Protein AF-A0A4S4MNL9-F1 (afdb_monomer_lite)

pLDDT: mean 71.41, std 17.85, range [25.28, 94.38]

Sequence (393 aa):
MAPSHSQLARVSRSSEDGSLRGQYTPHACIQPKIPFGGKLIFRVYRLCFPLVLLVRNDEPYSLYCYDIALGTQLRTIKLADVRELGLRSTLPFSLPVHPAMTDVNISKSHIVWCFDCVLVVIDVSELMKGNLAAAFMNEKDSPDILKQVALQIVTPDPPAHEHWKRNWRTGTHVESISMPGRVAMERLQIVPPKAEAVNAANQALVVHGVARLPSSFFVSARISSDGRHLACVSGLGLLNVYPDFGRVSRGVATADEIVQRLHFEEPILDINWGDDPRRLVLVTSFGKVFTFEFIPSYHLPHSDRVEDPDSIILKNALLHRMLHWKLEYGVHVAMTHTRLYARCNKVALRERIESGDYPKFKTRIGDEDAMRDPGSDRETALCFVDFLPSLEF

Foldseek 3Di:
DDDDPPPPDDDDDDPDDPPCVLVPQPPPPPPPPADVPHDDQWDDWGDDPQWIWTAGPVQNQWIWIDRNVVRDTPDIQGNVVEAEDADADPDHDDDDPDWAFQDWDDAPFWIWTDTLFKIWIAGVVCVNVVHRYTHMDGDQDAVLLQQQQAWEKAQDDDDDADDDDWDWDDDPPFIETEDEPVNQKGWIATGGHDPVSNVCSVPPDDPPDDDDRRRQQWNEKDAFNVRQKIWTFHQQQKIKIQLGCVCSNNNNDHSVVRIHIYGQNFGWRYKDHANDSQWIWTATPQQKIKIKGFDPLSVPDDDPDDDDSVSGHSSPIIMITGFLFGADPPWDWYDYPWKIKTKGQPVSSCCSVVVVPRVLRPADRNRRPSDDDDDDDRPIHIYMYTRPPDDDD

Structure (mmCIF, N/CA/C/O backbone):
data_AF-A0A4S4MNL9-F1
#
_entry.id   AF-A0A4S4MNL9-F1
#
loop_
_atom_site.group_PDB
_atom_site.id
_atom_site.type_symbol
_atom_site.label_atom_id
_atom_site.label_alt_id
_atom_site.label_comp_id
_atom_site.label_asym_id
_atom_site.label_entity_id
_atom_site.label_seq_id
_atom_site.pdbx_PDB_ins_code
_atom_site.Cartn_x
_atom_site.Cartn_y
_atom_site.Cartn_z
_atom_site.occupancy
_atom_site.B_iso_or_equiv
_atom_site.auth_seq_id
_atom_site.auth_comp_id
_atom_site.auth_asym_id
_atom_site.auth_atom_id
_atom_site.pdbx_PDB_model_num
ATOM 1 N N . MET A 1 1 ? -40.962 26.684 9.015 1.00 34.59 1 MET A N 1
ATOM 2 C CA . MET A 1 1 ? -41.617 25.921 7.930 1.00 34.59 1 MET A CA 1
ATOM 3 C C . MET A 1 1 ? -40.535 25.169 7.179 1.00 34.59 1 MET A C 1
ATOM 5 O O . MET A 1 1 ? -39.655 25.807 6.620 1.00 34.59 1 MET A O 1
ATOM 9 N N . ALA A 1 2 ? -40.534 23.841 7.285 1.00 25.28 2 ALA A N 1
ATOM 10 C CA . ALA A 1 2 ? -39.572 22.969 6.615 1.00 25.28 2 ALA A CA 1
ATOM 11 C C . ALA A 1 2 ? -39.913 22.836 5.116 1.00 25.28 2 ALA A C 1
ATOM 13 O O . ALA A 1 2 ? -41.103 22.794 4.791 1.00 25.28 2 ALA A O 1
ATOM 14 N N . PRO A 1 3 ? -38.929 22.740 4.203 1.00 29.12 3 PRO A N 1
ATOM 15 C CA . PRO A 1 3 ? -39.197 22.374 2.818 1.00 29.12 3 PRO A CA 1
ATOM 16 C C . PRO A 1 3 ? -39.524 20.878 2.713 1.00 29.12 3 PRO A C 1
ATOM 18 O O . PRO A 1 3 ? -38.935 20.042 3.395 1.00 29.12 3 PRO A O 1
ATOM 21 N N . SER A 1 4 ? -40.489 20.561 1.856 1.00 28.58 4 SER A N 1
ATOM 22 C CA . SER A 1 4 ? -41.086 19.242 1.649 1.00 28.58 4 SER A CA 1
ATOM 23 C C . SER A 1 4 ? -40.178 18.236 0.927 1.00 28.58 4 SER A C 1
ATOM 25 O O . SER A 1 4 ? -39.386 18.593 0.058 1.00 28.58 4 SER A O 1
ATOM 27 N N . HIS A 1 5 ? -40.409 16.954 1.222 1.00 31.31 5 HIS A N 1
ATOM 28 C CA . HIS A 1 5 ? -39.749 15.728 0.741 1.00 31.31 5 HIS A CA 1
ATOM 29 C C . HIS A 1 5 ? -39.741 15.455 -0.790 1.00 31.31 5 HIS A C 1
ATOM 31 O O . HIS A 1 5 ? -39.501 14.325 -1.206 1.00 31.31 5 HIS A O 1
ATOM 37 N N . SER A 1 6 ? -39.971 16.444 -1.659 1.00 29.48 6 SER A N 1
ATOM 38 C CA . SER A 1 6 ? -40.199 16.234 -3.102 1.00 29.48 6 SER A CA 1
ATOM 39 C C . SER A 1 6 ? -39.129 16.796 -4.054 1.00 29.48 6 SER A C 1
ATOM 41 O O . SER A 1 6 ? -39.336 16.772 -5.263 1.00 29.48 6 SER A O 1
ATOM 43 N N . GLN A 1 7 ? -37.961 17.236 -3.568 1.00 28.52 7 GLN A N 1
ATOM 44 C CA . GLN A 1 7 ? -36.858 17.704 -4.438 1.00 28.52 7 GLN A CA 1
ATOM 45 C C . GLN A 1 7 ? -35.673 16.727 -4.582 1.00 28.52 7 GLN A C 1
ATOM 47 O O . GLN A 1 7 ? -34.674 17.057 -5.212 1.00 28.52 7 GLN A O 1
ATOM 52 N N . LEU A 1 8 ? -35.791 15.492 -4.081 1.00 29.83 8 LEU A N 1
ATOM 53 C CA . LEU A 1 8 ? -34.736 14.464 -4.152 1.00 29.83 8 LEU A CA 1
ATOM 54 C C . LEU A 1 8 ? -34.734 13.606 -5.433 1.00 29.83 8 LEU A C 1
ATOM 56 O O . LEU A 1 8 ? -34.032 12.601 -5.501 1.00 29.83 8 LEU A O 1
ATOM 60 N N . ALA A 1 9 ? -35.470 13.986 -6.478 1.00 35.62 9 ALA A N 1
ATOM 61 C CA . ALA A 1 9 ? -35.528 13.208 -7.714 1.00 35.62 9 ALA A CA 1
ATOM 62 C C . ALA A 1 9 ? -35.464 14.101 -8.956 1.00 35.62 9 ALA A C 1
ATOM 64 O O . ALA A 1 9 ? -36.496 14.490 -9.494 1.00 35.62 9 ALA A O 1
ATOM 65 N N . ARG A 1 10 ? -34.241 14.406 -9.412 1.00 28.22 10 ARG A N 1
ATOM 66 C CA . ARG A 1 10 ? -33.860 14.538 -10.836 1.00 28.22 10 ARG A CA 1
ATOM 67 C C . ARG A 1 10 ? -32.405 14.986 -10.966 1.00 28.22 10 ARG A C 1
ATOM 69 O O . ARG A 1 10 ? -32.134 16.163 -11.140 1.00 28.22 10 ARG A O 1
ATOM 76 N N . VAL A 1 11 ? -31.491 14.021 -10.973 1.00 28.47 11 VAL A N 1
ATOM 77 C CA . VAL A 1 11 ? -30.373 14.011 -11.929 1.00 28.47 11 VAL A CA 1
ATOM 78 C C . VAL A 1 11 ? -30.126 12.546 -12.279 1.00 28.47 11 VAL A C 1
ATOM 80 O O . VAL A 1 11 ? -29.409 11.837 -11.582 1.00 28.47 11 VAL A O 1
ATOM 83 N N . SER A 1 12 ? -30.778 12.059 -13.333 1.00 29.61 12 SER A N 1
ATOM 84 C CA . SER A 1 12 ? -30.439 10.773 -13.940 1.00 29.61 12 SER A CA 1
ATOM 85 C C . SER A 1 12 ? -29.888 10.997 -15.343 1.00 29.61 12 SER A C 1
ATOM 87 O O . SER A 1 12 ? -30.605 11.500 -16.203 1.00 29.61 12 SER A O 1
ATOM 89 N N . ARG A 1 13 ? -28.660 10.499 -15.527 1.00 30.73 13 ARG A N 1
ATOM 90 C CA . ARG A 1 13 ? -28.044 9.978 -16.759 1.00 30.73 13 ARG A CA 1
ATOM 91 C C . ARG A 1 13 ? -27.689 10.962 -17.882 1.00 30.73 13 ARG A C 1
ATOM 93 O O . ARG A 1 13 ? -28.511 11.302 -18.719 1.00 30.73 13 ARG A O 1
ATOM 100 N N . SER A 1 14 ? -26.381 11.170 -18.012 1.00 27.00 14 SER A N 1
ATOM 101 C CA . SER A 1 14 ? -25.668 10.895 -19.264 1.00 27.00 14 SER A CA 1
ATOM 102 C C . SER A 1 14 ? -24.396 10.103 -18.938 1.00 27.00 14 SER A C 1
ATOM 104 O O . SER A 1 14 ? -23.358 10.659 -18.585 1.00 27.00 14 SER A O 1
ATOM 106 N N . SER A 1 15 ? -24.528 8.779 -18.966 1.00 45.91 15 SER A N 1
ATOM 107 C CA . SER A 1 15 ? -23.429 7.834 -19.132 1.00 45.91 15 SER A CA 1
ATOM 108 C C . SER A 1 15 ? -23.015 7.854 -20.601 1.00 45.91 15 SER A C 1
ATOM 110 O O . SER A 1 15 ? -23.861 7.527 -21.425 1.00 45.91 15 SER A O 1
ATOM 112 N N . GLU A 1 16 ? -21.779 8.261 -20.896 1.00 35.09 16 GLU A N 1
ATOM 113 C CA . GLU A 1 16 ? -20.929 7.714 -21.978 1.00 35.09 16 GLU A CA 1
ATOM 114 C C . GLU A 1 16 ? -19.574 8.431 -22.089 1.00 35.09 16 GLU A C 1
ATOM 116 O O . GLU A 1 16 ? -18.624 7.830 -22.571 1.00 35.09 16 GLU A O 1
ATOM 121 N N . ASP A 1 17 ? -19.409 9.618 -21.501 1.00 35.34 17 ASP A N 1
ATOM 122 C CA . ASP A 1 17 ? -18.082 10.198 -21.280 1.00 35.34 17 ASP A CA 1
ATOM 123 C C . ASP A 1 17 ? -17.672 10.027 -19.818 1.00 35.34 17 ASP A C 1
ATOM 125 O O . ASP A 1 17 ? -18.329 10.540 -18.908 1.00 35.34 17 ASP A O 1
ATOM 129 N N . GLY A 1 18 ? -16.589 9.274 -19.596 1.00 38.72 18 GLY A N 1
ATOM 130 C CA . GLY A 1 18 ? -15.953 9.016 -18.303 1.00 38.72 18 GLY A CA 1
ATOM 131 C C . GLY A 1 18 ? -15.516 10.303 -17.606 1.00 38.72 18 GLY A C 1
ATOM 132 O O . GLY A 1 18 ? -14.349 10.689 -17.619 1.00 38.72 18 GLY A O 1
ATOM 133 N N . SER A 1 19 ? -16.481 10.987 -17.004 1.00 35.72 19 SER A N 1
ATOM 134 C CA . SER A 1 19 ? -16.283 12.205 -16.245 1.00 35.72 19 SER A CA 1
ATOM 135 C C . SER A 1 19 ? -15.495 11.881 -14.979 1.00 35.72 19 SER A C 1
ATOM 137 O O . SER A 1 19 ? -16.031 11.364 -14.003 1.00 35.72 19 SER A O 1
ATOM 139 N N . LEU A 1 20 ? -14.213 12.249 -14.981 1.00 40.94 20 LEU A N 1
ATOM 140 C CA . LEU A 1 20 ? -13.318 12.190 -13.818 1.00 40.94 20 LEU A CA 1
ATOM 141 C C . LEU A 1 20 ? -13.770 13.114 -12.660 1.00 40.94 20 LEU A C 1
ATOM 143 O O . LEU A 1 20 ? -13.143 13.135 -11.596 1.00 40.94 20 LEU A O 1
ATOM 147 N N . ARG A 1 21 ? -14.852 13.898 -12.828 1.00 33.91 21 ARG A N 1
ATOM 148 C CA . ARG A 1 21 ? -15.443 14.720 -11.757 1.00 33.91 21 ARG A CA 1
ATOM 149 C C . ARG A 1 21 ? -16.049 13.810 -10.690 1.00 33.91 21 ARG A C 1
ATOM 151 O O . ARG A 1 21 ? -17.085 13.193 -10.902 1.00 33.91 21 ARG A O 1
ATOM 158 N N . GLY A 1 22 ? -15.403 13.776 -9.528 1.00 34.81 22 GLY A N 1
ATOM 159 C CA . GLY A 1 22 ? -15.807 12.971 -8.370 1.00 34.81 22 GLY A CA 1
ATOM 160 C C . GLY A 1 22 ? -15.047 11.649 -8.217 1.00 34.81 22 GLY A C 1
ATOM 161 O O . GLY A 1 22 ? -15.145 11.032 -7.164 1.00 34.81 22 GLY A O 1
ATOM 162 N N . GLN A 1 23 ? -14.265 11.242 -9.225 1.00 38.25 23 GLN A N 1
ATOM 163 C CA . GLN A 1 23 ? -13.283 10.147 -9.129 1.00 38.25 23 GLN A CA 1
ATOM 164 C C . GLN A 1 23 ? -11.872 10.658 -8.821 1.00 38.25 23 GLN A C 1
ATOM 166 O O . GLN A 1 23 ? -11.020 9.913 -8.346 1.00 38.25 23 GLN A O 1
ATOM 171 N N . TYR A 1 24 ? -11.637 11.961 -9.007 1.00 37.66 24 TYR A N 1
ATOM 172 C CA . TYR A 1 24 ? -10.592 12.658 -8.274 1.00 37.66 24 TYR A CA 1
ATOM 173 C C . TYR A 1 24 ? -10.939 12.584 -6.788 1.00 37.66 24 TYR A C 1
ATOM 175 O O . TYR A 1 24 ? -11.717 13.391 -6.287 1.00 37.66 24 TYR A O 1
ATOM 183 N N . THR A 1 25 ? -10.347 11.631 -6.077 1.00 39.62 25 THR A N 1
ATOM 184 C CA . THR A 1 25 ? -10.000 11.871 -4.684 1.00 39.62 25 THR A CA 1
ATOM 185 C C . THR A 1 25 ? -8.779 12.766 -4.769 1.00 39.62 25 THR A C 1
ATOM 187 O O . THR A 1 25 ? -7.708 12.277 -5.138 1.00 39.62 25 THR A O 1
ATOM 190 N N . PRO A 1 26 ? -8.871 14.086 -4.530 1.00 40.47 26 PRO A N 1
ATOM 191 C CA . PRO A 1 26 ? -7.654 14.830 -4.362 1.00 40.47 26 PRO A CA 1
ATOM 192 C C . PRO A 1 26 ? -7.010 14.194 -3.129 1.00 40.47 26 PRO A C 1
ATOM 194 O O . PRO A 1 26 ? -7.439 14.439 -2.003 1.00 40.47 26 PRO A O 1
ATOM 197 N N . HIS A 1 27 ? -5.912 13.468 -3.308 1.00 41.34 27 HIS A N 1
ATOM 198 C CA . HIS A 1 27 ? -4.824 13.560 -2.348 1.00 41.34 27 HIS A CA 1
ATOM 199 C C . HIS A 1 27 ? -4.286 15.000 -2.446 1.00 41.34 27 HIS A C 1
ATOM 201 O O . HIS A 1 27 ? -3.141 15.238 -2.812 1.00 41.34 27 HIS A O 1
ATOM 207 N N . ALA A 1 28 ? -5.156 15.999 -2.246 1.00 37.25 28 ALA A N 1
ATOM 208 C CA . ALA A 1 28 ? -4.776 17.385 -2.214 1.00 37.25 28 ALA A CA 1
ATOM 209 C C . ALA A 1 28 ? -3.924 17.482 -0.975 1.00 37.25 28 ALA A C 1
ATOM 211 O O . ALA A 1 28 ? -4.425 17.329 0.137 1.00 37.25 28 ALA A O 1
ATOM 212 N N . CYS A 1 29 ? -2.635 17.703 -1.194 1.00 39.00 29 CYS A N 1
ATOM 213 C CA . CYS A 1 29 ? -1.761 18.251 -0.193 1.00 39.00 29 CYS A CA 1
ATOM 214 C C . CYS A 1 29 ? -2.336 19.643 0.172 1.00 39.00 29 CYS A C 1
ATOM 216 O O . CYS A 1 29 ? -1.949 20.636 -0.436 1.00 39.00 29 CYS A O 1
ATOM 218 N N . ILE A 1 30 ? -3.321 19.735 1.078 1.00 44.31 30 ILE A N 1
ATOM 219 C CA . ILE A 1 30 ? -3.706 20.990 1.738 1.00 44.31 30 ILE A CA 1
ATOM 220 C C . ILE A 1 30 ? -2.535 21.398 2.629 1.00 44.31 30 ILE A C 1
ATOM 222 O O . ILE A 1 30 ? -2.571 21.215 3.840 1.00 44.31 30 ILE A O 1
ATOM 226 N N . GLN A 1 31 ? -1.462 21.906 2.025 1.00 41.97 31 GLN A N 1
ATOM 227 C CA . GLN A 1 31 ? -0.321 22.396 2.776 1.00 41.97 31 GLN A CA 1
ATOM 228 C C . GLN A 1 31 ? -0.838 23.540 3.655 1.00 41.97 31 GLN A C 1
ATOM 230 O O . GLN A 1 31 ? -1.247 24.576 3.116 1.00 41.97 31 GLN A O 1
ATOM 235 N N . PRO A 1 32 ? -0.905 23.369 4.989 1.00 47.69 32 PRO A N 1
ATOM 236 C CA . PRO A 1 32 ? -1.439 24.411 5.842 1.00 47.69 32 PRO A CA 1
ATOM 237 C C . PRO A 1 32 ? -0.517 25.612 5.668 1.00 47.69 32 PRO A C 1
ATOM 239 O O . PRO A 1 32 ? 0.696 25.486 5.857 1.00 47.69 32 PRO A O 1
ATOM 242 N N . LYS A 1 33 ? -1.057 26.765 5.257 1.00 44.50 33 LYS A N 1
ATOM 243 C CA . LYS A 1 33 ? -0.273 28.002 5.233 1.00 44.50 33 LYS A CA 1
ATOM 244 C C . LYS A 1 33 ? 0.185 28.262 6.663 1.00 44.50 33 LYS A C 1
ATOM 246 O O . LYS A 1 33 ? -0.625 28.600 7.520 1.00 44.50 33 LYS A O 1
ATOM 251 N N . ILE A 1 34 ? 1.473 28.053 6.914 1.00 51.12 34 ILE A N 1
ATOM 252 C CA . ILE A 1 34 ? 2.103 28.366 8.190 1.00 51.12 34 ILE A CA 1
ATOM 253 C C . ILE A 1 34 ? 2.023 29.893 8.337 1.00 51.12 34 ILE A C 1
ATOM 255 O O . ILE A 1 34 ? 2.544 30.595 7.465 1.00 51.12 34 ILE A O 1
ATOM 259 N N . PRO A 1 35 ? 1.367 30.445 9.373 1.00 46.06 35 PRO A N 1
ATOM 260 C CA . PRO A 1 35 ? 1.501 31.866 9.668 1.00 46.06 35 PRO A CA 1
ATOM 261 C C . PRO A 1 35 ? 2.981 32.156 9.934 1.00 46.06 35 PRO A C 1
ATOM 263 O O . PRO A 1 35 ? 3.639 31.348 10.588 1.00 46.06 35 PRO A O 1
ATOM 266 N N . PHE A 1 36 ? 3.520 33.274 9.445 1.00 36.72 36 PHE A N 1
ATOM 267 C CA . PHE A 1 36 ? 4.900 33.676 9.742 1.00 36.72 36 PHE A CA 1
ATOM 268 C C . PHE A 1 36 ? 5.168 33.572 11.261 1.00 36.72 36 PHE A C 1
ATOM 270 O O . PHE A 1 36 ? 4.536 34.271 12.047 1.00 36.72 36 PHE A O 1
ATOM 277 N N . GLY A 1 37 ? 6.061 32.655 11.666 1.00 53.19 37 GLY A N 1
ATOM 278 C CA . GLY A 1 37 ? 6.412 32.374 13.069 1.00 53.19 37 GLY A CA 1
ATOM 279 C C . GLY A 1 37 ? 5.661 31.221 13.766 1.00 53.19 37 GLY A C 1
ATOM 280 O O . GLY A 1 37 ? 5.956 30.927 14.922 1.00 53.19 37 GLY A O 1
ATOM 281 N N . GLY A 1 38 ? 4.712 30.548 13.106 1.00 53.81 38 GLY A N 1
ATOM 282 C CA . GLY A 1 38 ? 3.912 29.465 13.696 1.00 53.81 38 GLY A CA 1
ATOM 283 C C . GLY A 1 38 ? 4.499 28.057 13.512 1.00 53.81 38 GLY A C 1
ATOM 284 O O . GLY A 1 38 ? 5.119 27.754 12.496 1.00 53.81 38 GLY A O 1
ATOM 285 N N . LYS A 1 39 ? 4.256 27.155 14.474 1.00 57.47 39 LYS A N 1
ATOM 286 C CA . LYS A 1 39 ? 4.438 25.702 14.287 1.00 57.47 39 LYS A CA 1
ATOM 287 C C . LYS A 1 39 ? 3.221 25.130 13.550 1.00 57.47 39 LYS A C 1
ATOM 289 O O . LYS A 1 39 ? 2.090 25.490 13.870 1.00 57.47 39 LYS A O 1
ATOM 294 N N . LEU A 1 40 ? 3.439 24.221 12.595 1.00 58.06 40 LEU A N 1
ATOM 295 C CA . LEU A 1 40 ? 2.362 23.420 11.998 1.00 58.06 40 LEU A CA 1
ATOM 296 C C . LEU A 1 40 ? 1.604 22.690 13.114 1.00 58.06 40 LEU A C 1
ATOM 298 O O . LEU A 1 40 ? 2.207 21.942 13.881 1.00 58.06 40 LEU A O 1
ATOM 302 N N . ILE A 1 41 ? 0.294 22.911 13.211 1.00 63.12 41 ILE A N 1
ATOM 303 C CA . ILE A 1 41 ? -0.549 22.261 14.230 1.00 63.12 41 ILE A CA 1
ATOM 304 C C . ILE A 1 41 ? -0.847 20.807 13.825 1.00 63.12 41 ILE A C 1
ATOM 306 O O . ILE A 1 41 ? -0.952 19.930 14.680 1.00 63.12 41 ILE A O 1
ATOM 310 N N . PHE A 1 42 ? -0.901 20.529 12.518 1.00 63.81 42 PHE A N 1
ATOM 311 C CA . PHE A 1 42 ? -1.226 19.218 11.953 1.00 63.81 42 PHE A CA 1
ATOM 312 C C . PHE A 1 42 ? -0.038 18.607 11.206 1.00 63.81 42 PHE A C 1
ATOM 314 O O . PHE A 1 42 ? 0.707 19.320 10.531 1.00 63.81 42 PHE A O 1
ATOM 321 N N . ARG A 1 43 ? 0.120 17.284 11.328 1.00 63.50 43 ARG A N 1
ATOM 322 C CA . ARG A 1 43 ? 1.200 16.500 10.711 1.00 63.50 43 ARG A CA 1
ATOM 323 C C . ARG A 1 43 ? 0.783 15.849 9.397 1.00 63.50 43 ARG A C 1
ATOM 325 O O . ARG A 1 43 ? 1.572 15.810 8.462 1.00 63.50 43 ARG A O 1
ATOM 332 N N . VAL A 1 44 ? -0.435 15.311 9.347 1.00 64.19 44 VAL A N 1
ATOM 333 C CA . VAL A 1 44 ? -0.953 14.525 8.218 1.00 64.19 44 VAL A CA 1
ATOM 334 C C . VAL A 1 44 ? -2.429 14.836 8.028 1.00 64.19 44 VAL A C 1
ATOM 336 O O . VAL A 1 44 ? -3.174 14.955 9.004 1.00 64.19 44 VAL A O 1
ATOM 339 N N . TYR A 1 45 ? -2.846 14.931 6.767 1.00 68.06 45 TYR A N 1
ATOM 340 C CA . TYR A 1 45 ? -4.250 14.927 6.387 1.00 68.06 45 TYR A CA 1
ATOM 341 C C . TYR A 1 45 ? -4.487 14.025 5.183 1.00 68.06 45 TYR A C 1
ATOM 343 O O . TYR A 1 45 ? -3.668 13.948 4.264 1.00 68.06 45 TYR A O 1
ATOM 351 N N . ARG A 1 46 ? -5.640 13.357 5.172 1.00 74.62 46 ARG A N 1
ATOM 352 C CA . ARG A 1 46 ? -6.129 12.608 4.012 1.00 74.62 46 ARG A CA 1
ATOM 353 C C . ARG A 1 46 ? -7.585 12.930 3.768 1.00 74.62 46 ARG A C 1
ATOM 355 O O . ARG A 1 46 ? -8.377 12.961 4.704 1.00 74.62 46 ARG A O 1
ATOM 362 N N . LEU A 1 47 ? -7.915 13.140 2.503 1.00 75.12 47 LEU A N 1
ATOM 363 C CA . LEU A 1 47 ? -9.260 13.415 2.031 1.00 75.12 47 LEU A CA 1
ATOM 364 C C . LEU A 1 47 ? -9.763 12.195 1.258 1.00 75.12 47 LEU A C 1
ATOM 366 O O . LEU A 1 47 ? -9.109 11.754 0.319 1.00 75.12 47 LEU A O 1
ATOM 370 N N . CYS A 1 48 ? -10.934 11.696 1.635 1.00 78.75 48 CYS A N 1
ATOM 371 C CA . CYS A 1 48 ? -11.797 10.847 0.824 1.00 78.75 48 CYS A CA 1
ATOM 372 C C . CYS A 1 48 ? -13.188 11.466 0.898 1.00 78.75 48 CYS A C 1
ATOM 374 O O . CYS A 1 48 ? -13.935 11.197 1.836 1.00 78.75 48 CYS A O 1
ATOM 376 N N . PHE A 1 49 ? -13.492 12.362 -0.046 1.00 75.94 49 PHE A N 1
ATOM 377 C CA . PHE A 1 49 ? -14.673 13.220 0.027 1.00 75.94 49 PHE A CA 1
ATOM 378 C C . PHE A 1 49 ? -15.952 12.420 0.367 1.00 75.94 49 PHE A C 1
ATOM 380 O O . PHE A 1 49 ? -16.211 11.401 -0.278 1.00 75.94 49 PHE A O 1
ATOM 387 N N . PRO A 1 50 ? -16.754 12.877 1.350 1.00 79.00 50 PRO A N 1
ATOM 388 C CA . PRO A 1 50 ? -16.643 14.156 2.068 1.00 79.00 50 PRO A CA 1
ATOM 389 C C . PRO A 1 50 ? -15.765 14.115 3.331 1.00 79.00 50 PRO A C 1
ATOM 391 O O . PRO A 1 50 ? -15.690 15.105 4.053 1.00 79.00 50 PRO A O 1
ATOM 394 N N . LEU A 1 51 ? -15.104 12.996 3.623 1.00 82.44 51 LEU A N 1
ATOM 395 C CA . LEU A 1 51 ? -14.360 12.799 4.863 1.00 82.44 51 LEU A CA 1
ATOM 396 C C . LEU A 1 51 ? -12.924 13.314 4.760 1.00 82.44 51 LEU A C 1
ATOM 398 O O . LEU A 1 51 ? -12.190 12.971 3.832 1.00 82.44 51 LEU A O 1
ATOM 402 N N . VAL A 1 52 ? -12.500 14.086 5.757 1.00 85.44 52 VAL A N 1
ATOM 403 C CA . VAL A 1 52 ? -11.098 14.449 5.981 1.00 85.44 52 VAL A CA 1
ATOM 404 C C . VAL A 1 52 ? -10.646 13.937 7.333 1.00 85.44 52 VAL A C 1
ATOM 406 O O . VAL A 1 52 ? -11.291 14.167 8.354 1.00 85.44 52 VAL A O 1
ATOM 409 N N . LEU A 1 53 ? -9.495 13.278 7.329 1.00 86.69 53 LEU A N 1
ATOM 410 C CA . LEU A 1 53 ? -8.784 12.880 8.529 1.00 86.69 53 LEU A CA 1
ATOM 411 C C . LEU A 1 53 ? -7.638 13.841 8.804 1.00 86.69 53 LEU A C 1
ATOM 413 O O . LEU A 1 53 ? -6.910 14.198 7.879 1.00 86.69 53 LEU A O 1
ATOM 417 N N . LEU A 1 54 ? -7.465 14.217 10.067 1.00 86.75 54 LEU A N 1
ATOM 418 C CA . LEU A 1 54 ? -6.400 15.089 10.552 1.00 86.75 54 LEU A CA 1
ATOM 419 C C . LEU A 1 54 ? -5.699 14.452 11.748 1.00 86.75 54 LEU A C 1
ATOM 421 O O . LEU A 1 54 ? -6.353 13.950 12.661 1.00 86.75 54 LEU A O 1
ATOM 425 N N . VAL A 1 55 ? -4.371 14.541 11.773 1.00 83.69 55 VAL A N 1
ATOM 426 C CA . VAL A 1 55 ? -3.567 14.205 12.956 1.00 83.69 55 VAL A CA 1
ATOM 427 C C . VAL A 1 55 ? -2.773 15.423 13.385 1.00 83.69 55 VAL A C 1
ATOM 429 O O . VAL A 1 55 ? -2.109 16.068 12.566 1.00 83.69 55 VAL A O 1
ATOM 432 N N . ARG A 1 56 ? -2.851 15.748 14.674 1.00 81.62 56 ARG A N 1
ATOM 433 C CA . ARG A 1 56 ? -2.140 16.880 15.265 1.00 81.62 56 ARG A CA 1
ATOM 434 C C . ARG A 1 56 ? -0.737 16.487 15.717 1.00 81.62 56 ARG A C 1
ATOM 436 O O . ARG A 1 56 ? -0.495 15.342 16.084 1.00 81.62 56 ARG A O 1
ATOM 443 N N . ASN A 1 57 ? 0.184 17.447 15.715 1.00 76.00 57 ASN A N 1
ATOM 444 C CA . ASN A 1 57 ? 1.557 17.223 16.181 1.00 76.00 57 ASN A CA 1
ATOM 445 C C . ASN A 1 57 ? 1.649 17.020 17.703 1.00 76.00 57 ASN A C 1
ATOM 447 O O . ASN A 1 57 ? 2.536 16.308 18.162 1.00 76.00 57 ASN A O 1
ATOM 451 N N . ASP A 1 58 ? 0.758 17.641 18.476 1.00 81.50 58 ASP A N 1
ATOM 452 C CA . ASP A 1 58 ? 0.704 17.542 19.940 1.00 81.50 58 ASP A CA 1
ATOM 453 C C . ASP A 1 58 ? -0.099 16.333 20.444 1.00 81.50 58 ASP A C 1
ATOM 455 O O . ASP A 1 58 ? 0.060 15.926 21.592 1.00 81.50 58 ASP A O 1
ATOM 459 N N . GLU A 1 59 ? -0.906 15.714 19.579 1.00 84.06 59 GLU A N 1
ATOM 460 C CA . GLU A 1 59 ? -1.700 14.524 19.895 1.00 84.06 59 GLU A CA 1
ATOM 461 C C . GLU A 1 59 ? -1.563 13.447 18.801 1.00 84.06 59 GLU A C 1
ATOM 463 O O . GLU A 1 59 ? -2.508 13.190 18.050 1.00 84.06 59 GLU A O 1
ATOM 468 N N . PRO A 1 60 ? -0.401 12.777 18.695 1.00 78.69 60 PRO A N 1
ATOM 469 C CA . PRO A 1 60 ? -0.129 11.812 17.625 1.00 78.69 60 PRO A CA 1
ATOM 470 C C . PRO A 1 60 ? -0.968 10.528 17.713 1.00 78.69 60 PRO A C 1
ATOM 472 O O . PRO A 1 60 ? -1.003 9.764 16.755 1.00 78.69 60 PRO A O 1
ATOM 475 N N . TYR A 1 61 ? -1.647 10.297 18.841 1.00 87.00 61 TYR A N 1
ATOM 476 C CA . TYR A 1 61 ? -2.557 9.168 19.076 1.00 87.00 61 TYR A CA 1
ATOM 477 C C . TYR A 1 61 ? -4.033 9.548 18.942 1.00 87.00 61 TYR A C 1
ATOM 479 O O . TYR A 1 61 ? -4.906 8.753 19.300 1.00 87.00 61 TYR A O 1
ATOM 487 N N . SER A 1 62 ? -4.314 10.746 18.426 1.00 89.88 62 SER A N 1
ATOM 488 C CA . SER A 1 62 ? -5.660 11.225 18.133 1.00 89.88 62 SER A CA 1
ATOM 489 C C . SER A 1 62 ? -5.818 11.441 16.631 1.00 89.88 62 SER A C 1
ATOM 491 O O . SER A 1 62 ? -5.103 12.234 16.015 1.00 89.88 62 SER A O 1
ATOM 493 N N . LEU A 1 63 ? -6.809 10.776 16.051 1.00 90.38 63 LEU A N 1
ATOM 494 C CA . LEU A 1 63 ? -7.231 10.963 14.676 1.00 90.38 63 LEU A CA 1
ATOM 495 C C . LEU A 1 63 ? -8.569 11.703 14.659 1.00 90.38 63 LEU A C 1
ATOM 497 O O . LEU A 1 63 ? -9.570 11.242 15.207 1.00 90.38 63 LEU A O 1
ATOM 501 N N . TYR A 1 64 ? -8.586 12.868 14.031 1.00 89.94 64 TYR A N 1
ATOM 502 C CA . TYR A 1 64 ? -9.757 13.726 13.958 1.00 89.94 64 TYR A CA 1
ATOM 503 C C . TYR A 1 64 ? -10.438 13.552 12.604 1.00 89.94 64 TYR A C 1
ATOM 505 O O . TYR A 1 64 ? -9.816 13.766 11.567 1.00 89.94 64 TYR A O 1
ATOM 513 N N . CYS A 1 65 ? -11.711 13.170 12.615 1.00 89.06 65 CYS A N 1
ATOM 514 C CA . CYS A 1 65 ? -12.517 12.955 11.421 1.00 89.06 65 CYS A CA 1
ATOM 515 C C . CYS A 1 65 ? -13.515 14.104 11.241 1.00 89.06 65 CYS A C 1
ATOM 517 O O . CYS A 1 65 ? -14.309 14.393 12.141 1.00 89.06 65 CYS A O 1
ATOM 519 N N . TYR A 1 66 ? -13.477 14.743 10.075 1.00 86.44 66 TYR A N 1
ATOM 520 C CA . TYR A 1 66 ? -14.333 15.860 9.689 1.00 86.44 66 TYR A CA 1
ATOM 521 C C . TYR A 1 66 ? -15.127 15.518 8.435 1.00 86.44 66 TYR A C 1
ATOM 523 O O . TYR A 1 66 ? -14.595 14.918 7.503 1.00 86.44 66 TYR A O 1
ATOM 531 N N . ASP A 1 67 ? -16.371 15.979 8.390 1.00 84.19 67 ASP A N 1
ATOM 532 C CA . ASP A 1 67 ? -17.123 16.114 7.150 1.00 84.19 67 ASP A CA 1
ATOM 533 C C . ASP A 1 67 ? -16.882 17.524 6.610 1.00 84.19 67 ASP A C 1
ATOM 535 O O . ASP A 1 67 ? -17.320 18.516 7.202 1.00 84.19 67 ASP A O 1
ATOM 539 N N . ILE A 1 68 ? -16.157 17.625 5.497 1.00 84.19 68 ILE A N 1
ATOM 540 C CA . ILE A 1 68 ? -15.848 18.927 4.897 1.00 84.19 68 ILE A CA 1
ATOM 541 C C . ILE A 1 68 ? -16.999 19.513 4.085 1.00 84.19 68 ILE A C 1
ATOM 543 O O . ILE A 1 68 ? -16.989 20.715 3.832 1.00 84.19 68 ILE A O 1
ATOM 547 N N . ALA A 1 69 ? -17.980 18.706 3.675 1.00 81.31 69 ALA A N 1
ATOM 548 C CA . ALA A 1 69 ? -19.165 19.221 3.001 1.00 81.31 69 ALA A CA 1
ATOM 549 C C . ALA A 1 69 ? -20.073 19.958 3.995 1.00 81.31 69 ALA A C 1
ATOM 551 O O . ALA A 1 69 ? -20.661 20.981 3.651 1.00 81.31 69 ALA A O 1
ATOM 552 N N . LEU A 1 70 ? -20.145 19.462 5.233 1.00 84.44 70 LEU A N 1
ATOM 553 C CA . LEU A 1 70 ? -20.927 20.063 6.317 1.00 84.44 70 LEU A CA 1
ATOM 554 C C . LEU A 1 70 ? -20.124 21.054 7.172 1.00 84.44 70 LEU A C 1
ATOM 556 O O . LEU A 1 70 ? -20.710 21.853 7.900 1.00 84.44 70 LEU A O 1
ATOM 560 N N . GLY A 1 71 ? -18.791 21.010 7.100 1.00 80.88 71 GLY A N 1
ATOM 561 C CA . GLY A 1 71 ? -17.912 21.829 7.936 1.00 80.88 71 GLY A CA 1
ATOM 562 C C . GLY A 1 71 ? -17.925 21.408 9.409 1.00 80.88 71 GLY A C 1
ATOM 563 O O . GLY A 1 71 ? -17.650 22.227 10.285 1.00 80.88 71 GLY A O 1
ATOM 564 N N . THR A 1 72 ? -18.258 20.148 9.701 1.00 86.25 72 THR A N 1
ATOM 565 C CA . THR A 1 72 ? -18.446 19.643 11.068 1.00 86.25 72 THR A CA 1
ATOM 566 C C . THR A 1 72 ? -17.444 18.554 11.414 1.00 86.25 72 THR A C 1
ATOM 568 O O . THR A 1 72 ? -17.198 17.641 10.624 1.00 86.25 72 THR A O 1
ATOM 571 N N . GLN A 1 73 ? -16.910 18.601 12.634 1.00 88.50 73 GLN A N 1
ATOM 572 C CA . GLN A 1 73 ? -16.169 17.473 13.187 1.00 88.50 73 GLN A CA 1
ATOM 573 C C . GLN A 1 73 ? -17.142 16.337 13.492 1.00 88.50 73 GLN A C 1
ATOM 575 O O . GLN A 1 73 ? -18.065 16.511 14.285 1.00 88.50 73 GLN A O 1
ATOM 580 N N . LEU A 1 74 ? -16.926 15.180 12.874 1.00 85.75 74 LEU A N 1
ATOM 581 C CA . LEU A 1 74 ? -17.751 14.001 13.107 1.00 85.75 74 LEU A CA 1
ATOM 582 C C . LEU A 1 74 ? -17.326 13.288 14.386 1.00 85.75 74 LEU A C 1
ATOM 584 O O . LEU A 1 74 ? -18.162 12.938 15.216 1.00 85.75 74 LEU A O 1
ATOM 588 N N . ARG A 1 75 ? -16.017 13.042 14.542 1.00 87.81 75 ARG A N 1
ATOM 589 C CA . ARG A 1 75 ? -15.500 12.233 15.651 1.00 87.81 75 ARG A CA 1
ATOM 590 C C . ARG A 1 75 ? -14.011 12.459 15.895 1.00 87.81 75 ARG A C 1
ATOM 592 O O . ARG A 1 75 ? -13.256 12.720 14.963 1.00 87.81 75 ARG A O 1
ATOM 599 N N . THR A 1 76 ? -13.585 12.289 17.144 1.00 91.50 76 THR A N 1
ATOM 600 C CA . THR A 1 76 ? -12.174 12.082 17.500 1.00 91.50 76 THR A CA 1
ATOM 601 C C . THR A 1 76 ? -11.981 10.621 17.872 1.00 91.50 76 THR A C 1
ATOM 603 O O . THR A 1 76 ? -12.688 10.097 18.730 1.00 91.50 76 THR A O 1
ATOM 606 N N . ILE A 1 77 ? -11.033 9.968 17.215 1.00 90.31 77 ILE A N 1
ATOM 607 C CA . ILE A 1 77 ? -10.603 8.605 17.497 1.00 90.31 77 ILE A CA 1
ATOM 608 C C . ILE A 1 77 ? -9.311 8.703 18.294 1.00 90.31 77 ILE A C 1
ATOM 610 O O . ILE A 1 77 ? -8.290 9.126 17.757 1.00 90.31 77 ILE A O 1
ATOM 614 N N . LYS A 1 78 ? -9.344 8.320 19.567 1.00 89.62 78 LYS A N 1
ATOM 615 C CA . LYS A 1 78 ? -8.128 8.176 20.368 1.00 89.62 78 LYS A CA 1
ATOM 616 C C . LYS A 1 78 ? -7.728 6.717 20.363 1.00 89.62 78 LYS A C 1
ATOM 618 O O . LYS A 1 78 ? -8.562 5.865 20.651 1.00 89.62 78 LYS A O 1
ATOM 623 N N . LEU A 1 79 ? -6.463 6.430 20.081 1.00 85.94 79 LEU A N 1
ATOM 624 C CA . LEU A 1 79 ? -5.986 5.051 19.988 1.00 85.94 79 LEU A CA 1
ATOM 625 C C . LEU A 1 79 ? -6.176 4.269 21.303 1.00 85.94 79 LEU A C 1
ATOM 627 O O . LEU A 1 79 ? -6.430 3.073 21.265 1.00 85.94 79 LEU A O 1
ATOM 631 N N . ALA A 1 80 ? -6.134 4.955 22.451 1.00 84.81 80 ALA A N 1
ATOM 632 C CA . ALA A 1 80 ? -6.404 4.369 23.768 1.00 84.81 80 ALA A CA 1
ATOM 633 C C . ALA A 1 80 ? -7.853 3.891 23.964 1.00 84.81 80 ALA A C 1
ATOM 635 O O . ALA A 1 80 ? -8.091 3.007 24.782 1.00 84.81 80 ALA A O 1
ATOM 636 N N . ASP A 1 81 ? -8.801 4.446 23.207 1.00 84.88 81 ASP A N 1
ATOM 637 C CA . ASP A 1 81 ? -10.221 4.096 23.296 1.00 84.88 81 ASP A CA 1
ATOM 638 C C . ASP A 1 81 ? -10.597 2.986 22.293 1.00 84.88 81 ASP A C 1
ATOM 640 O O . ASP A 1 81 ? -11.739 2.521 22.270 1.00 84.88 81 ASP A O 1
ATOM 644 N N . VAL A 1 82 ? -9.661 2.576 21.426 1.00 84.56 82 VAL A N 1
ATOM 645 C CA . VAL A 1 82 ? -9.906 1.585 20.375 1.00 84.56 82 VAL A CA 1
ATOM 646 C C . VAL A 1 82 ? -9.848 0.178 20.956 1.00 84.56 82 VAL A C 1
ATOM 648 O O . VAL A 1 82 ? -8.822 -0.263 21.470 1.00 84.56 82 VAL A O 1
ATOM 651 N N . ARG A 1 83 ? -10.944 -0.569 20.807 1.00 84.69 83 ARG A N 1
ATOM 652 C CA . ARG A 1 83 ? -10.988 -1.992 21.150 1.00 84.69 83 ARG A CA 1
ATOM 653 C C . ARG A 1 83 ? -10.421 -2.841 20.011 1.00 84.69 83 ARG A C 1
ATOM 655 O O . ARG A 1 83 ? -10.828 -2.687 18.864 1.00 84.69 83 ARG A O 1
ATOM 662 N N . GLU A 1 84 ? -9.554 -3.793 20.322 1.00 83.19 84 GLU A N 1
ATOM 663 C CA . GLU A 1 84 ? -9.100 -4.794 19.348 1.00 83.19 84 GLU A CA 1
ATOM 664 C C . GLU A 1 84 ? -10.268 -5.681 18.870 1.00 83.19 84 GLU A C 1
ATOM 666 O O . GLU A 1 84 ? -11.076 -6.159 19.673 1.00 83.19 84 GLU A O 1
ATOM 671 N N . LEU A 1 85 ? -10.379 -5.851 17.550 1.00 77.62 85 LEU A N 1
ATOM 672 C CA . LEU A 1 85 ? -11.288 -6.775 16.879 1.00 77.62 85 LEU A CA 1
ATOM 673 C C . LEU A 1 85 ? -10.562 -8.056 16.487 1.00 77.62 85 LEU A C 1
ATOM 675 O O . LEU A 1 85 ? -9.409 -8.033 16.067 1.00 77.62 85 LEU A O 1
ATOM 679 N N . GLY A 1 86 ? -11.318 -9.149 16.526 1.00 68.94 86 GLY A N 1
ATOM 680 C CA . GLY A 1 86 ? -10.923 -10.433 15.978 1.00 68.94 86 GLY A CA 1
ATOM 681 C C . GLY A 1 86 ? -10.181 -11.348 16.946 1.00 68.94 86 GLY A C 1
ATOM 682 O O . GLY A 1 86 ? -10.181 -11.135 18.161 1.00 68.94 86 GLY A O 1
ATOM 683 N N . LEU A 1 87 ? -9.598 -12.416 16.396 1.00 66.62 87 LEU A N 1
ATOM 684 C CA . LEU A 1 87 ? -8.687 -13.277 17.141 1.00 66.62 87 LEU A CA 1
ATOM 685 C C . LEU A 1 87 ? -7.442 -12.457 17.464 1.00 66.62 87 LEU A C 1
ATOM 687 O O . LEU A 1 87 ? -6.797 -11.929 16.558 1.00 66.62 87 LEU A O 1
ATOM 691 N N . ARG A 1 88 ? -7.133 -12.332 18.760 1.00 62.97 88 ARG A N 1
ATOM 692 C CA . ARG A 1 88 ? -5.952 -11.593 19.214 1.00 62.97 88 ARG A CA 1
ATOM 693 C C . ARG A 1 88 ? -4.715 -12.148 18.527 1.00 62.97 88 ARG A C 1
ATOM 695 O O . ARG A 1 88 ? -4.542 -13.366 18.453 1.00 62.97 88 ARG A O 1
ATOM 702 N N . SER A 1 89 ? -3.852 -11.247 18.071 1.00 57.03 89 SER A N 1
ATOM 703 C CA . SER A 1 89 ? -2.549 -11.649 17.549 1.00 57.03 89 SER A CA 1
ATOM 704 C C . SER A 1 89 ? -1.723 -12.375 18.627 1.00 57.03 89 SER A C 1
ATOM 706 O O . SER A 1 89 ? -2.054 -12.362 19.817 1.00 57.03 89 SER A O 1
ATOM 708 N N . THR A 1 90 ? -0.603 -12.987 18.215 1.00 54.81 90 THR A N 1
ATOM 709 C CA . THR A 1 90 ? 0.410 -13.612 19.113 1.00 54.81 90 THR A CA 1
ATOM 710 C C . THR A 1 90 ? 0.685 -12.801 20.376 1.00 54.81 90 THR A C 1
ATOM 712 O O . THR A 1 90 ? 0.848 -13.313 21.483 1.00 54.81 90 THR A O 1
ATOM 715 N N . LEU A 1 91 ? 0.785 -11.494 20.156 1.00 59.00 91 LEU A N 1
ATOM 716 C CA . LEU A 1 91 ? 1.148 -10.526 21.161 1.00 59.00 91 LEU A CA 1
ATOM 717 C C . LEU A 1 91 ? -0.035 -9.594 21.414 1.00 59.00 91 LEU A C 1
ATOM 719 O O . LEU A 1 91 ? -0.542 -8.987 20.470 1.00 59.00 91 LEU A O 1
ATOM 723 N N . PRO A 1 92 ? -0.456 -9.418 22.676 1.00 60.78 92 PRO A N 1
ATOM 724 C CA . PRO A 1 92 ? -1.442 -8.401 22.991 1.00 60.78 92 PRO A CA 1
ATOM 725 C C . PRO A 1 92 ? -0.908 -7.041 22.540 1.00 60.78 92 PRO A C 1
ATOM 727 O O . PRO A 1 92 ? 0.229 -6.671 22.858 1.00 60.78 92 PRO A O 1
ATOM 730 N N . PHE A 1 93 ? -1.725 -6.302 21.790 1.00 66.62 93 PHE A N 1
ATOM 731 C CA . PHE A 1 93 ? -1.380 -4.943 21.412 1.00 66.62 93 PHE A CA 1
ATOM 732 C C . PHE A 1 93 ? -1.193 -4.110 22.683 1.00 66.62 93 PHE A C 1
ATOM 734 O O . PHE A 1 93 ? -2.082 -4.013 23.530 1.00 66.62 93 PHE A O 1
ATOM 741 N N . SER A 1 94 ? -0.019 -3.501 22.811 1.00 67.25 94 SER A N 1
ATOM 742 C CA . SER A 1 94 ? 0.214 -2.424 23.764 1.00 67.25 94 SER A CA 1
ATOM 743 C C . SER A 1 94 ? 0.519 -1.164 22.975 1.00 67.25 94 SER A C 1
ATOM 745 O O . SER A 1 94 ? 1.234 -1.207 21.973 1.00 67.25 94 SER A O 1
ATOM 747 N N . LEU A 1 95 ? -0.054 -0.045 23.423 1.00 66.50 95 LEU A N 1
ATOM 748 C CA . LEU A 1 95 ? 0.255 1.268 22.873 1.00 66.50 95 LEU A CA 1
ATOM 749 C C . LEU A 1 95 ? 1.776 1.453 22.903 1.00 66.50 95 LEU A C 1
ATOM 751 O O . LEU A 1 95 ? 2.362 1.405 23.991 1.00 66.50 95 LEU A O 1
ATOM 755 N N . PRO A 1 96 ? 2.431 1.645 21.747 1.00 66.50 96 PRO A N 1
ATOM 756 C CA . PRO A 1 96 ? 3.864 1.856 21.744 1.00 66.50 96 PRO A CA 1
ATOM 757 C C . PRO A 1 96 ? 4.172 3.137 22.524 1.00 66.50 96 PRO A C 1
ATOM 759 O O . PRO A 1 96 ? 3.397 4.091 22.501 1.00 66.50 96 PRO A O 1
ATOM 762 N N . VAL A 1 97 ? 5.301 3.167 23.233 1.00 65.56 97 VAL A N 1
ATOM 763 C CA . VAL A 1 97 ? 5.648 4.313 24.093 1.00 65.56 97 VAL A CA 1
ATOM 764 C C . VAL A 1 97 ? 5.886 5.576 23.246 1.00 65.56 97 VAL A C 1
ATOM 766 O O . VAL A 1 97 ? 5.498 6.671 23.653 1.00 65.56 97 VAL A O 1
ATOM 769 N N . HIS A 1 98 ? 6.452 5.417 22.039 1.00 67.25 98 HIS A N 1
ATOM 770 C CA . HIS A 1 98 ? 6.749 6.501 21.090 1.00 67.25 98 HIS A CA 1
ATOM 771 C C . HIS A 1 98 ? 6.709 6.041 19.609 1.00 67.25 98 HIS A C 1
ATOM 773 O O . HIS A 1 98 ? 7.734 6.140 18.933 1.00 67.25 98 HIS A O 1
ATOM 779 N N . PRO A 1 99 ? 5.593 5.519 19.066 1.00 70.75 99 PRO A N 1
ATOM 780 C CA . PRO A 1 99 ? 5.551 5.121 17.673 1.00 70.75 99 PRO A CA 1
ATOM 781 C C . PRO A 1 99 ? 5.534 6.365 16.792 1.00 70.75 99 PRO A C 1
ATOM 783 O O . PRO A 1 99 ? 4.752 7.306 16.990 1.00 70.75 99 PRO A O 1
ATOM 786 N N . ALA A 1 100 ? 6.394 6.371 15.786 1.00 78.88 100 ALA A N 1
ATOM 787 C CA . ALA A 1 100 ? 6.309 7.375 14.751 1.00 78.88 100 ALA A CA 1
ATOM 788 C C . ALA A 1 100 ? 5.116 7.028 13.857 1.00 78.88 100 ALA A C 1
ATOM 790 O O . ALA A 1 100 ? 5.159 6.066 13.097 1.00 78.88 100 ALA A O 1
ATOM 791 N N . MET A 1 101 ? 4.048 7.828 13.916 1.00 82.00 101 MET A N 1
ATOM 792 C CA . MET A 1 101 ? 3.030 7.772 12.868 1.00 82.00 101 MET A CA 1
ATOM 793 C C . MET A 1 101 ? 3.698 8.096 11.530 1.00 82.00 101 MET A C 1
ATOM 795 O O . MET A 1 101 ? 4.326 9.155 11.388 1.00 82.00 101 MET A O 1
ATOM 799 N N . THR A 1 102 ? 3.550 7.191 10.571 1.00 82.25 102 THR A N 1
ATOM 800 C CA . THR A 1 102 ? 4.150 7.302 9.242 1.00 82.25 102 THR A CA 1
ATOM 801 C C . THR A 1 102 ? 3.121 7.697 8.200 1.00 82.25 102 THR A C 1
ATOM 803 O O . THR A 1 102 ? 3.407 8.563 7.375 1.00 82.25 102 THR A O 1
ATOM 806 N N . ASP A 1 103 ? 1.900 7.164 8.291 1.00 85.69 103 ASP A N 1
ATOM 807 C CA . ASP A 1 103 ? 0.849 7.477 7.331 1.00 85.69 103 ASP A CA 1
ATOM 808 C C . ASP A 1 103 ? -0.565 7.250 7.880 1.00 85.69 103 ASP A C 1
ATOM 810 O O . ASP A 1 103 ? -0.796 6.545 8.861 1.00 85.69 103 ASP A O 1
ATOM 814 N N . VAL A 1 104 ? -1.539 7.843 7.203 1.00 87.56 104 VAL A N 1
ATOM 815 C CA . VAL A 1 104 ? -2.963 7.549 7.351 1.00 87.56 104 VAL A CA 1
ATOM 816 C C . VAL A 1 104 ? -3.526 7.359 5.949 1.00 87.56 104 VAL A C 1
ATOM 818 O O . VAL A 1 104 ? -3.102 8.021 5.004 1.00 87.56 104 VAL A O 1
ATOM 821 N N . ASN A 1 105 ? -4.506 6.481 5.805 1.00 87.56 105 ASN A N 1
ATOM 822 C CA . ASN A 1 105 ? -5.314 6.328 4.610 1.00 87.56 105 ASN A CA 1
ATOM 823 C C . ASN A 1 105 ? -6.791 6.248 4.985 1.00 87.56 105 ASN A C 1
ATOM 825 O O . ASN A 1 105 ? -7.153 5.739 6.042 1.00 87.56 105 ASN A O 1
ATOM 829 N N . ILE A 1 106 ? -7.641 6.753 4.099 1.00 84.44 106 ILE A N 1
ATOM 830 C CA . ILE A 1 106 ? -9.088 6.640 4.218 1.00 84.44 106 ILE A CA 1
ATOM 831 C C . ILE A 1 106 ? -9.659 6.201 2.881 1.00 84.44 106 ILE A C 1
ATOM 833 O O . ILE A 1 106 ? -9.305 6.733 1.829 1.00 84.44 106 ILE A O 1
ATOM 837 N N . SER A 1 107 ? -10.549 5.227 2.959 1.00 83.56 107 SER A N 1
ATOM 838 C CA . SER A 1 107 ? -11.372 4.732 1.868 1.00 83.56 107 SER A CA 1
ATOM 839 C C . SER A 1 107 ? -12.847 4.890 2.244 1.00 83.56 107 SER A C 1
ATOM 841 O O . SER A 1 107 ? -13.185 5.377 3.324 1.00 83.56 107 SER A O 1
ATOM 843 N N . LYS A 1 108 ? -13.746 4.444 1.364 1.00 81.94 108 LYS A N 1
ATOM 844 C CA . LYS A 1 108 ? -15.189 4.450 1.642 1.00 81.94 108 LYS A CA 1
ATOM 845 C C . LYS A 1 108 ? -15.580 3.519 2.795 1.00 81.94 108 LYS A C 1
ATOM 847 O O . LYS A 1 108 ? -16.581 3.778 3.453 1.00 81.94 108 LYS A O 1
ATOM 852 N N . SER A 1 109 ? -14.832 2.436 3.003 1.00 86.25 109 SER A N 1
ATOM 853 C CA . SER A 1 109 ? -15.178 1.377 3.957 1.00 86.25 109 SER A CA 1
ATOM 854 C C . SER A 1 109 ? -14.280 1.362 5.188 1.00 86.25 109 SER A C 1
ATOM 856 O O . SER A 1 109 ? -14.749 1.003 6.261 1.00 86.25 109 SER A O 1
ATOM 858 N N . HIS A 1 110 ? -13.018 1.776 5.065 1.00 90.31 110 HIS A N 1
ATOM 859 C CA . HIS A 1 110 ? -12.049 1.683 6.155 1.00 90.31 110 HIS A CA 1
ATOM 860 C C . HIS A 1 110 ? -11.127 2.895 6.250 1.00 90.31 110 HIS A C 1
ATOM 862 O O . HIS A 1 110 ? -10.799 3.548 5.255 1.00 90.31 110 HIS A O 1
ATOM 868 N N . ILE A 1 111 ? -10.648 3.122 7.467 1.00 90.94 111 ILE A N 1
ATOM 869 C CA . ILE A 1 111 ? -9.516 3.980 7.791 1.00 90.94 111 ILE A CA 1
ATOM 870 C C . ILE A 1 111 ? -8.341 3.070 8.138 1.00 90.94 111 ILE A C 1
ATOM 872 O O . ILE A 1 111 ? -8.479 2.177 8.970 1.00 90.94 111 ILE A O 1
ATOM 876 N N . VAL A 1 112 ? -7.184 3.317 7.531 1.00 91.88 112 VAL A N 1
ATOM 877 C CA . VAL A 1 112 ? -5.935 2.616 7.839 1.00 91.88 112 VAL A CA 1
ATOM 878 C C . VAL A 1 112 ? -4.970 3.614 8.454 1.00 91.88 112 VAL A C 1
ATOM 880 O O . VAL A 1 112 ? -4.591 4.597 7.823 1.00 91.88 112 VAL A O 1
ATOM 883 N N . TRP A 1 113 ? -4.569 3.371 9.691 1.00 90.81 113 TRP A N 1
ATOM 884 C CA . TRP A 1 113 ? -3.624 4.200 10.419 1.00 90.81 113 TRP A CA 1
ATOM 885 C C . TRP A 1 113 ? -2.312 3.442 10.585 1.00 90.81 113 TRP A C 1
ATOM 887 O O . TRP A 1 113 ? -2.274 2.361 11.171 1.00 90.81 113 TRP A O 1
ATOM 897 N N . CYS A 1 114 ? -1.249 3.999 10.015 1.00 89.25 114 CYS A N 1
ATOM 898 C CA . CYS A 1 114 ? 0.054 3.372 9.908 1.00 89.25 114 CYS A CA 1
ATOM 899 C C . CYS A 1 114 ? 1.051 4.043 10.858 1.00 89.25 114 CYS A C 1
ATOM 901 O O . CYS A 1 114 ? 1.308 5.251 10.788 1.00 89.25 114 CYS A O 1
ATOM 903 N N . PHE A 1 115 ? 1.629 3.230 11.731 1.00 86.81 115 PHE A N 1
ATOM 904 C CA . PHE A 1 115 ? 2.764 3.574 12.569 1.00 86.81 115 PHE A CA 1
ATOM 905 C C . PHE A 1 115 ? 3.961 2.721 12.169 1.00 86.81 115 PHE A C 1
ATOM 907 O O . PHE A 1 115 ? 3.803 1.644 11.606 1.00 86.81 115 PHE A O 1
ATOM 914 N N . ASP A 1 116 ? 5.155 3.164 12.532 1.00 83.00 116 ASP A N 1
ATOM 915 C CA . ASP A 1 116 ? 6.414 2.454 12.313 1.00 83.00 116 ASP A CA 1
ATOM 916 C C . ASP A 1 116 ? 6.456 1.000 12.824 1.00 83.00 116 ASP A C 1
ATOM 918 O O . ASP A 1 116 ? 7.287 0.235 12.346 1.00 83.00 116 ASP A O 1
ATOM 922 N N . CYS A 1 117 ? 5.589 0.589 13.753 1.00 80.25 117 CYS A N 1
ATOM 923 C CA . CYS A 1 117 ? 5.551 -0.784 14.276 1.00 80.25 117 CYS A CA 1
ATOM 924 C C . CYS A 1 117 ? 4.172 -1.465 14.252 1.00 80.25 117 CYS A C 1
ATOM 926 O O . CYS A 1 117 ? 4.076 -2.657 14.547 1.00 80.25 117 CYS A O 1
ATOM 928 N N . VAL A 1 118 ? 3.100 -0.740 13.922 1.00 85.81 118 VAL A N 1
ATOM 929 C CA . VAL A 1 118 ? 1.731 -1.269 13.975 1.00 85.81 118 VAL A CA 1
ATOM 930 C C . VAL A 1 118 ? 0.839 -0.629 12.918 1.00 85.81 118 VAL A C 1
ATOM 932 O O . VAL A 1 118 ? 0.927 0.567 12.638 1.00 85.81 118 VAL A O 1
ATOM 935 N N . LEU A 1 119 ? -0.062 -1.428 12.360 1.00 89.38 119 LEU A N 1
ATOM 936 C CA . LEU A 1 119 ? -1.168 -0.969 11.531 1.00 89.38 119 LEU A CA 1
ATOM 937 C C . LEU A 1 119 ? -2.471 -1.119 12.300 1.00 89.38 119 LEU A C 1
ATOM 939 O O . LEU A 1 119 ? -2.726 -2.158 12.909 1.00 89.38 119 LEU A O 1
ATOM 943 N N . VAL A 1 120 ? -3.309 -0.093 12.227 1.00 90.69 120 VAL A N 1
ATOM 944 C CA . VAL A 1 120 ? -4.627 -0.062 12.858 1.00 90.69 120 VAL A CA 1
ATOM 945 C C . VAL A 1 120 ? -5.658 0.167 11.766 1.00 90.69 120 VAL A C 1
ATOM 947 O O . VAL A 1 120 ? -5.618 1.186 11.078 1.00 90.69 120 VAL A O 1
ATOM 950 N N . VAL A 1 121 ? -6.576 -0.778 11.586 1.00 92.44 121 VAL A N 1
ATOM 951 C CA . VAL A 1 121 ? -7.612 -0.698 10.550 1.00 92.44 121 VAL A CA 1
ATOM 952 C C . VAL A 1 121 ? -8.978 -0.616 11.205 1.00 92.44 121 VAL A C 1
ATOM 954 O O . VAL A 1 121 ? -9.380 -1.512 11.943 1.00 92.44 121 VAL A O 1
ATOM 957 N N . ILE A 1 122 ? -9.684 0.475 10.926 1.00 90.94 122 ILE A N 1
ATOM 958 C CA . ILE A 1 122 ? -10.984 0.807 11.505 1.00 90.94 122 ILE A CA 1
ATOM 959 C C . ILE A 1 122 ? -12.029 0.750 10.397 1.00 90.94 122 ILE A C 1
ATOM 961 O O . ILE A 1 122 ? -11.876 1.409 9.369 1.00 90.94 122 ILE A O 1
ATOM 965 N N . ASP A 1 123 ? -13.108 0.009 10.625 1.00 88.62 123 ASP A N 1
ATOM 966 C CA . ASP A 1 123 ? -14.278 0.013 9.748 1.00 88.62 123 ASP A CA 1
ATOM 967 C C . ASP A 1 123 ? -15.051 1.337 9.918 1.00 88.62 123 ASP A C 1
ATOM 969 O O . ASP A 1 123 ? -15.441 1.726 11.024 1.00 88.62 123 ASP A O 1
ATOM 973 N N . VAL A 1 124 ? -15.261 2.057 8.814 1.00 86.44 124 VAL A N 1
ATOM 974 C CA . VAL A 1 124 ? -15.962 3.348 8.792 1.00 86.44 124 VAL A CA 1
ATOM 975 C C . VAL A 1 124 ? -17.429 3.178 9.180 1.00 86.44 124 VAL A C 1
ATOM 977 O O . VAL A 1 124 ? -17.973 4.027 9.878 1.00 86.44 124 VAL A O 1
ATOM 980 N N . SER A 1 125 ? -18.087 2.092 8.776 1.00 84.69 125 SER A N 1
ATOM 981 C CA . SER A 1 125 ? -19.486 1.841 9.128 1.00 84.69 125 SER A CA 1
ATOM 982 C C . SER A 1 125 ? -19.660 1.617 10.632 1.00 84.69 125 SER A C 1
ATOM 984 O O . SER A 1 125 ? -20.590 2.166 11.226 1.00 84.69 125 SER A O 1
ATOM 986 N N . GLU A 1 126 ? -18.736 0.900 11.274 1.00 84.31 126 GLU A N 1
ATOM 987 C CA . GLU A 1 126 ? -18.731 0.715 12.729 1.00 84.31 126 GLU A CA 1
ATOM 988 C C . GLU A 1 126 ? -18.393 2.017 13.460 1.00 84.31 126 GLU A C 1
ATOM 990 O O . GLU A 1 126 ? -19.075 2.386 14.424 1.00 84.31 126 GLU A O 1
ATOM 995 N N . LEU A 1 127 ? -17.431 2.784 12.936 1.00 83.62 127 LEU A N 1
ATOM 996 C CA . LEU A 1 127 ? -17.114 4.118 13.437 1.00 83.62 127 LEU A CA 1
ATOM 997 C C . LEU A 1 127 ? -18.345 5.037 13.415 1.00 83.62 127 LEU A C 1
ATOM 999 O O . LEU A 1 127 ? -18.585 5.758 14.386 1.00 83.62 127 LEU A O 1
ATOM 1003 N N . MET A 1 128 ? -19.141 5.001 12.345 1.00 81.69 128 MET A N 1
ATOM 1004 C CA . MET A 1 128 ? -20.364 5.803 12.221 1.00 81.69 128 MET A CA 1
ATOM 1005 C C . MET A 1 128 ? -21.485 5.323 13.155 1.00 81.69 128 MET A C 1
ATOM 1007 O O . MET A 1 128 ? -22.301 6.134 13.586 1.00 81.69 128 MET A O 1
ATOM 1011 N N . LYS A 1 129 ? -21.504 4.038 13.535 1.00 84.19 129 LYS A N 1
ATOM 1012 C CA . LYS A 1 129 ? -22.424 3.485 14.550 1.00 84.19 129 LYS A CA 1
ATOM 1013 C C . LYS A 1 129 ? -22.002 3.785 15.993 1.00 84.19 129 LYS A C 1
ATOM 1015 O O . LYS A 1 129 ? -22.717 3.425 16.921 1.00 84.19 129 LYS A O 1
ATOM 1020 N N . GLY A 1 130 ? -20.845 4.414 16.205 1.00 81.50 130 GLY A N 1
ATOM 1021 C CA . GLY A 1 130 ? -20.309 4.673 17.543 1.00 81.50 130 GLY A CA 1
ATOM 1022 C C . GLY A 1 130 ? -19.369 3.580 18.062 1.00 81.50 130 GLY A C 1
ATOM 1023 O O . GLY A 1 130 ? -18.660 3.811 19.043 1.00 81.50 130 GLY A O 1
ATOM 1024 N N . ASN A 1 131 ? -19.245 2.452 17.365 1.00 84.12 131 ASN A N 1
ATOM 1025 C CA . ASN A 1 131 ? -18.370 1.353 17.758 1.00 84.12 131 ASN A CA 1
ATOM 1026 C C . ASN A 1 131 ? -16.924 1.681 17.382 1.00 84.12 131 ASN A C 1
ATOM 1028 O O . ASN A 1 131 ? -16.592 1.822 16.208 1.00 84.12 131 ASN A O 1
ATOM 1032 N N . LEU A 1 132 ? -16.059 1.836 18.385 1.00 84.44 132 LEU A N 1
ATOM 1033 C CA . LEU A 1 132 ? -14.639 2.081 18.155 1.00 84.44 132 LEU A CA 1
ATOM 1034 C C . LEU A 1 132 ? -13.858 0.786 18.334 1.00 84.44 132 LEU A C 1
ATOM 1036 O O . LEU A 1 132 ? -13.372 0.472 19.420 1.00 84.44 132 LEU A O 1
ATOM 1040 N N . ALA A 1 133 ? -13.792 0.016 17.257 1.00 84.56 133 ALA A N 1
ATOM 1041 C CA . ALA A 1 133 ? -13.089 -1.247 17.248 1.00 84.56 133 ALA A CA 1
ATOM 1042 C C . ALA A 1 133 ? -12.237 -1.371 15.976 1.00 84.56 133 ALA A C 1
ATOM 1044 O O . ALA A 1 133 ? -12.633 -0.875 14.920 1.00 84.56 133 ALA A O 1
ATOM 1045 N N . ALA A 1 134 ? -11.052 -1.967 16.094 1.00 87.31 134 ALA A N 1
ATOM 1046 C CA . ALA A 1 134 ? -10.067 -2.011 15.018 1.00 87.31 134 ALA A CA 1
ATOM 1047 C C . ALA A 1 134 ? -9.328 -3.344 14.963 1.00 87.31 134 ALA A C 1
ATOM 1049 O O . ALA A 1 134 ? -9.057 -3.951 15.999 1.00 87.31 134 ALA A O 1
ATOM 1050 N N . ALA A 1 135 ? -8.945 -3.759 13.760 1.00 88.38 135 ALA A N 1
ATOM 1051 C CA . ALA A 1 135 ? -7.952 -4.809 13.582 1.00 88.38 135 ALA A CA 1
ATOM 1052 C C . ALA A 1 135 ? -6.548 -4.215 13.757 1.00 88.38 135 ALA A C 1
ATOM 1054 O O . ALA A 1 135 ? -6.240 -3.163 13.187 1.00 88.38 135 ALA A O 1
ATOM 1055 N N . PHE A 1 136 ? -5.705 -4.902 14.525 1.00 87.19 136 PHE A N 1
ATOM 1056 C CA . PHE A 1 136 ? -4.313 -4.527 14.755 1.00 87.19 136 PHE A CA 1
ATOM 1057 C C . PHE A 1 136 ? -3.394 -5.527 14.058 1.00 87.19 136 PHE A C 1
ATOM 1059 O O . PHE A 1 136 ? -3.591 -6.734 14.170 1.00 87.19 136 PHE A O 1
ATOM 1066 N N . MET A 1 137 ? -2.392 -5.026 13.338 1.00 86.69 137 MET A N 1
ATOM 1067 C CA . MET A 1 137 ? -1.355 -5.856 12.723 1.00 86.69 137 MET A CA 1
ATOM 1068 C C . MET A 1 137 ? 0.014 -5.337 13.135 1.00 86.69 137 MET A C 1
ATOM 1070 O O . MET A 1 137 ? 0.342 -4.171 12.918 1.00 86.69 137 MET A O 1
ATOM 1074 N N . ASN A 1 138 ? 0.805 -6.213 13.733 1.00 82.38 138 ASN A N 1
ATOM 1075 C CA . ASN A 1 138 ? 2.148 -5.954 14.224 1.00 82.38 138 ASN A CA 1
ATOM 1076 C C . ASN A 1 138 ? 3.077 -7.074 13.754 1.00 82.38 138 ASN A C 1
ATOM 1078 O O . ASN A 1 138 ? 2.689 -8.238 13.739 1.00 82.38 138 ASN A O 1
ATOM 1082 N N . GLU A 1 139 ? 4.312 -6.727 13.402 1.00 79.56 139 GLU A N 1
ATOM 1083 C CA . GLU A 1 139 ? 5.318 -7.740 13.080 1.00 79.56 139 GLU A CA 1
ATOM 1084 C C . GLU A 1 139 ? 5.952 -8.277 14.362 1.00 79.56 139 GLU A C 1
ATOM 1086 O O . GLU A 1 139 ? 6.284 -7.517 15.278 1.00 79.56 139 GLU A O 1
ATOM 1091 N N . LYS A 1 140 ? 6.133 -9.596 14.416 1.00 75.38 140 LYS A N 1
ATOM 1092 C CA . LYS A 1 140 ? 6.804 -10.273 15.535 1.00 75.38 140 LYS A CA 1
ATOM 1093 C C . LYS A 1 140 ? 8.284 -10.480 15.272 1.00 75.38 140 LYS A C 1
ATOM 1095 O O . LYS A 1 140 ? 9.094 -10.367 16.189 1.00 75.38 140 LYS A O 1
ATOM 1100 N N . ASP A 1 141 ? 8.607 -10.791 14.024 1.00 79.12 141 ASP A N 1
ATOM 1101 C CA . ASP A 1 141 ? 9.952 -11.143 13.608 1.00 79.12 141 ASP A CA 1
ATOM 1102 C C . ASP A 1 141 ? 10.758 -9.897 13.248 1.00 79.12 141 ASP A C 1
ATOM 1104 O O . ASP A 1 141 ? 10.220 -8.848 12.876 1.00 79.12 141 ASP A O 1
ATOM 1108 N N . SER A 1 142 ? 12.082 -10.005 13.362 1.00 79.12 142 SER A N 1
ATOM 1109 C CA . SER A 1 142 ? 12.959 -8.929 12.915 1.00 79.12 142 SER A CA 1
ATOM 1110 C C . SER A 1 142 ? 12.848 -8.751 11.396 1.00 79.12 142 SER A C 1
ATOM 1112 O O . SER A 1 142 ? 12.623 -9.724 10.669 1.00 79.12 142 SER A O 1
ATOM 1114 N N . PRO A 1 143 ? 13.065 -7.533 10.873 1.00 82.25 143 PRO A N 1
ATOM 1115 C CA . PRO A 1 143 ? 13.027 -7.309 9.434 1.00 82.25 143 PRO A CA 1
ATOM 1116 C C . PRO A 1 143 ? 13.980 -8.210 8.642 1.00 82.25 143 PRO A C 1
ATOM 1118 O O . PRO A 1 143 ? 13.658 -8.590 7.522 1.00 82.25 143 PRO A O 1
ATOM 1121 N N . ASP A 1 144 ? 15.127 -8.582 9.214 1.00 83.44 144 ASP A N 1
ATOM 1122 C CA . ASP A 1 144 ? 16.094 -9.467 8.559 1.00 83.44 144 ASP A CA 1
ATOM 1123 C C . ASP A 1 144 ? 15.547 -10.888 8.388 1.00 83.44 144 ASP A C 1
ATOM 1125 O O . ASP A 1 144 ? 15.690 -11.472 7.314 1.00 83.44 144 ASP A O 1
ATOM 1129 N N . ILE A 1 145 ? 14.858 -11.414 9.407 1.00 85.69 145 ILE A N 1
ATOM 1130 C CA . ILE A 1 145 ? 14.158 -12.702 9.324 1.00 85.69 145 ILE A CA 1
ATOM 1131 C C . ILE A 1 145 ? 13.064 -12.613 8.259 1.00 85.69 145 ILE A C 1
ATOM 1133 O O . ILE A 1 145 ? 13.007 -13.448 7.357 1.00 85.69 145 ILE A O 1
ATOM 1137 N N . LEU A 1 146 ? 12.247 -11.554 8.304 1.00 87.88 146 LEU A N 1
ATOM 1138 C CA . LEU A 1 146 ? 11.155 -11.344 7.352 1.00 87.88 146 LEU A CA 1
ATOM 1139 C C . LEU A 1 146 ? 11.648 -11.278 5.899 1.00 87.88 146 LEU A C 1
ATOM 1141 O O . LEU A 1 146 ? 11.018 -11.853 5.014 1.00 87.88 146 LEU A O 1
ATOM 1145 N N . LYS A 1 147 ? 12.793 -10.635 5.641 1.00 88.62 147 LYS A N 1
ATOM 1146 C CA . LYS A 1 147 ? 13.426 -10.588 4.311 1.00 88.62 147 LYS A CA 1
ATOM 1147 C C . LYS A 1 147 ? 13.874 -11.956 3.814 1.00 88.62 147 LYS A C 1
ATOM 1149 O O . LYS A 1 147 ? 13.740 -12.235 2.623 1.00 88.62 147 LYS A O 1
ATOM 1154 N N . GLN A 1 148 ? 14.395 -12.800 4.704 1.00 87.38 148 GLN A N 1
ATOM 1155 C CA . GLN A 1 148 ? 14.875 -14.139 4.354 1.00 87.38 148 GLN A CA 1
ATOM 1156 C C . GLN A 1 148 ? 13.733 -15.099 4.003 1.00 87.38 148 GLN A C 1
ATOM 1158 O O . GLN A 1 148 ? 13.907 -15.950 3.131 1.00 87.38 148 GLN A O 1
ATOM 1163 N N . VAL A 1 149 ? 12.571 -14.951 4.648 1.00 89.19 149 VAL A N 1
ATOM 1164 C CA . VAL A 1 149 ? 11.395 -15.815 4.426 1.00 89.19 149 VAL A CA 1
ATOM 1165 C C . VAL A 1 149 ? 10.390 -15.252 3.412 1.00 89.19 149 VAL A C 1
ATOM 1167 O O . VAL A 1 149 ? 9.453 -15.948 3.027 1.00 89.19 149 VAL A O 1
ATOM 1170 N N . ALA A 1 150 ? 10.564 -14.008 2.958 1.00 91.94 150 ALA A N 1
ATOM 1171 C CA . ALA A 1 150 ? 9.712 -13.393 1.943 1.00 91.94 150 ALA A CA 1
ATOM 1172 C C . ALA A 1 150 ? 9.958 -13.966 0.536 1.00 91.94 150 ALA A C 1
ATOM 1174 O O . ALA A 1 150 ? 11.054 -14.427 0.203 1.00 91.94 150 ALA A O 1
ATOM 1175 N N . LEU A 1 151 ? 8.944 -13.870 -0.329 1.00 94.38 151 LEU A N 1
ATOM 1176 C CA . LEU A 1 151 ? 9.106 -14.101 -1.763 1.00 94.38 151 LEU A CA 1
ATOM 1177 C C . LEU A 1 151 ? 10.143 -13.127 -2.336 1.00 94.38 151 LEU A C 1
ATOM 1179 O O . LEU A 1 151 ? 10.267 -11.992 -1.874 1.00 94.38 151 LEU A O 1
ATOM 1183 N N . GLN A 1 152 ? 10.869 -13.575 -3.355 1.00 93.25 152 GLN A N 1
ATOM 1184 C CA . GLN A 1 152 ? 11.941 -12.820 -3.997 1.00 93.25 152 GLN A CA 1
ATOM 1185 C C . GLN A 1 152 ? 11.553 -12.449 -5.428 1.00 93.25 152 GLN A C 1
ATOM 1187 O O . GLN A 1 152 ? 10.744 -13.126 -6.068 1.00 93.25 152 GLN A O 1
ATOM 1192 N N . ILE A 1 153 ? 12.154 -11.375 -5.933 1.00 91.50 153 ILE A N 1
ATOM 1193 C CA . ILE A 1 153 ? 11.921 -10.874 -7.286 1.00 91.50 153 ILE A CA 1
ATOM 1194 C C . ILE A 1 153 ? 13.114 -11.248 -8.161 1.00 91.50 153 ILE A C 1
ATOM 1196 O O . ILE A 1 153 ? 14.255 -10.920 -7.849 1.00 91.50 153 ILE A O 1
ATOM 1200 N N . VAL A 1 154 ? 12.847 -11.897 -9.290 1.00 88.88 154 VAL A N 1
ATOM 1201 C CA . VAL A 1 154 ? 13.850 -12.211 -10.307 1.00 88.88 154 VAL A CA 1
ATOM 1202 C C . VAL A 1 154 ? 13.519 -11.437 -11.573 1.00 88.88 154 VAL A C 1
ATOM 1204 O O . VAL A 1 154 ? 12.385 -11.438 -12.054 1.00 88.88 154 VAL A O 1
ATOM 1207 N N . THR A 1 155 ? 14.527 -10.756 -12.112 1.00 81.31 155 THR A N 1
ATOM 1208 C CA . THR A 1 155 ? 14.421 -10.095 -13.415 1.00 81.31 155 THR A CA 1
ATOM 1209 C C . THR A 1 155 ? 14.790 -11.115 -14.491 1.00 81.31 155 THR A C 1
ATOM 1211 O O . THR A 1 155 ? 15.932 -11.581 -14.473 1.00 81.31 155 THR A O 1
ATOM 1214 N N . PRO A 1 156 ? 13.868 -11.501 -15.391 1.00 73.31 156 PRO A N 1
ATOM 1215 C CA . PRO A 1 156 ? 14.195 -12.420 -16.473 1.00 73.31 156 PRO A CA 1
ATOM 1216 C C . PRO A 1 156 ? 15.185 -11.791 -17.466 1.00 73.31 156 PRO A C 1
ATOM 1218 O O . PRO A 1 156 ? 15.374 -10.565 -17.518 1.00 73.31 156 PRO A O 1
ATOM 1221 N N . ASP A 1 157 ? 15.806 -12.647 -18.280 1.00 63.31 157 ASP A N 1
ATOM 1222 C CA . ASP A 1 157 ? 16.625 -12.199 -19.402 1.00 63.31 157 ASP A CA 1
ATOM 1223 C C . ASP A 1 157 ? 15.800 -11.287 -20.328 1.00 63.31 157 ASP A C 1
ATOM 1225 O O . ASP A 1 157 ? 14.604 -11.519 -20.529 1.00 63.31 157 ASP A O 1
ATOM 1229 N N . PRO A 1 158 ? 16.397 -10.198 -20.847 1.00 56.03 158 PRO A N 1
ATOM 1230 C CA . PRO A 1 158 ? 15.655 -9.201 -21.605 1.00 56.03 158 PRO A CA 1
ATOM 1231 C C . PRO A 1 158 ? 15.010 -9.831 -22.848 1.00 56.03 158 PRO A C 1
ATOM 1233 O O . PRO A 1 158 ? 15.720 -10.461 -23.636 1.00 56.03 158 PRO A O 1
ATOM 1236 N N . PRO A 1 159 ? 13.703 -9.621 -23.089 1.00 52.28 159 PRO A N 1
ATOM 1237 C CA . PRO A 1 159 ? 13.151 -9.893 -24.405 1.00 52.28 159 PRO A CA 1
ATOM 1238 C C . PRO A 1 159 ? 13.810 -8.965 -25.438 1.00 52.28 159 PRO A C 1
ATOM 1240 O O . PRO A 1 159 ? 14.184 -7.831 -25.130 1.00 52.28 159 PRO A O 1
ATOM 1243 N N . ALA A 1 160 ? 13.946 -9.433 -26.681 1.00 51.84 160 ALA A N 1
ATOM 1244 C CA . ALA A 1 160 ? 14.348 -8.575 -27.792 1.00 51.84 160 ALA A CA 1
ATOM 1245 C C . ALA A 1 160 ? 13.299 -7.461 -27.955 1.00 51.84 160 ALA A C 1
ATOM 1247 O O . ALA A 1 160 ? 12.131 -7.740 -28.225 1.00 51.84 160 ALA A O 1
ATOM 1248 N N . HIS A 1 161 ? 13.686 -6.206 -27.723 1.00 54.94 161 HIS A N 1
ATOM 1249 C CA . HIS A 1 161 ? 12.731 -5.100 -27.713 1.00 54.94 161 HIS A CA 1
ATOM 1250 C C . HIS A 1 161 ? 12.184 -4.811 -29.113 1.00 54.94 161 HIS A C 1
ATOM 1252 O O . HIS A 1 161 ? 12.938 -4.629 -30.068 1.00 54.94 161 HIS A O 1
ATOM 1258 N N . GLU A 1 162 ? 10.860 -4.691 -29.211 1.00 54.44 162 GLU A N 1
ATOM 1259 C CA . GLU A 1 162 ? 10.205 -4.145 -30.395 1.00 54.44 162 GLU A CA 1
ATOM 1260 C C . GLU A 1 162 ? 10.474 -2.638 -30.492 1.00 54.44 162 GLU A C 1
ATOM 1262 O O . GLU A 1 162 ? 10.182 -1.868 -29.571 1.00 54.44 162 GLU A O 1
ATOM 1267 N N . HIS A 1 163 ? 10.982 -2.191 -31.640 1.00 57.09 163 HIS A N 1
ATOM 1268 C CA . HIS A 1 163 ? 10.971 -0.773 -31.978 1.00 57.09 163 HIS A CA 1
ATOM 1269 C C . HIS A 1 163 ? 9.519 -0.295 -32.087 1.00 57.09 163 HIS A C 1
ATOM 1271 O O . HIS A 1 163 ? 8.746 -0.795 -32.903 1.00 57.09 163 HIS A O 1
ATOM 1277 N N . TRP A 1 164 ? 9.142 0.696 -31.283 1.00 61.25 164 TRP A N 1
ATOM 1278 C CA . TRP A 1 164 ? 7.802 1.278 -31.296 1.00 61.25 164 TRP A CA 1
ATOM 1279 C C . TRP A 1 164 ? 7.849 2.743 -31.733 1.00 61.25 164 TRP A C 1
ATOM 1281 O O . TRP A 1 164 ? 8.847 3.449 -31.562 1.00 61.25 164 TRP A O 1
ATOM 1291 N N . LYS A 1 165 ? 6.746 3.213 -32.322 1.00 58.12 165 LYS A N 1
ATOM 1292 C CA . LYS A 1 165 ? 6.638 4.575 -32.848 1.00 58.12 165 LYS A CA 1
ATOM 1293 C C . LYS A 1 165 ? 6.214 5.548 -31.744 1.00 58.12 165 LYS A C 1
ATOM 1295 O O . LYS A 1 165 ? 5.134 5.414 -31.173 1.00 58.12 165 LYS A O 1
ATOM 1300 N N . ARG A 1 166 ? 7.073 6.533 -31.475 1.00 65.19 166 ARG A N 1
ATOM 1301 C CA . ARG A 1 166 ? 6.918 7.554 -30.428 1.00 65.19 166 ARG A CA 1
ATOM 1302 C C . ARG A 1 166 ? 5.797 8.535 -30.789 1.00 65.19 166 ARG A C 1
ATOM 1304 O O . ARG A 1 166 ? 5.877 9.183 -31.829 1.00 65.19 166 ARG A O 1
ATOM 1311 N N . ASN A 1 167 ? 4.797 8.684 -29.919 1.00 64.25 167 ASN A N 1
ATOM 1312 C CA . ASN A 1 167 ? 3.679 9.612 -30.121 1.00 64.25 167 ASN A CA 1
ATOM 1313 C C . ASN A 1 167 ? 3.632 10.656 -28.996 1.00 64.25 167 ASN A C 1
ATOM 1315 O O . ASN A 1 167 ? 2.953 10.473 -27.984 1.00 64.25 167 ASN A O 1
ATOM 1319 N N . TRP A 1 168 ? 4.344 11.764 -29.188 1.00 66.69 168 TRP A N 1
ATOM 1320 C CA . TRP A 1 168 ? 4.207 12.946 -28.339 1.00 66.69 168 TRP A CA 1
ATOM 1321 C C . TRP A 1 168 ? 2.965 13.736 -28.747 1.00 66.69 168 TRP A C 1
ATOM 1323 O O . TRP A 1 168 ? 2.733 13.987 -29.929 1.00 66.69 168 TRP A O 1
ATOM 1333 N N . ARG A 1 169 ? 2.164 14.138 -27.762 1.00 64.50 169 ARG A N 1
ATOM 1334 C CA . ARG A 1 169 ? 1.049 15.065 -27.944 1.00 64.50 169 ARG A CA 1
ATOM 1335 C C . ARG A 1 169 ? 1.389 16.364 -27.229 1.00 64.50 169 ARG A C 1
ATOM 1337 O O . ARG A 1 169 ? 1.351 16.440 -25.999 1.00 64.50 169 ARG A O 1
ATOM 1344 N N . THR A 1 170 ? 1.710 17.384 -28.011 1.00 60.00 170 THR A N 1
ATOM 1345 C CA . THR A 1 170 ? 1.971 18.732 -27.507 1.00 60.00 170 THR A CA 1
ATOM 1346 C C . THR A 1 170 ? 0.637 19.458 -27.339 1.00 60.00 170 THR A C 1
ATOM 1348 O O . THR A 1 170 ? -0.006 19.812 -28.325 1.00 60.00 170 THR A O 1
ATOM 1351 N N . GLY A 1 171 ? 0.182 19.629 -26.096 1.00 56.38 171 GLY A N 1
ATOM 1352 C CA . GLY A 1 171 ? -0.944 20.504 -25.766 1.00 56.38 171 GLY A CA 1
ATOM 1353 C C . GLY A 1 171 ? -0.482 21.939 -25.498 1.00 56.38 171 GLY A C 1
ATOM 1354 O O . GLY A 1 171 ? 0.700 22.185 -25.281 1.00 56.38 171 GLY A O 1
ATOM 1355 N N . THR A 1 172 ? -1.418 22.891 -25.455 1.00 50.00 172 THR A N 1
ATOM 1356 C CA . THR A 1 172 ? -1.138 24.319 -25.188 1.00 50.00 172 THR A CA 1
ATOM 1357 C C . THR A 1 172 ? -0.548 24.598 -23.800 1.00 50.00 172 THR A C 1
ATOM 1359 O O . THR A 1 172 ? 0.113 25.617 -23.623 1.00 50.00 172 THR A O 1
ATOM 1362 N N . HIS A 1 173 ? -0.760 23.709 -22.820 1.00 52.06 173 HIS A N 1
ATOM 1363 C CA . HIS A 1 173 ? -0.295 23.893 -21.434 1.00 52.06 173 HIS A CA 1
ATOM 1364 C C . HIS A 1 173 ? 0.367 22.659 -20.801 1.00 52.06 173 HIS A C 1
ATOM 1366 O O . HIS A 1 173 ? 1.013 22.785 -19.765 1.00 52.06 173 HIS A O 1
ATOM 1372 N N . VAL A 1 174 ? 0.207 21.472 -21.393 1.00 61.59 174 VAL A N 1
ATOM 1373 C CA . VAL A 1 174 ? 0.785 20.217 -20.892 1.00 61.59 174 VAL A CA 1
ATOM 1374 C C . VAL A 1 174 ? 1.216 19.378 -22.088 1.00 61.59 174 VAL A C 1
ATOM 1376 O O . VAL A 1 174 ? 0.415 19.094 -22.981 1.00 61.59 174 VAL A O 1
ATOM 1379 N N . GLU A 1 175 ? 2.481 18.971 -22.102 1.00 63.47 175 GLU A N 1
ATOM 1380 C CA . GLU A 1 175 ? 2.941 17.904 -22.985 1.00 63.47 175 GLU A CA 1
ATOM 1381 C C . GLU A 1 175 ? 2.562 16.553 -22.384 1.00 63.47 175 GLU A C 1
ATOM 1383 O O . GLU A 1 175 ? 2.755 16.310 -21.191 1.00 63.47 175 GLU A O 1
ATOM 1388 N N . SER A 1 176 ? 2.025 15.676 -23.226 1.00 68.25 176 SER A N 1
ATOM 1389 C CA . SER A 1 176 ? 1.671 14.313 -22.848 1.00 68.25 176 SER A CA 1
ATOM 1390 C C . SER A 1 176 ? 2.303 13.317 -23.807 1.00 68.25 176 SER A C 1
ATOM 1392 O O . SER A 1 176 ? 2.457 13.580 -25.002 1.00 68.25 176 SER A O 1
ATOM 1394 N N . ILE A 1 177 ? 2.662 12.157 -23.275 1.00 70.31 177 ILE A N 1
ATOM 1395 C CA . ILE A 1 177 ? 3.138 11.013 -24.045 1.00 70.31 177 ILE A CA 1
ATOM 1396 C C . ILE A 1 177 ? 2.286 9.800 -23.688 1.00 70.31 177 ILE A C 1
ATOM 1398 O O . ILE A 1 177 ? 1.941 9.609 -22.522 1.00 70.31 177 ILE A O 1
ATOM 1402 N N . SER A 1 178 ? 1.934 9.013 -24.705 1.00 69.75 178 SER A N 1
ATOM 1403 C CA . SER A 1 178 ? 1.300 7.702 -24.554 1.00 69.75 178 SER A CA 1
ATOM 1404 C C . SER A 1 178 ? 2.232 6.647 -25.144 1.00 69.75 178 SER A C 1
ATOM 1406 O O . SER A 1 178 ? 2.785 6.824 -26.235 1.00 69.75 178 SER A O 1
ATOM 1408 N N . MET A 1 179 ? 2.426 5.569 -24.390 1.00 70.44 179 MET A N 1
ATOM 1409 C CA . MET A 1 179 ? 3.226 4.413 -24.779 1.00 70.44 179 MET A CA 1
ATOM 1410 C C . MET A 1 179 ? 2.421 3.134 -24.515 1.00 70.44 179 MET A C 1
ATOM 1412 O O . MET A 1 179 ? 1.774 3.041 -23.467 1.00 70.44 179 MET A O 1
ATOM 1416 N N . PRO A 1 180 ? 2.464 2.136 -25.419 1.00 71.06 180 PRO A N 1
ATOM 1417 C CA . PRO A 1 180 ? 1.842 0.842 -25.165 1.00 71.06 180 PRO A CA 1
ATOM 1418 C C . PRO A 1 180 ? 2.440 0.154 -23.932 1.00 71.06 180 PRO A C 1
ATOM 1420 O O . PRO A 1 180 ? 3.664 0.079 -23.796 1.00 71.06 180 PRO A O 1
ATOM 1423 N N . GLY A 1 181 ? 1.586 -0.431 -23.086 1.00 70.81 181 GLY A N 1
ATOM 1424 C CA . GLY A 1 181 ? 1.992 -1.144 -21.869 1.00 70.81 181 GLY A CA 1
ATOM 1425 C C . GLY A 1 181 ? 3.126 -2.163 -22.062 1.00 70.81 181 GLY A C 1
ATOM 1426 O O . GLY A 1 181 ? 4.061 -2.183 -21.272 1.00 70.81 181 GLY A O 1
ATOM 1427 N N . ARG A 1 182 ? 3.108 -2.949 -23.151 1.00 72.81 182 ARG A N 1
ATOM 1428 C CA . ARG A 1 182 ? 4.131 -3.983 -23.432 1.00 72.81 182 ARG A CA 1
ATOM 1429 C C . ARG A 1 182 ? 5.555 -3.447 -23.618 1.00 72.81 182 ARG A C 1
ATOM 1431 O O . ARG A 1 182 ? 6.518 -4.178 -23.457 1.00 72.81 182 ARG A O 1
ATOM 1438 N N . VAL A 1 183 ? 5.671 -2.185 -24.019 1.00 71.69 183 VAL A N 1
ATOM 1439 C CA . VAL A 1 183 ? 6.951 -1.494 -24.216 1.00 71.69 183 VAL A CA 1
ATOM 1440 C C . VAL A 1 183 ? 7.325 -0.728 -22.950 1.00 71.69 183 VAL A C 1
ATOM 1442 O O . VAL A 1 183 ? 8.489 -0.634 -22.578 1.00 71.69 183 VAL A O 1
ATOM 1445 N N . ALA A 1 184 ? 6.308 -0.190 -22.284 1.00 73.94 184 ALA A N 1
ATOM 1446 C CA . ALA A 1 184 ? 6.423 0.522 -21.029 1.00 73.94 184 ALA A CA 1
ATOM 1447 C C . ALA A 1 184 ? 6.856 -0.366 -19.862 1.00 73.94 184 ALA A C 1
ATOM 1449 O O . ALA A 1 184 ? 7.361 0.140 -18.867 1.00 73.94 184 ALA A O 1
ATOM 1450 N N . MET A 1 185 ? 6.615 -1.670 -19.926 1.00 79.69 185 MET A N 1
ATOM 1451 C CA . MET A 1 185 ? 6.703 -2.519 -18.750 1.00 79.69 185 MET A CA 1
ATOM 1452 C C . MET A 1 185 ? 7.551 -3.755 -18.992 1.00 79.69 185 MET A C 1
ATOM 1454 O O . MET A 1 185 ? 7.423 -4.432 -20.006 1.00 79.69 185 MET A O 1
ATOM 1458 N N . GLU A 1 186 ? 8.373 -4.080 -18.003 1.00 82.50 186 GLU A N 1
ATOM 1459 C CA . GLU A 1 186 ? 9.061 -5.359 -17.899 1.00 82.50 186 GLU A CA 1
ATOM 1460 C C . GLU A 1 186 ? 8.327 -6.233 -16.893 1.00 82.50 186 GLU A C 1
ATOM 1462 O O . GLU A 1 186 ? 8.114 -5.830 -15.747 1.00 82.50 186 GLU A O 1
ATOM 1467 N N . ARG A 1 187 ? 7.949 -7.440 -17.312 1.00 86.12 187 ARG A N 1
ATOM 1468 C CA . ARG A 1 187 ? 7.387 -8.442 -16.410 1.00 86.12 187 ARG A CA 1
ATOM 1469 C C . ARG A 1 187 ? 8.507 -9.057 -15.577 1.00 86.12 187 ARG A C 1
ATOM 1471 O O . ARG A 1 187 ? 9.502 -9.532 -16.117 1.00 86.12 187 ARG A O 1
ATOM 1478 N N . LEU A 1 188 ? 8.319 -9.061 -14.265 1.00 88.25 188 LEU A N 1
ATOM 1479 C CA . LEU A 1 188 ? 9.228 -9.659 -13.297 1.00 88.25 188 LEU A CA 1
ATOM 1480 C C . LEU A 1 188 ? 8.646 -10.977 -12.791 1.00 88.25 188 LEU A C 1
ATOM 1482 O O . LEU A 1 188 ? 7.429 -11.176 -12.786 1.00 88.25 188 LEU A O 1
ATOM 1486 N N . GLN A 1 189 ? 9.520 -11.882 -12.361 1.00 90.56 189 GLN A N 1
ATOM 1487 C CA . GLN A 1 189 ? 9.111 -13.166 -11.812 1.00 90.56 189 GLN A CA 1
ATOM 1488 C C . GLN A 1 189 ? 9.172 -13.134 -10.287 1.00 90.56 189 GLN A C 1
ATOM 1490 O O . GLN A 1 189 ? 10.180 -12.736 -9.707 1.00 90.56 189 GLN A O 1
ATOM 1495 N N . ILE A 1 190 ? 8.102 -13.595 -9.642 1.00 91.81 190 ILE A N 1
ATOM 1496 C CA . ILE A 1 190 ? 8.066 -13.803 -8.196 1.00 91.81 190 ILE A CA 1
ATOM 1497 C C . ILE A 1 190 ? 8.425 -15.261 -7.923 1.00 91.81 190 ILE A C 1
ATOM 1499 O O . ILE A 1 190 ? 7.795 -16.180 -8.453 1.00 91.81 190 ILE A O 1
ATOM 1503 N N . VAL A 1 191 ? 9.445 -15.483 -7.100 1.00 92.19 191 VAL A N 1
ATOM 1504 C CA . VAL A 1 191 ? 9.931 -16.822 -6.754 1.00 92.19 191 VAL A CA 1
ATOM 1505 C C . VAL A 1 191 ? 9.932 -17.029 -5.238 1.00 92.19 191 VAL A C 1
ATOM 1507 O O . VAL A 1 191 ? 10.046 -16.062 -4.483 1.00 92.19 191 VAL A O 1
ATOM 1510 N N . PRO A 1 192 ? 9.800 -18.278 -4.759 1.00 91.69 192 PRO A N 1
ATOM 1511 C CA . PRO A 1 192 ? 9.977 -18.587 -3.345 1.00 91.69 192 PRO A CA 1
ATOM 1512 C C . PRO A 1 192 ? 11.364 -18.174 -2.823 1.00 91.69 192 PRO A C 1
ATOM 1514 O O . PRO A 1 192 ? 12.324 -18.154 -3.602 1.00 91.69 192 PRO A O 1
ATOM 1517 N N . PRO A 1 193 ? 11.501 -17.891 -1.514 1.00 90.62 193 PRO A N 1
ATOM 1518 C CA . PRO A 1 193 ? 12.812 -17.727 -0.895 1.00 90.62 193 PRO A CA 1
ATOM 1519 C C . PRO A 1 193 ? 13.666 -18.989 -1.058 1.00 90.62 193 PRO A C 1
ATOM 1521 O O . PRO A 1 193 ? 13.161 -20.108 -1.193 1.00 90.62 193 PRO A O 1
ATOM 1524 N N . LYS A 1 194 ? 14.990 -18.819 -1.008 1.00 88.00 194 LYS A N 1
ATOM 1525 C CA . LYS A 1 194 ? 15.925 -19.951 -1.021 1.00 88.00 194 LYS A CA 1
ATOM 1526 C C . LYS A 1 194 ? 15.739 -20.785 0.249 1.00 88.00 194 LYS A C 1
ATOM 1528 O O . LYS A 1 194 ? 15.768 -20.233 1.345 1.00 88.00 194 LYS A O 1
ATOM 1533 N N . ALA A 1 195 ? 15.633 -22.108 0.110 1.00 87.50 195 ALA A N 1
ATOM 1534 C CA . ALA A 1 195 ? 15.437 -23.021 1.242 1.00 87.50 195 ALA A CA 1
ATOM 1535 C C . ALA A 1 195 ? 16.518 -22.869 2.329 1.00 87.50 195 ALA A C 1
ATOM 1537 O O . ALA A 1 195 ? 16.215 -22.919 3.514 1.00 87.50 195 ALA A O 1
ATOM 1538 N N . GLU A 1 196 ? 17.767 -22.615 1.931 1.00 86.00 196 GLU A N 1
ATOM 1539 C CA . GLU A 1 196 ? 18.880 -22.344 2.850 1.00 86.00 196 GLU A CA 1
ATOM 1540 C C . GLU A 1 196 ? 18.639 -21.103 3.719 1.00 86.00 196 GLU A C 1
ATOM 1542 O O . GLU A 1 196 ? 18.872 -21.149 4.923 1.00 86.00 196 GLU A O 1
ATOM 1547 N N . ALA A 1 197 ? 18.128 -20.016 3.129 1.00 81.75 197 ALA A N 1
ATOM 1548 C CA . ALA A 1 197 ? 17.827 -18.782 3.851 1.00 81.75 197 ALA A CA 1
ATOM 1549 C C . ALA A 1 197 ? 16.664 -18.982 4.831 1.00 81.75 197 ALA A C 1
ATOM 1551 O O . ALA A 1 197 ? 16.738 -18.534 5.971 1.00 81.75 197 ALA A O 1
ATOM 1552 N N . VAL A 1 198 ? 15.630 -19.723 4.420 1.00 81.50 198 VAL A N 1
ATOM 1553 C CA . VAL A 1 198 ? 14.502 -20.083 5.295 1.00 81.50 198 VAL A CA 1
ATOM 1554 C C . VAL A 1 198 ? 14.969 -20.954 6.462 1.00 81.50 198 VAL A C 1
ATOM 1556 O O . VAL A 1 1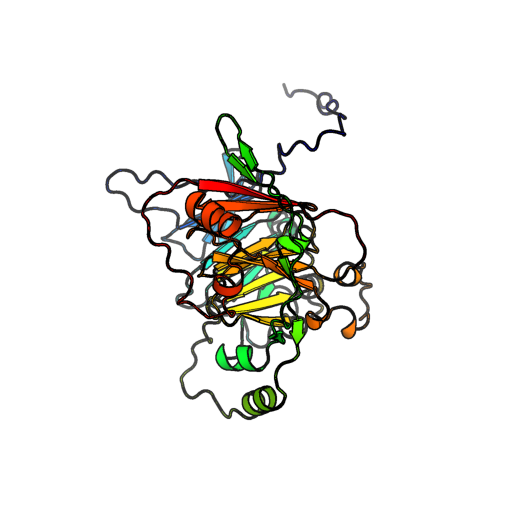98 ? 14.598 -20.713 7.607 1.00 81.50 198 VAL A O 1
ATOM 1559 N N . ASN A 1 199 ? 15.821 -21.945 6.198 1.00 80.50 199 ASN A N 1
ATOM 1560 C CA . ASN A 1 199 ? 16.369 -22.806 7.242 1.00 80.50 199 ASN A CA 1
ATOM 1561 C C . ASN A 1 199 ? 17.253 -22.023 8.218 1.00 80.50 199 ASN A C 1
ATOM 1563 O O . ASN A 1 199 ? 17.135 -22.227 9.423 1.00 80.50 199 ASN A O 1
ATOM 1567 N N . ALA A 1 200 ? 18.089 -21.109 7.720 1.00 78.69 200 ALA A N 1
ATOM 1568 C CA . ALA A 1 200 ? 18.904 -20.235 8.560 1.00 78.69 200 ALA A CA 1
ATOM 1569 C C . ALA A 1 200 ? 18.036 -19.329 9.448 1.00 78.69 200 ALA A C 1
ATOM 1571 O O . ALA A 1 200 ? 18.301 -19.226 10.645 1.00 78.69 200 ALA A O 1
ATOM 1572 N N . ALA A 1 201 ? 16.967 -18.747 8.896 1.00 77.69 201 ALA A N 1
ATOM 1573 C CA . ALA A 1 201 ? 15.998 -17.956 9.651 1.00 77.69 201 ALA A CA 1
ATOM 1574 C C . ALA A 1 201 ? 15.325 -18.782 10.762 1.00 77.69 201 ALA A C 1
ATOM 1576 O O . ALA A 1 201 ? 15.261 -18.346 11.908 1.00 77.69 201 ALA A O 1
ATOM 1577 N N . ASN A 1 202 ? 14.898 -20.009 10.447 1.00 75.50 202 ASN A N 1
ATOM 1578 C CA . ASN A 1 202 ? 14.252 -20.918 11.401 1.00 75.50 202 ASN A CA 1
ATOM 1579 C C . ASN A 1 202 ? 15.204 -21.430 12.498 1.00 75.50 202 ASN A C 1
ATOM 1581 O O . ASN A 1 202 ? 14.754 -21.815 13.576 1.00 75.50 202 ASN A O 1
ATOM 1585 N N . GLN A 1 203 ? 16.510 -21.474 12.223 1.00 74.25 203 GLN A N 1
ATOM 1586 C CA . GLN A 1 203 ? 17.547 -21.938 13.153 1.00 74.25 203 GLN A CA 1
ATOM 1587 C C . GLN A 1 203 ? 18.218 -20.801 13.934 1.00 74.25 203 GLN A C 1
ATOM 1589 O O . GLN A 1 203 ? 19.060 -21.069 14.794 1.00 74.25 203 GLN A O 1
ATOM 1594 N N . ALA A 1 204 ? 17.867 -19.542 13.660 1.00 64.25 204 ALA A N 1
ATOM 1595 C CA . ALA A 1 204 ? 18.423 -18.391 14.351 1.00 64.25 204 ALA A CA 1
ATOM 1596 C C . ALA A 1 204 ? 17.976 -18.382 15.827 1.00 64.25 204 ALA A C 1
ATOM 1598 O O . ALA A 1 204 ? 16.898 -17.908 16.185 1.00 64.25 204 ALA A O 1
ATOM 1599 N N . LEU A 1 205 ? 18.820 -18.929 16.706 1.00 56.91 205 LEU A N 1
ATOM 1600 C CA . LEU A 1 205 ? 18.633 -18.905 18.155 1.00 56.91 205 LEU A CA 1
ATOM 1601 C C . LEU A 1 205 ? 18.822 -17.472 18.671 1.00 56.91 205 LEU A C 1
ATOM 1603 O O . LEU A 1 205 ? 19.947 -17.029 18.858 1.00 56.91 205 LEU A O 1
ATOM 1607 N N . VAL A 1 206 ? 17.707 -16.788 18.940 1.00 53.53 206 VAL A N 1
ATOM 1608 C CA . VAL A 1 206 ? 17.610 -15.512 19.672 1.00 53.53 206 VAL A CA 1
ATOM 1609 C C . VAL A 1 206 ? 18.354 -14.340 19.014 1.00 53.53 206 VAL A C 1
ATOM 1611 O O . VAL A 1 206 ? 19.577 -14.224 19.054 1.00 53.53 206 VAL A O 1
ATOM 1614 N N . VAL A 1 207 ? 17.588 -13.359 18.526 1.00 48.97 207 VAL A N 1
ATOM 1615 C CA . VAL A 1 207 ? 18.105 -12.002 18.297 1.00 48.97 207 VAL A CA 1
ATOM 1616 C C . VAL A 1 207 ? 18.529 -11.439 19.658 1.00 48.97 207 VAL A C 1
ATOM 1618 O O . VAL A 1 207 ? 17.701 -11.024 20.470 1.00 48.97 207 VAL A O 1
ATOM 1621 N N . HIS A 1 208 ? 19.826 -11.494 19.955 1.00 34.38 208 HIS A N 1
ATOM 1622 C CA . HIS A 1 208 ? 20.397 -10.898 21.157 1.00 34.38 208 HIS A CA 1
ATOM 1623 C C . HIS A 1 208 ? 20.146 -9.383 21.150 1.00 34.38 208 HIS A C 1
ATOM 1625 O O . HIS A 1 208 ? 20.779 -8.647 20.398 1.00 34.38 208 HIS A O 1
ATOM 1631 N N . GLY A 1 209 ? 19.240 -8.914 22.015 1.00 38.69 209 GLY A N 1
ATOM 1632 C CA . GLY A 1 209 ? 19.039 -7.487 22.272 1.00 38.69 209 GLY A CA 1
ATOM 1633 C C . GLY A 1 209 ? 17.594 -7.105 22.583 1.00 38.69 209 GLY A C 1
ATOM 1634 O O . GLY A 1 209 ? 16.864 -6.696 21.697 1.00 38.69 209 GLY A O 1
ATOM 1635 N N . VAL A 1 210 ? 17.219 -7.212 23.862 1.00 35.62 210 VAL A N 1
ATOM 1636 C CA . VAL A 1 210 ? 16.210 -6.401 24.578 1.00 35.62 210 VAL A CA 1
ATOM 1637 C C . VAL A 1 210 ? 14.949 -6.011 23.793 1.00 35.62 210 VAL A C 1
ATOM 1639 O O . VAL A 1 210 ? 14.972 -5.014 23.086 1.00 35.62 210 VAL A O 1
ATOM 1642 N N . ALA A 1 211 ? 13.838 -6.718 24.047 1.00 38.19 211 ALA A N 1
ATOM 1643 C CA . ALA A 1 211 ? 12.464 -6.221 24.276 1.00 38.19 211 ALA A CA 1
ATOM 1644 C C . ALA A 1 211 ? 12.023 -4.866 23.663 1.00 38.19 211 ALA A C 1
ATOM 1646 O O . ALA A 1 211 ? 11.254 -4.118 24.268 1.00 38.19 211 ALA A O 1
ATOM 1647 N N . ARG A 1 212 ? 12.477 -4.529 22.463 1.00 48.62 212 ARG A N 1
ATOM 1648 C CA . ARG A 1 212 ? 11.901 -3.502 21.609 1.00 48.62 212 ARG A CA 1
ATOM 1649 C C . ARG A 1 212 ? 11.196 -4.279 20.521 1.00 48.62 212 ARG A C 1
ATOM 1651 O O . ARG A 1 212 ? 11.821 -5.128 19.892 1.00 48.62 212 ARG A O 1
ATOM 1658 N N . LEU A 1 213 ? 9.900 -4.026 20.348 1.00 52.03 213 LEU A N 1
ATOM 1659 C CA . LEU A 1 213 ? 9.185 -4.458 19.151 1.00 52.03 213 LEU A CA 1
ATOM 1660 C C . LEU A 1 213 ? 10.114 -4.196 17.956 1.00 52.03 213 LEU A C 1
ATOM 1662 O O . LEU A 1 213 ? 10.585 -3.055 17.842 1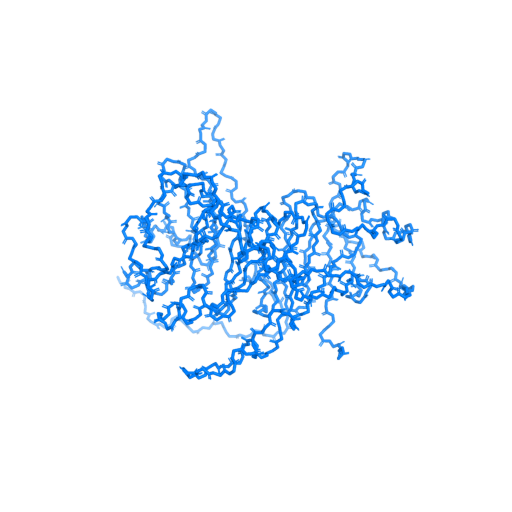.00 52.03 213 LEU A O 1
ATOM 1666 N N . PRO A 1 214 ? 10.464 -5.206 17.139 1.00 55.31 214 PRO A N 1
ATOM 1667 C CA . PRO A 1 214 ? 11.248 -4.950 15.945 1.00 55.31 214 PRO A CA 1
ATOM 1668 C C . PRO A 1 214 ? 10.500 -3.874 15.163 1.00 55.31 214 PRO A C 1
ATOM 1670 O O . PRO A 1 214 ? 9.318 -4.036 14.861 1.00 55.31 214 PRO A O 1
ATOM 1673 N N . SER A 1 215 ? 11.135 -2.723 14.921 1.00 64.56 215 SER A N 1
ATOM 1674 C CA . SER A 1 215 ? 10.498 -1.685 14.120 1.00 64.56 215 SER A CA 1
ATOM 1675 C C . SER A 1 215 ? 10.404 -2.238 12.703 1.00 64.56 215 SER A C 1
ATOM 1677 O O . SER A 1 215 ? 11.365 -2.165 11.935 1.00 64.56 215 SER A O 1
ATOM 1679 N N . SER A 1 216 ? 9.255 -2.821 12.365 1.00 67.12 216 SER A N 1
ATOM 1680 C CA . SER A 1 216 ? 8.908 -3.232 11.002 1.00 67.12 216 SER A CA 1
ATOM 1681 C C . SER A 1 216 ? 9.044 -2.074 10.018 1.00 67.12 216 SER A C 1
ATOM 1683 O O . SER A 1 216 ? 9.204 -2.282 8.817 1.00 67.12 216 SER A O 1
ATOM 1685 N N . PHE A 1 217 ? 9.040 -0.853 10.554 1.00 81.62 217 PHE A N 1
ATOM 1686 C CA . PHE A 1 217 ? 9.246 0.410 9.885 1.00 81.62 217 PHE A CA 1
ATOM 1687 C C . PHE A 1 217 ? 8.234 0.568 8.757 1.00 81.62 217 PHE A C 1
ATOM 1689 O O . PHE A 1 217 ? 8.600 0.845 7.615 1.00 81.62 217 PHE A O 1
ATOM 1696 N N . PHE A 1 218 ? 6.954 0.322 9.068 1.00 87.50 218 PHE A N 1
ATOM 1697 C CA . PHE A 1 218 ? 5.881 0.526 8.102 1.00 87.50 218 PHE A CA 1
ATOM 1698 C C . PHE A 1 218 ? 5.827 1.998 7.701 1.00 87.50 218 PHE A C 1
ATOM 1700 O O . PHE A 1 218 ? 5.761 2.884 8.552 1.00 87.50 218 PHE A O 1
ATOM 1707 N N . VAL A 1 219 ? 5.849 2.254 6.398 1.00 86.88 219 VAL A N 1
ATOM 1708 C CA . VAL A 1 219 ? 5.881 3.602 5.821 1.00 86.88 219 VAL A CA 1
ATOM 1709 C C . VAL A 1 219 ? 4.523 3.992 5.257 1.00 86.88 219 VAL A C 1
ATOM 1711 O O . VAL A 1 219 ? 4.105 5.131 5.428 1.00 86.88 219 VAL A O 1
ATOM 1714 N N . SER A 1 220 ? 3.831 3.065 4.595 1.00 88.75 220 SER A N 1
ATOM 1715 C CA . SER A 1 220 ? 2.545 3.324 3.944 1.00 88.75 220 SER A CA 1
ATOM 1716 C C . SER A 1 220 ? 1.682 2.066 3.970 1.00 88.75 220 SER A C 1
ATOM 1718 O O . SER A 1 220 ? 2.185 0.946 3.862 1.00 88.75 220 SER A O 1
ATOM 1720 N N . ALA A 1 221 ? 0.372 2.247 4.127 1.00 92.06 221 ALA A N 1
ATOM 1721 C CA . ALA A 1 221 ? -0.608 1.169 4.106 1.00 92.06 221 ALA A CA 1
ATOM 1722 C C . ALA A 1 221 ? -1.897 1.626 3.416 1.00 92.06 221 ALA A C 1
ATOM 1724 O O . ALA A 1 221 ? -2.336 2.771 3.576 1.00 92.06 221 ALA A O 1
ATOM 1725 N N . ARG A 1 222 ? -2.497 0.746 2.614 1.00 91.06 222 ARG A N 1
ATOM 1726 C CA . ARG A 1 222 ? -3.694 1.035 1.815 1.00 91.06 222 ARG A CA 1
ATOM 1727 C C . ARG A 1 222 ? -4.593 -0.183 1.752 1.00 91.06 222 ARG A C 1
ATOM 1729 O O . ARG A 1 222 ? -4.123 -1.299 1.527 1.00 91.06 222 ARG A O 1
ATOM 1736 N N . ILE A 1 223 ? -5.888 0.061 1.866 1.00 89.62 223 ILE A N 1
ATOM 1737 C CA . ILE A 1 223 ? -6.907 -0.956 1.640 1.00 89.62 223 ILE A CA 1
ATOM 1738 C C . ILE A 1 223 ? -7.426 -0.862 0.201 1.00 89.62 223 ILE A C 1
ATOM 1740 O O . ILE A 1 223 ? -7.499 0.239 -0.354 1.00 89.62 223 ILE A O 1
ATOM 1744 N N . SER A 1 224 ? -7.757 -1.997 -0.407 1.00 87.56 224 SER A N 1
ATOM 1745 C CA . SER A 1 224 ? -8.359 -2.049 -1.739 1.00 87.56 224 SER A CA 1
ATOM 1746 C C . SER A 1 224 ? -9.707 -1.328 -1.771 1.00 87.56 224 SER A C 1
ATOM 1748 O O . SER A 1 224 ? -10.381 -1.163 -0.751 1.00 87.56 224 SER A O 1
ATOM 1750 N N . SER A 1 225 ? -10.134 -0.911 -2.964 1.00 82.62 225 SER A N 1
ATOM 1751 C CA . SER A 1 225 ? -11.393 -0.181 -3.160 1.00 82.62 225 SER A CA 1
ATOM 1752 C C . SER A 1 225 ? -12.635 -0.968 -2.709 1.00 82.62 225 SER A C 1
ATOM 1754 O O . SER A 1 225 ? -13.632 -0.362 -2.313 1.00 82.62 225 SER A O 1
ATOM 1756 N N . ASP A 1 226 ? -12.562 -2.303 -2.709 1.00 82.50 226 ASP A N 1
ATOM 1757 C CA . ASP A 1 226 ? -13.596 -3.215 -2.204 1.00 82.50 226 ASP A CA 1
ATOM 1758 C C . ASP A 1 226 ? -13.479 -3.527 -0.697 1.00 82.50 226 ASP A C 1
ATOM 1760 O O . ASP A 1 226 ? -14.356 -4.184 -0.137 1.00 82.50 226 ASP A O 1
ATOM 1764 N N . GLY A 1 227 ? -12.424 -3.050 -0.026 1.00 83.44 227 GLY A N 1
ATOM 1765 C CA . GLY A 1 227 ? -12.161 -3.275 1.396 1.00 83.44 227 GLY A CA 1
ATOM 1766 C C . GLY A 1 227 ? -11.732 -4.699 1.762 1.00 83.44 227 GLY A C 1
ATOM 1767 O O . GLY A 1 227 ? -11.695 -5.024 2.946 1.00 83.44 227 GLY A O 1
ATOM 1768 N N . ARG A 1 228 ? -11.449 -5.564 0.780 1.00 83.50 228 ARG A N 1
ATOM 1769 C CA . ARG A 1 228 ? -11.137 -6.986 1.014 1.00 83.50 228 ARG A CA 1
ATOM 1770 C C . ARG A 1 228 ? -9.656 -7.264 1.227 1.00 83.50 228 ARG A C 1
ATOM 1772 O O . ARG A 1 228 ? -9.321 -8.226 1.913 1.00 83.50 228 ARG A O 1
ATOM 1779 N N . HIS A 1 229 ? -8.797 -6.421 0.664 1.00 86.94 229 HIS A N 1
ATOM 1780 C CA . HIS A 1 229 ? -7.350 -6.596 0.647 1.00 86.94 229 HIS A CA 1
ATOM 1781 C C . HIS A 1 229 ? -6.683 -5.435 1.357 1.00 86.94 229 HIS A C 1
ATOM 1783 O O . HIS A 1 229 ? -7.040 -4.277 1.142 1.00 86.94 229 HIS A O 1
ATOM 1789 N N . LEU A 1 230 ? -5.669 -5.728 2.158 1.00 91.81 230 LEU A N 1
ATOM 1790 C CA . LEU A 1 230 ? -4.794 -4.709 2.721 1.00 91.81 230 LEU A CA 1
ATOM 1791 C C . LEU A 1 230 ? -3.382 -4.927 2.190 1.00 91.81 230 LEU A C 1
ATOM 1793 O O . LEU A 1 230 ? -2.887 -6.048 2.154 1.00 91.81 230 LEU A O 1
ATOM 1797 N N . ALA A 1 231 ? -2.720 -3.849 1.797 1.00 93.88 231 ALA A N 1
ATOM 1798 C CA . ALA A 1 231 ? -1.298 -3.855 1.503 1.00 93.88 231 ALA A CA 1
ATOM 1799 C C . ALA A 1 231 ? -0.605 -2.849 2.416 1.00 93.88 231 ALA A C 1
ATOM 1801 O O . ALA A 1 231 ? -1.128 -1.759 2.668 1.00 93.88 231 ALA A O 1
ATOM 1802 N N . CYS A 1 232 ? 0.578 -3.197 2.902 1.00 93.25 232 CYS A N 1
ATOM 1803 C CA . CYS A 1 232 ? 1.458 -2.266 3.584 1.00 93.25 232 CYS A CA 1
ATOM 1804 C C . CYS A 1 232 ? 2.895 -2.464 3.136 1.00 93.25 232 CYS A C 1
ATOM 1806 O O . CYS A 1 232 ? 3.302 -3.549 2.720 1.00 93.25 232 CYS A O 1
ATOM 1808 N N . VAL A 1 233 ? 3.671 -1.396 3.238 1.00 92.00 233 VAL A N 1
ATOM 1809 C CA . VAL A 1 233 ? 5.077 -1.409 2.874 1.00 92.00 233 VAL A CA 1
ATOM 1810 C C . VAL A 1 233 ? 5.945 -0.938 4.016 1.00 92.00 233 VAL A C 1
ATOM 1812 O O . VAL A 1 233 ? 5.583 -0.038 4.774 1.00 92.00 233 VAL A O 1
ATOM 1815 N N . SER A 1 234 ? 7.108 -1.562 4.115 1.00 87.00 234 SER A N 1
ATOM 1816 C CA . SER A 1 234 ? 8.182 -1.196 5.020 1.00 87.00 234 SER A CA 1
ATOM 1817 C C . SER A 1 234 ? 9.229 -0.363 4.286 1.00 87.00 234 SER A C 1
ATOM 1819 O O . SER A 1 234 ? 9.589 -0.660 3.143 1.00 87.00 234 SER A O 1
ATOM 1821 N N . GLY A 1 235 ? 9.816 0.610 4.985 1.00 81.75 235 GLY A N 1
ATOM 1822 C CA . GLY A 1 235 ? 10.995 1.338 4.504 1.00 81.75 235 GLY A CA 1
ATOM 1823 C C . GLY A 1 235 ? 12.252 0.464 4.411 1.00 81.75 235 GLY A C 1
ATOM 1824 O O . GLY A 1 235 ? 13.304 0.946 4.011 1.00 81.75 235 GLY A O 1
ATOM 1825 N N . LEU A 1 236 ? 12.152 -0.821 4.754 1.00 85.44 236 LEU A N 1
ATOM 1826 C CA . LEU A 1 236 ? 13.199 -1.826 4.594 1.00 85.44 236 LEU A CA 1
ATOM 1827 C C . LEU A 1 236 ? 13.019 -2.674 3.328 1.00 85.44 236 LEU A C 1
ATOM 1829 O O . LEU A 1 236 ? 13.753 -3.645 3.164 1.00 85.44 236 LEU A O 1
ATOM 1833 N N . GLY A 1 237 ? 12.067 -2.324 2.455 1.00 88.06 237 GLY A N 1
ATOM 1834 C CA . GLY A 1 237 ? 11.862 -3.000 1.172 1.00 88.06 237 GLY A CA 1
ATOM 1835 C C . GLY A 1 237 ? 10.938 -4.217 1.241 1.00 88.06 237 GLY A C 1
ATOM 1836 O O . GLY A 1 237 ? 10.992 -5.089 0.387 1.00 88.06 237 GLY A O 1
ATOM 1837 N N . LEU A 1 238 ? 10.078 -4.319 2.254 1.00 92.31 238 LEU A N 1
ATOM 1838 C CA . LEU A 1 238 ? 9.075 -5.387 2.325 1.00 92.31 238 LEU A CA 1
ATOM 1839 C C . LEU A 1 238 ? 7.708 -4.859 1.907 1.00 92.31 238 LEU A C 1
ATOM 1841 O O . LEU A 1 238 ? 7.240 -3.860 2.450 1.00 92.31 238 LEU A O 1
ATOM 1845 N N . LEU A 1 239 ? 7.058 -5.563 0.985 1.00 94.06 239 LEU A N 1
ATOM 1846 C CA . LEU A 1 239 ? 5.627 -5.462 0.729 1.00 94.06 239 LEU A CA 1
ATOM 1847 C C . LEU A 1 239 ? 4.930 -6.598 1.477 1.00 94.06 239 LEU A C 1
ATOM 1849 O O . LEU A 1 239 ? 5.175 -7.765 1.175 1.00 94.06 239 LEU A O 1
ATOM 1853 N N . ASN A 1 240 ? 4.039 -6.260 2.405 1.00 93.38 240 ASN A N 1
ATOM 1854 C CA . ASN A 1 240 ? 3.143 -7.221 3.037 1.00 93.38 240 ASN A CA 1
ATOM 1855 C C . ASN A 1 240 ? 1.743 -7.054 2.447 1.00 93.38 240 ASN A C 1
ATOM 1857 O O . ASN A 1 240 ? 1.195 -5.950 2.410 1.00 93.38 240 ASN A O 1
ATOM 1861 N N . VAL A 1 241 ? 1.162 -8.159 1.995 1.00 92.81 241 VAL A N 1
ATOM 1862 C CA . VAL A 1 241 ? -0.193 -8.223 1.454 1.00 92.81 241 VAL A CA 1
ATOM 1863 C C . VAL A 1 241 ? -1.027 -9.136 2.338 1.00 92.81 241 VAL A C 1
ATOM 1865 O O . VAL A 1 241 ? -0.616 -10.247 2.657 1.00 92.81 241 VAL A O 1
ATOM 1868 N N . TYR A 1 242 ? -2.213 -8.666 2.695 1.00 91.06 242 TYR A N 1
ATOM 1869 C CA . TYR A 1 242 ? -3.252 -9.377 3.425 1.00 91.06 242 TYR A CA 1
ATOM 1870 C C . TYR A 1 242 ? -4.424 -9.575 2.456 1.00 91.06 242 TYR A C 1
ATOM 1872 O O . TYR A 1 242 ? -5.304 -8.713 2.364 1.00 91.06 242 TYR A O 1
ATOM 1880 N N . PRO A 1 243 ? -4.407 -10.660 1.672 1.00 84.94 243 PRO A N 1
ATOM 1881 C CA . PRO A 1 243 ? -5.315 -10.838 0.547 1.00 84.94 243 PRO A CA 1
ATOM 1882 C C . PRO A 1 243 ? -6.714 -11.338 0.940 1.00 84.94 243 PRO A C 1
ATOM 1884 O O . PRO A 1 243 ? -7.602 -11.442 0.107 1.00 84.94 243 PRO A O 1
ATOM 1887 N N . ASP A 1 244 ? -6.934 -11.664 2.209 1.00 82.00 244 ASP A N 1
ATOM 1888 C CA . ASP A 1 244 ? -8.276 -11.875 2.753 1.00 82.00 244 ASP A CA 1
ATOM 1889 C C . ASP A 1 244 ? -8.384 -11.162 4.100 1.00 82.00 244 ASP A C 1
ATOM 1891 O O . ASP A 1 244 ? -8.633 -11.746 5.158 1.00 82.00 244 ASP A O 1
ATOM 1895 N N . PHE A 1 245 ? -8.146 -9.849 4.065 1.00 87.31 245 PHE A N 1
ATOM 1896 C CA . PHE A 1 245 ? -8.278 -9.000 5.245 1.00 87.31 245 PHE A CA 1
ATOM 1897 C C . PHE A 1 245 ? -9.701 -9.065 5.830 1.00 87.31 245 PHE A C 1
ATOM 1899 O O . PHE A 1 245 ? -9.894 -8.911 7.039 1.00 87.31 245 PHE A O 1
ATOM 1906 N N . GLY A 1 246 ? -10.698 -9.393 5.001 1.00 83.69 246 GLY A N 1
ATOM 1907 C CA . GLY A 1 246 ? -12.065 -9.662 5.434 1.00 83.69 246 GLY A CA 1
ATOM 1908 C C . GLY A 1 246 ? -12.143 -10.670 6.587 1.00 83.69 246 GLY A C 1
ATOM 1909 O O . GLY A 1 246 ? -12.856 -10.416 7.560 1.00 83.69 246 GLY A O 1
ATOM 1910 N N . ARG A 1 247 ? -11.387 -11.775 6.547 1.00 82.69 247 ARG A N 1
ATOM 1911 C CA . ARG A 1 247 ? -11.366 -12.756 7.650 1.00 82.69 247 ARG A CA 1
ATOM 1912 C C . ARG A 1 247 ? -10.778 -12.204 8.943 1.00 82.69 247 ARG A C 1
ATOM 1914 O O . ARG A 1 247 ? -11.307 -12.514 10.009 1.00 82.69 247 ARG A O 1
ATOM 1921 N N . VAL A 1 248 ? -9.748 -11.363 8.864 1.00 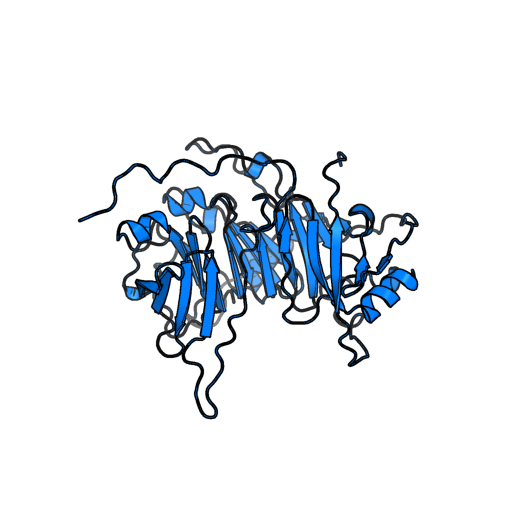85.06 248 VAL A N 1
ATOM 1922 C CA . VAL A 1 248 ? -9.168 -10.698 10.044 1.00 85.06 248 VAL A CA 1
ATOM 1923 C C . VAL A 1 248 ? -10.179 -9.730 10.650 1.00 85.06 248 VAL A C 1
ATOM 1925 O O . VAL A 1 248 ? -10.451 -9.795 11.846 1.00 85.06 248 VAL A O 1
ATOM 1928 N N . SER A 1 249 ? -10.828 -8.907 9.819 1.00 81.94 249 SER A N 1
ATOM 1929 C CA . SER A 1 249 ? -11.848 -7.952 10.278 1.00 81.94 249 SER A CA 1
ATOM 1930 C C . SER A 1 249 ? -13.039 -8.626 10.980 1.00 81.94 249 SER A C 1
ATOM 1932 O O . SER A 1 249 ? -13.588 -8.076 11.935 1.00 81.94 249 SER A O 1
ATOM 1934 N N . ARG A 1 250 ? -13.405 -9.849 10.558 1.00 81.94 250 ARG A N 1
ATOM 1935 C CA . ARG A 1 250 ? -14.468 -10.668 11.168 1.00 81.94 250 ARG A CA 1
ATOM 1936 C C . ARG A 1 250 ? -13.995 -11.535 12.339 1.00 81.94 250 ARG A C 1
ATOM 1938 O O . ARG A 1 250 ? -14.825 -12.171 12.981 1.00 81.94 250 ARG A O 1
ATOM 1945 N N . GLY A 1 251 ? -12.693 -11.589 12.618 1.00 79.62 251 GLY A N 1
ATOM 1946 C CA . GLY A 1 251 ? -12.139 -12.441 13.671 1.00 79.62 251 GLY A CA 1
ATOM 1947 C C . GLY A 1 251 ? -12.109 -13.930 13.357 1.00 79.62 251 GLY A C 1
ATOM 1948 O O . GLY A 1 251 ? -12.152 -14.740 14.275 1.00 79.62 251 GLY A O 1
ATOM 1949 N N . VAL A 1 252 ? -12.066 -14.295 12.079 1.00 84.38 252 VAL A N 1
ATOM 1950 C CA . VAL A 1 252 ? -12.015 -15.690 11.610 1.00 84.38 252 VAL A CA 1
ATOM 1951 C C . VAL A 1 252 ? -10.573 -16.167 11.406 1.00 84.38 252 VAL A C 1
ATOM 1953 O O . VAL A 1 252 ? -10.320 -17.368 11.384 1.00 84.38 252 VAL A O 1
ATOM 1956 N N . ALA A 1 253 ? -9.630 -15.241 11.232 1.00 83.62 253 ALA A N 1
ATOM 1957 C CA . ALA A 1 253 ? -8.208 -15.521 11.056 1.00 83.62 253 ALA A CA 1
ATOM 1958 C C . ALA A 1 253 ? -7.365 -14.486 11.801 1.00 83.62 253 ALA A C 1
ATOM 1960 O O . ALA A 1 253 ? -7.819 -13.358 12.025 1.00 83.62 253 ALA A O 1
ATOM 1961 N N . THR A 1 254 ? -6.133 -14.853 12.142 1.00 84.06 254 THR A N 1
ATOM 1962 C CA . THR A 1 254 ? -5.131 -13.884 12.600 1.00 84.06 254 THR A CA 1
ATOM 1963 C C . THR A 1 254 ? -4.421 -13.232 11.410 1.00 84.06 254 THR A C 1
ATOM 1965 O O . THR A 1 254 ? -4.384 -13.774 10.306 1.00 84.06 254 THR A O 1
ATOM 1968 N N . ALA A 1 255 ? -3.847 -12.044 11.616 1.00 85.38 255 ALA A N 1
ATOM 1969 C CA . ALA A 1 255 ? -3.060 -11.356 10.590 1.00 85.38 255 ALA A CA 1
ATOM 1970 C C . ALA A 1 255 ? -1.872 -12.201 10.092 1.00 85.38 255 ALA A C 1
ATOM 1972 O O . ALA A 1 255 ? -1.584 -12.223 8.896 1.00 85.38 255 ALA A O 1
ATOM 1973 N N . ASP A 1 256 ? -1.232 -12.930 11.009 1.00 84.75 256 ASP A N 1
ATOM 1974 C CA . ASP A 1 256 ? -0.071 -13.779 10.733 1.00 84.75 256 ASP A CA 1
ATOM 1975 C C . ASP A 1 256 ? -0.408 -14.976 9.834 1.00 84.75 256 ASP A C 1
ATOM 1977 O O . ASP A 1 256 ? 0.447 -15.438 9.085 1.00 84.75 256 ASP A O 1
ATOM 1981 N N . GLU A 1 257 ? -1.648 -15.472 9.890 1.00 84.31 257 GLU A N 1
ATOM 1982 C CA . GLU A 1 257 ? -2.107 -16.608 9.080 1.00 84.31 257 GLU A CA 1
ATOM 1983 C C . GLU A 1 257 ? -2.287 -16.258 7.603 1.00 84.31 257 GLU A C 1
ATOM 1985 O O . GLU A 1 257 ? -2.187 -17.140 6.753 1.00 84.31 257 GLU A O 1
ATOM 1990 N N . ILE A 1 258 ? -2.598 -14.998 7.290 1.00 86.06 258 ILE A N 1
ATOM 1991 C CA . ILE A 1 258 ? -2.981 -14.597 5.929 1.00 86.06 258 ILE A CA 1
ATOM 1992 C C . ILE A 1 258 ? -1.923 -13.750 5.221 1.00 86.06 258 ILE A C 1
ATOM 1994 O O . ILE A 1 258 ? -2.002 -13.563 4.007 1.00 86.06 258 ILE A O 1
ATOM 1998 N N . VAL A 1 259 ? -0.966 -13.191 5.961 1.00 89.88 259 VAL A N 1
ATOM 1999 C CA . VAL A 1 259 ? 0.019 -12.259 5.413 1.00 89.88 259 VAL A CA 1
ATOM 2000 C C . VAL A 1 259 ? 0.982 -12.958 4.454 1.00 89.88 259 VAL A C 1
ATOM 2002 O O . VAL A 1 259 ? 1.561 -14.002 4.748 1.00 89.88 259 VAL A O 1
ATOM 2005 N N . GLN A 1 260 ? 1.201 -12.338 3.300 1.00 91.69 260 GLN A N 1
ATOM 2006 C CA . GLN A 1 260 ? 2.171 -12.774 2.302 1.00 91.69 260 GLN A CA 1
ATOM 2007 C C . GLN A 1 260 ? 3.147 -11.649 2.009 1.00 91.69 260 GLN A C 1
ATOM 2009 O O . GLN A 1 260 ? 2.760 -10.484 1.927 1.00 91.69 260 GLN A O 1
ATOM 2014 N N . ARG A 1 261 ? 4.428 -11.997 1.867 1.00 92.88 261 ARG A N 1
ATOM 2015 C CA . ARG A 1 261 ? 5.516 -11.019 1.836 1.00 92.88 261 ARG A CA 1
ATOM 2016 C C . ARG A 1 261 ? 6.319 -11.118 0.555 1.00 92.88 261 ARG A C 1
ATOM 2018 O O . ARG A 1 261 ? 6.651 -12.217 0.117 1.00 92.88 261 ARG A O 1
ATOM 2025 N N . LEU A 1 262 ? 6.662 -9.964 0.000 1.00 94.31 262 LEU A N 1
ATOM 2026 C CA . LEU A 1 262 ? 7.543 -9.820 -1.151 1.00 94.31 262 LEU A CA 1
ATOM 2027 C C . LEU A 1 262 ? 8.666 -8.842 -0.808 1.00 94.31 262 LEU A C 1
ATOM 2029 O O . LEU A 1 262 ? 8.406 -7.719 -0.372 1.00 94.31 262 LEU A O 1
ATOM 2033 N N . HIS A 1 263 ? 9.908 -9.272 -1.004 1.00 93.50 263 HIS A N 1
ATOM 2034 C CA . HIS A 1 263 ? 11.092 -8.460 -0.767 1.00 93.50 263 HIS A CA 1
ATOM 2035 C C . HIS A 1 263 ? 11.503 -7.722 -2.044 1.00 93.50 263 HIS A C 1
ATOM 2037 O O . HIS A 1 263 ? 11.887 -8.322 -3.048 1.00 93.50 263 HIS A O 1
ATOM 2043 N N . PHE A 1 264 ? 11.415 -6.401 -1.980 1.00 88.12 264 PHE A N 1
ATOM 2044 C CA . PHE A 1 264 ? 12.050 -5.471 -2.892 1.00 88.12 264 PHE A CA 1
ATOM 2045 C C . PHE A 1 264 ? 13.414 -5.135 -2.292 1.00 88.12 264 PHE A C 1
ATOM 2047 O O . PHE A 1 264 ? 13.492 -4.591 -1.196 1.00 88.12 264 PHE A O 1
ATOM 2054 N N . GLU A 1 265 ? 14.498 -5.420 -3.011 1.00 85.88 265 GLU A N 1
ATOM 2055 C CA . GLU A 1 265 ? 15.879 -5.095 -2.600 1.00 85.88 265 GLU A CA 1
ATOM 2056 C C . GLU A 1 265 ? 16.143 -3.571 -2.490 1.00 85.88 265 GLU A C 1
ATOM 2058 O O . GLU A 1 265 ? 17.280 -3.127 -2.381 1.00 85.88 265 GLU A O 1
ATOM 2063 N N . GLU A 1 266 ? 15.090 -2.752 -2.528 1.00 85.38 266 GLU A N 1
ATOM 2064 C CA . GLU A 1 266 ? 15.095 -1.308 -2.366 1.00 85.38 266 GLU A CA 1
ATOM 2065 C C . GLU A 1 266 ? 13.910 -0.854 -1.487 1.00 85.38 266 GLU A C 1
ATOM 2067 O O . GLU A 1 266 ? 12.834 -1.461 -1.535 1.00 85.38 266 GLU A O 1
ATOM 2072 N N . PRO A 1 267 ? 14.063 0.226 -0.698 1.00 85.81 267 PRO A N 1
ATOM 2073 C CA . PRO A 1 267 ? 12.979 0.771 0.114 1.00 85.81 267 PRO A CA 1
ATOM 2074 C C . PRO A 1 267 ? 11.756 1.174 -0.716 1.00 85.81 267 PRO A C 1
ATOM 2076 O O . PRO A 1 267 ? 11.875 1.824 -1.758 1.00 85.81 267 PRO A O 1
ATOM 2079 N N . ILE A 1 268 ? 10.561 0.863 -0.211 1.00 86.81 268 ILE A N 1
ATOM 2080 C CA . ILE A 1 268 ? 9.298 1.283 -0.824 1.00 86.81 268 ILE A CA 1
ATOM 2081 C C . ILE A 1 268 ? 8.760 2.495 -0.057 1.00 86.81 268 ILE A C 1
ATOM 2083 O O . ILE A 1 268 ? 8.672 2.464 1.170 1.00 86.81 268 ILE A O 1
ATOM 2087 N N . LEU A 1 269 ? 8.424 3.572 -0.771 1.00 81.81 269 LEU A N 1
ATOM 2088 C CA . LEU A 1 269 ? 7.939 4.817 -0.168 1.00 81.81 269 LEU A CA 1
ATOM 2089 C C . LEU A 1 269 ? 6.422 4.888 -0.101 1.00 81.81 269 LEU A C 1
ATOM 2091 O O . LEU A 1 269 ? 5.876 5.390 0.877 1.00 81.81 269 LEU A O 1
ATOM 2095 N N . ASP A 1 270 ? 5.741 4.451 -1.156 1.00 85.25 270 ASP A N 1
ATOM 2096 C CA . ASP A 1 270 ? 4.294 4.581 -1.228 1.00 85.25 270 ASP A CA 1
ATOM 2097 C C . ASP A 1 270 ? 3.677 3.460 -2.051 1.00 85.25 270 ASP A C 1
ATOM 2099 O O . ASP A 1 270 ? 4.316 2.835 -2.903 1.00 85.25 270 ASP A O 1
ATOM 2103 N N . ILE A 1 271 ? 2.400 3.243 -1.782 1.00 89.50 271 ILE A N 1
ATOM 2104 C CA . ILE A 1 271 ? 1.545 2.320 -2.502 1.00 89.50 271 ILE A CA 1
ATOM 2105 C C . ILE A 1 271 ? 0.193 2.977 -2.745 1.00 89.50 271 ILE A C 1
ATOM 2107 O O . ILE A 1 271 ? -0.269 3.811 -1.959 1.00 89.50 271 ILE A O 1
ATOM 2111 N N . ASN A 1 272 ? -0.458 2.596 -3.836 1.00 87.12 272 ASN A N 1
ATOM 2112 C CA . ASN A 1 272 ? -1.799 3.066 -4.141 1.00 87.12 272 ASN A CA 1
ATOM 2113 C C . ASN A 1 272 ? -2.604 1.974 -4.843 1.00 87.12 272 ASN A C 1
ATOM 2115 O O . ASN A 1 272 ? -2.099 1.297 -5.736 1.00 87.12 272 ASN A O 1
ATOM 2119 N N . TRP A 1 273 ? -3.859 1.808 -4.443 1.00 86.25 273 TRP A N 1
ATOM 2120 C CA . TRP A 1 273 ? -4.792 0.970 -5.184 1.00 86.25 273 TRP A CA 1
ATOM 2121 C C . TRP A 1 273 ? -5.400 1.795 -6.308 1.00 86.25 273 TRP A C 1
ATOM 2123 O O . TRP A 1 273 ? -5.728 2.967 -6.120 1.00 86.25 273 TRP A O 1
ATOM 2133 N N . GLY A 1 274 ? -5.535 1.190 -7.485 1.00 74.81 274 GLY A N 1
ATOM 2134 C CA . GLY A 1 274 ? -6.330 1.807 -8.536 1.00 74.81 274 GLY A CA 1
ATOM 2135 C C . GLY A 1 274 ? -7.829 1.720 -8.243 1.00 74.81 274 GLY A C 1
ATOM 2136 O O . GLY A 1 274 ? -8.262 1.188 -7.219 1.00 74.81 274 GLY A O 1
ATOM 2137 N N . ASP A 1 275 ? -8.638 2.182 -9.195 1.00 77.44 275 ASP A N 1
ATOM 2138 C CA . ASP A 1 275 ? -10.084 1.913 -9.176 1.00 77.44 275 ASP A CA 1
ATOM 2139 C C . ASP A 1 275 ? -10.381 0.402 -9.163 1.00 77.44 275 ASP A C 1
ATOM 2141 O O . ASP A 1 275 ? -11.343 -0.050 -8.538 1.00 77.44 275 ASP A O 1
ATOM 2145 N N . ASP A 1 276 ? -9.534 -0.375 -9.848 1.00 82.06 276 ASP A N 1
ATOM 2146 C CA . ASP A 1 276 ? -9.595 -1.832 -9.875 1.00 82.06 276 ASP A CA 1
ATOM 2147 C C . ASP A 1 276 ? -8.969 -2.416 -8.594 1.00 82.06 276 ASP A C 1
ATOM 2149 O O . ASP A 1 276 ? -7.763 -2.243 -8.376 1.00 82.06 276 ASP A O 1
ATOM 2153 N N . PRO A 1 277 ? -9.739 -3.149 -7.764 1.00 81.75 277 PRO A N 1
ATOM 2154 C CA . PRO A 1 277 ? -9.219 -3.761 -6.546 1.00 81.75 277 PRO A CA 1
ATOM 2155 C C . PRO A 1 277 ? -8.148 -4.828 -6.813 1.00 81.75 277 PRO A C 1
ATOM 2157 O O . PRO A 1 277 ? -7.509 -5.260 -5.864 1.00 81.75 277 PRO A O 1
ATOM 2160 N N . ARG A 1 278 ? -7.932 -5.254 -8.066 1.00 83.44 278 ARG A N 1
ATOM 2161 C CA . ARG A 1 278 ? -6.884 -6.213 -8.458 1.00 83.44 278 ARG A CA 1
ATOM 2162 C C . ARG A 1 278 ? -5.531 -5.579 -8.706 1.00 83.44 278 ARG A C 1
ATOM 2164 O O . ARG A 1 278 ? -4.561 -6.310 -8.884 1.00 83.44 278 ARG A O 1
ATOM 2171 N N . ARG A 1 279 ? -5.441 -4.252 -8.786 1.00 86.56 279 ARG A N 1
ATOM 2172 C CA . ARG A 1 279 ? -4.210 -3.581 -9.205 1.00 86.56 279 ARG A CA 1
ATOM 2173 C C . ARG A 1 279 ? -3.698 -2.648 -8.126 1.00 86.56 279 ARG A C 1
ATOM 2175 O O . ARG A 1 279 ? -4.337 -1.658 -7.770 1.00 86.56 279 ARG A O 1
ATOM 2182 N N . LEU A 1 280 ? -2.489 -2.943 -7.674 1.00 89.69 280 LEU A N 1
ATOM 2183 C CA . LEU A 1 280 ? -1.724 -2.145 -6.731 1.00 89.69 280 LEU A CA 1
ATOM 2184 C C . LEU A 1 280 ? -0.528 -1.537 -7.463 1.00 89.69 280 LEU A C 1
ATOM 2186 O O . LEU A 1 280 ? 0.213 -2.237 -8.147 1.00 89.69 280 LEU A O 1
ATOM 2190 N N . VAL A 1 281 ? -0.320 -0.235 -7.317 1.00 90.12 281 VAL A N 1
ATOM 2191 C CA . VAL A 1 281 ? 0.904 0.430 -7.768 1.00 90.12 281 VAL A CA 1
ATOM 2192 C C . VAL A 1 281 ? 1.814 0.689 -6.575 1.00 90.12 281 VAL A C 1
ATOM 2194 O O . VAL A 1 281 ? 1.345 1.035 -5.492 1.00 90.12 281 VAL A O 1
ATOM 2197 N N . LEU A 1 282 ? 3.117 0.517 -6.779 1.00 90.75 282 LEU A N 1
ATOM 2198 C CA . LEU A 1 282 ? 4.156 0.726 -5.780 1.00 90.75 282 LEU A CA 1
ATOM 2199 C C . LEU A 1 282 ? 5.196 1.705 -6.309 1.00 90.75 282 LEU A C 1
ATOM 2201 O O . LEU A 1 282 ? 5.567 1.656 -7.484 1.00 90.75 282 LEU A O 1
ATOM 2205 N N . VAL A 1 283 ? 5.684 2.569 -5.424 1.00 87.38 283 VAL A N 1
ATOM 2206 C CA . VAL A 1 283 ? 6.729 3.549 -5.717 1.00 87.38 283 VAL A CA 1
ATOM 2207 C C . VAL A 1 283 ? 7.871 3.379 -4.730 1.00 87.38 283 VAL A C 1
ATOM 2209 O O . VAL A 1 283 ? 7.669 3.437 -3.516 1.00 87.38 283 VAL A O 1
ATOM 2212 N N . THR A 1 284 ? 9.081 3.194 -5.248 1.00 87.12 284 THR A N 1
ATOM 2213 C CA . THR A 1 284 ? 10.279 3.004 -4.421 1.00 87.12 284 THR A CA 1
ATOM 2214 C C . THR A 1 284 ? 10.986 4.317 -4.117 1.00 87.12 284 THR A C 1
ATOM 2216 O O . THR A 1 284 ? 10.701 5.349 -4.730 1.00 87.12 284 THR A O 1
ATOM 2219 N N . SER A 1 285 ? 11.926 4.302 -3.169 1.00 80.88 285 SER A N 1
ATOM 2220 C CA . SER A 1 285 ? 12.717 5.483 -2.784 1.00 80.88 285 SER A CA 1
ATOM 2221 C C . SER A 1 285 ? 13.509 6.096 -3.925 1.00 80.88 285 SER A C 1
ATOM 2223 O O . SER A 1 285 ? 13.801 7.290 -3.914 1.00 80.88 285 SER A O 1
ATOM 2225 N N . PHE A 1 286 ? 13.802 5.293 -4.942 1.00 78.50 286 PHE A N 1
ATOM 2226 C CA . PHE A 1 286 ? 14.513 5.718 -6.140 1.00 78.50 286 PHE A CA 1
ATOM 2227 C C . PHE A 1 286 ? 13.578 6.180 -7.264 1.00 78.50 286 PHE A C 1
ATOM 2229 O O . PHE A 1 286 ? 14.038 6.468 -8.369 1.00 78.50 286 PHE A O 1
ATOM 2236 N N . GLY A 1 287 ? 12.271 6.258 -6.996 1.00 77.75 287 GLY A N 1
ATOM 2237 C CA . GLY A 1 287 ? 11.265 6.683 -7.962 1.00 77.75 287 GLY A CA 1
ATOM 2238 C C . GLY A 1 287 ? 10.974 5.642 -9.043 1.00 77.75 287 GLY A C 1
ATOM 2239 O O . GLY A 1 287 ? 10.438 6.011 -10.091 1.00 77.75 287 GLY A O 1
ATOM 2240 N N . LYS A 1 288 ? 11.328 4.364 -8.827 1.00 84.06 288 LYS A N 1
ATOM 2241 C CA . LYS A 1 288 ? 10.895 3.266 -9.703 1.00 84.06 288 LYS A CA 1
ATOM 2242 C C . LYS A 1 288 ? 9.432 2.951 -9.400 1.00 84.06 288 LYS A C 1
ATOM 2244 O O . LYS A 1 288 ? 9.001 3.016 -8.248 1.00 84.06 288 LYS A O 1
ATOM 2249 N N . VAL A 1 289 ? 8.680 2.626 -10.446 1.00 86.56 289 VAL A N 1
ATOM 2250 C CA . VAL A 1 289 ? 7.247 2.334 -10.348 1.00 86.56 289 VAL A CA 1
ATOM 2251 C C . VAL A 1 289 ? 7.009 0.886 -10.728 1.00 86.56 289 VAL A C 1
ATOM 2253 O O . VAL A 1 289 ? 7.484 0.421 -11.767 1.00 86.56 289 VAL A O 1
ATOM 2256 N N . PHE A 1 290 ? 6.263 0.187 -9.887 1.00 88.75 290 PHE A N 1
ATOM 2257 C CA . PHE A 1 290 ? 5.867 -1.192 -10.108 1.00 88.75 290 PHE A CA 1
ATOM 2258 C C . PHE A 1 290 ? 4.351 -1.293 -10.085 1.00 88.75 290 PHE A C 1
ATOM 2260 O O . PHE A 1 290 ? 3.694 -0.623 -9.294 1.00 88.75 290 PHE A O 1
ATOM 2267 N N . THR A 1 291 ? 3.795 -2.148 -10.931 1.00 89.62 291 THR A N 1
ATOM 2268 C CA . THR A 1 291 ? 2.379 -2.505 -10.895 1.00 89.62 291 THR A CA 1
ATOM 2269 C C . THR A 1 291 ? 2.255 -3.977 -10.567 1.00 89.62 291 THR A C 1
ATOM 2271 O O . THR A 1 291 ? 2.886 -4.825 -11.198 1.00 89.62 291 THR A O 1
ATOM 2274 N N . PHE A 1 292 ? 1.430 -4.260 -9.577 1.00 89.25 292 PHE A N 1
ATOM 2275 C CA . PHE A 1 292 ? 1.146 -5.577 -9.059 1.00 89.25 292 PHE A CA 1
ATOM 2276 C C . PHE A 1 292 ? -0.312 -5.905 -9.369 1.00 89.25 292 PHE A C 1
ATOM 2278 O O . PHE A 1 292 ? -1.210 -5.178 -8.944 1.00 89.25 292 PHE A O 1
ATOM 2285 N N . GLU A 1 293 ? -0.545 -6.963 -10.134 1.00 87.94 293 GLU A N 1
ATOM 2286 C CA . GLU A 1 293 ? -1.879 -7.393 -10.541 1.00 87.94 293 GLU A CA 1
ATOM 2287 C C . GLU A 1 293 ? -2.189 -8.771 -9.954 1.00 87.94 293 GLU A C 1
ATOM 2289 O O . GLU A 1 293 ? -1.539 -9.774 -10.258 1.00 87.94 293 GLU A O 1
ATOM 2294 N N . PHE A 1 294 ? -3.186 -8.798 -9.075 1.00 83.56 294 PHE A N 1
ATOM 2295 C CA . PHE A 1 294 ? -3.687 -10.008 -8.442 1.00 83.56 294 PHE A CA 1
ATOM 2296 C C . PHE A 1 294 ? -4.516 -10.822 -9.446 1.00 83.56 294 PHE A C 1
ATOM 2298 O O . PHE A 1 294 ? -5.301 -10.271 -10.221 1.00 83.56 294 PHE A O 1
ATOM 2305 N N . ILE A 1 295 ? -4.360 -12.151 -9.429 1.00 78.50 295 ILE A N 1
ATOM 2306 C CA . ILE A 1 295 ? -5.148 -13.049 -10.288 1.00 78.50 295 ILE A CA 1
ATOM 2307 C C . ILE A 1 295 ? -6.638 -12.914 -9.936 1.00 78.50 295 ILE A C 1
ATOM 2309 O O . ILE A 1 295 ? -6.965 -12.783 -8.759 1.00 78.50 295 ILE A O 1
ATOM 2313 N N . PRO A 1 296 ? -7.575 -13.016 -10.901 1.00 68.12 296 PRO A N 1
ATOM 2314 C CA . PRO A 1 296 ? -9.012 -12.937 -10.631 1.00 68.12 296 PRO A CA 1
ATOM 2315 C C . PRO A 1 296 ? -9.536 -13.817 -9.482 1.00 68.12 296 PRO A C 1
ATOM 2317 O O . PRO A 1 296 ? -10.505 -13.417 -8.833 1.00 68.12 296 PRO A O 1
ATOM 2320 N N . SER A 1 297 ? -8.899 -14.964 -9.205 1.00 67.44 297 SER A N 1
ATOM 2321 C CA . SER A 1 297 ? -9.232 -15.856 -8.084 1.00 67.44 297 SER A CA 1
ATOM 2322 C C . SER A 1 297 ? -9.175 -15.157 -6.723 1.00 67.44 297 SER A C 1
ATOM 2324 O O . SER A 1 297 ? -10.018 -15.435 -5.877 1.00 67.44 297 SER A O 1
ATOM 2326 N N . TYR A 1 298 ? -8.296 -14.162 -6.553 1.00 64.94 298 TYR A N 1
ATOM 2327 C CA . TYR A 1 298 ? -8.184 -13.339 -5.339 1.00 64.94 298 TYR A CA 1
ATOM 2328 C C . TYR A 1 298 ? -9.472 -12.600 -4.963 1.00 64.94 298 TYR A C 1
ATOM 2330 O O . TYR A 1 298 ? -9.636 -12.175 -3.823 1.00 64.94 298 TYR A O 1
ATOM 2338 N N . HIS A 1 299 ? -10.381 -12.392 -5.917 1.00 63.72 299 HIS A N 1
ATOM 2339 C CA . HIS A 1 299 ? -11.595 -11.599 -5.712 1.00 63.72 299 HIS A CA 1
ATOM 2340 C C . HIS A 1 299 ? -12.875 -12.419 -5.847 1.00 63.72 299 HIS A C 1
ATOM 2342 O O . HIS A 1 299 ? -13.969 -11.844 -5.776 1.00 63.72 299 HIS A O 1
ATOM 2348 N N . LEU A 1 300 ? -12.769 -13.739 -6.036 1.00 63.62 300 LEU A N 1
ATOM 2349 C CA . LEU A 1 300 ? -13.945 -14.598 -6.035 1.00 63.62 300 LEU A CA 1
ATOM 2350 C C . LEU A 1 300 ? -14.645 -14.501 -4.665 1.00 63.62 300 LEU A C 1
ATOM 2352 O O . LEU A 1 300 ? -13.979 -14.317 -3.641 1.00 63.62 300 LEU A O 1
ATOM 2356 N N . PRO A 1 301 ? -15.990 -14.507 -4.616 1.00 53.00 301 PRO A N 1
ATOM 2357 C CA . PRO A 1 301 ? -16.712 -14.459 -3.353 1.00 53.00 301 PRO A CA 1
ATOM 2358 C C . PRO A 1 301 ? -16.348 -15.702 -2.546 1.00 53.00 301 PRO A C 1
ATOM 2360 O O . PRO A 1 301 ? -16.697 -16.808 -2.942 1.00 53.00 301 PRO A O 1
ATOM 2363 N N . HIS A 1 302 ? -15.641 -15.514 -1.437 1.00 55.22 302 HIS A N 1
ATOM 2364 C CA . HIS A 1 302 ? -15.312 -16.621 -0.556 1.00 55.22 302 HIS A CA 1
ATOM 2365 C C . HIS A 1 302 ? -16.584 -17.039 0.168 1.00 55.22 302 HIS A C 1
ATOM 2367 O O . HIS A 1 302 ? -17.265 -16.203 0.773 1.00 55.22 302 HIS A O 1
ATOM 2373 N N . SER A 1 303 ? -16.910 -18.326 0.104 1.00 48.72 303 SER A N 1
ATOM 2374 C CA . SER A 1 303 ? -17.779 -18.912 1.113 1.00 48.72 303 SER A CA 1
ATOM 2375 C C . SER A 1 303 ? -17.072 -18.810 2.477 1.00 48.72 303 SER A C 1
ATOM 2377 O O . SER A 1 303 ? -15.848 -18.795 2.544 1.00 48.72 303 SER A O 1
ATOM 2379 N N . ASP A 1 304 ? -17.803 -18.736 3.595 1.00 50.84 304 ASP A N 1
ATOM 2380 C CA . ASP A 1 304 ? -17.206 -18.723 4.952 1.00 50.84 304 ASP A CA 1
ATOM 2381 C C . ASP A 1 304 ? -16.393 -20.000 5.281 1.00 50.84 304 ASP A C 1
ATOM 2383 O O . ASP A 1 304 ? -15.879 -20.169 6.388 1.00 50.84 304 ASP A O 1
ATOM 2387 N N . ARG A 1 305 ? -16.296 -20.932 4.328 1.00 46.97 305 ARG A N 1
ATOM 2388 C CA . ARG A 1 305 ? -15.518 -22.157 4.411 1.00 46.97 305 ARG A CA 1
ATOM 2389 C C . ARG A 1 305 ? -14.194 -21.938 3.699 1.00 46.97 305 ARG A C 1
ATOM 2391 O O . ARG A 1 305 ? -14.149 -21.305 2.656 1.00 46.97 305 ARG A O 1
ATOM 2398 N N . VAL A 1 306 ? -13.139 -22.484 4.296 1.00 48.81 306 VAL A N 1
ATOM 2399 C CA . VAL A 1 306 ? -11.780 -22.543 3.752 1.00 48.81 306 VAL A CA 1
ATOM 2400 C C . VAL A 1 306 ? -11.835 -23.130 2.336 1.00 48.81 306 VAL A C 1
ATOM 2402 O O . VAL A 1 306 ? -11.825 -24.346 2.166 1.00 48.81 306 VAL A O 1
ATOM 2405 N N . GLU A 1 307 ? -11.965 -22.276 1.326 1.00 51.03 307 GLU A N 1
ATOM 2406 C CA . GLU A 1 307 ? -11.573 -22.608 -0.035 1.00 51.03 307 GLU A CA 1
ATOM 2407 C C . GLU A 1 307 ? -10.051 -22.538 -0.089 1.00 51.03 307 GLU A C 1
ATOM 2409 O O . GLU A 1 307 ? -9.428 -21.745 0.619 1.00 51.03 307 GLU A O 1
ATOM 2414 N N . ASP A 1 308 ? -9.489 -23.476 -0.843 1.00 52.94 308 ASP A N 1
ATOM 2415 C CA . ASP A 1 308 ? -8.078 -23.833 -0.916 1.00 52.94 308 ASP A CA 1
ATOM 2416 C C . ASP A 1 308 ? -7.132 -22.648 -0.616 1.00 52.94 308 ASP A C 1
ATOM 2418 O O . ASP A 1 308 ? -7.109 -21.688 -1.398 1.00 52.94 308 ASP A O 1
ATOM 2422 N N . PRO A 1 309 ? -6.357 -22.679 0.490 1.00 52.97 309 PRO A N 1
ATOM 2423 C CA . PRO A 1 309 ? -5.342 -21.668 0.794 1.00 52.97 309 PRO A CA 1
ATOM 2424 C C . PRO A 1 309 ? -4.391 -21.416 -0.385 1.00 52.97 309 PRO A C 1
ATOM 2426 O O . PRO A 1 309 ? -3.849 -20.318 -0.514 1.00 52.97 309 PRO A O 1
ATOM 2429 N N . ASP A 1 310 ? -4.246 -22.401 -1.279 1.00 53.16 310 ASP A N 1
ATOM 2430 C CA . ASP A 1 310 ? -3.402 -22.308 -2.463 1.00 53.16 310 ASP A CA 1
ATOM 2431 C C . ASP A 1 310 ? -4.002 -21.446 -3.598 1.00 53.16 310 ASP A C 1
ATOM 2433 O O . ASP A 1 310 ? -3.306 -21.084 -4.552 1.00 53.16 310 ASP A O 1
ATOM 2437 N N . SER A 1 311 ? -5.279 -21.054 -3.507 1.00 55.19 311 SER A N 1
ATOM 2438 C CA . SER A 1 311 ? -5.967 -20.236 -4.524 1.00 55.19 311 SER A CA 1
ATOM 2439 C C . SER A 1 311 ? -5.583 -18.746 -4.499 1.00 55.19 311 SER A C 1
ATOM 2441 O O . SER A 1 311 ? -5.766 -18.032 -5.496 1.00 55.19 311 SER A O 1
ATOM 2443 N N . ILE A 1 312 ? -4.999 -18.291 -3.386 1.00 66.25 312 ILE A N 1
ATOM 2444 C CA . ILE A 1 312 ? -4.580 -16.912 -3.127 1.00 66.25 312 ILE A CA 1
ATOM 2445 C C . ILE A 1 312 ? -3.095 -16.923 -2.748 1.00 66.25 312 ILE A C 1
ATOM 2447 O O . ILE A 1 312 ? -2.739 -16.715 -1.594 1.00 66.25 312 ILE A O 1
ATOM 2451 N N . ILE A 1 313 ? -2.202 -17.182 -3.708 1.00 77.69 313 ILE A N 1
ATOM 2452 C CA . ILE A 1 313 ? -0.743 -17.152 -3.487 1.00 77.69 313 ILE A CA 1
ATOM 2453 C C . ILE A 1 313 ? -0.094 -16.024 -4.294 1.00 77.69 313 ILE A C 1
ATOM 2455 O O . ILE A 1 313 ? -0.197 -15.973 -5.522 1.00 77.69 313 ILE A O 1
ATOM 2459 N N . LEU A 1 314 ? 0.639 -15.148 -3.599 1.00 83.56 314 LEU A N 1
ATOM 2460 C CA . LEU A 1 314 ? 1.252 -13.920 -4.116 1.00 83.56 314 LEU A CA 1
ATOM 2461 C C . LEU A 1 314 ? 2.259 -14.226 -5.230 1.00 83.56 314 LEU A C 1
ATOM 2463 O O . LEU A 1 314 ? 2.435 -13.432 -6.146 1.00 83.56 314 LEU A O 1
ATOM 2467 N N . LYS A 1 315 ? 2.853 -15.424 -5.192 1.00 83.62 315 LYS A N 1
ATOM 2468 C CA . LYS A 1 315 ? 3.694 -16.010 -6.246 1.00 83.62 315 LYS A CA 1
ATOM 2469 C C . LYS A 1 315 ? 3.026 -16.011 -7.624 1.00 83.62 315 LYS A C 1
ATOM 2471 O O . LYS A 1 315 ? 3.723 -15.906 -8.628 1.00 83.62 315 LYS A O 1
ATOM 2476 N N . ASN A 1 316 ? 1.704 -16.151 -7.679 1.00 84.38 316 ASN A N 1
ATOM 2477 C CA . ASN A 1 316 ? 0.975 -16.246 -8.938 1.00 84.38 316 ASN A CA 1
ATOM 2478 C C . ASN A 1 316 ? 0.588 -14.863 -9.492 1.00 84.38 316 ASN A C 1
ATOM 2480 O O . ASN A 1 316 ? 0.169 -14.755 -10.641 1.00 84.38 316 ASN A O 1
ATOM 2484 N N . ALA A 1 317 ? 0.732 -13.795 -8.709 1.00 86.12 317 ALA A N 1
ATOM 2485 C CA . ALA A 1 317 ? 0.420 -12.455 -9.175 1.00 86.12 317 ALA A CA 1
ATOM 2486 C C . ALA A 1 317 ? 1.388 -11.971 -10.266 1.00 86.12 317 ALA A C 1
ATOM 2488 O O . ALA A 1 317 ? 2.540 -12.403 -10.364 1.00 86.12 317 ALA A O 1
ATOM 2489 N N . LEU A 1 318 ? 0.913 -11.036 -11.085 1.00 87.88 318 LEU A N 1
ATOM 2490 C CA . LEU A 1 318 ? 1.708 -10.427 -12.140 1.00 87.88 318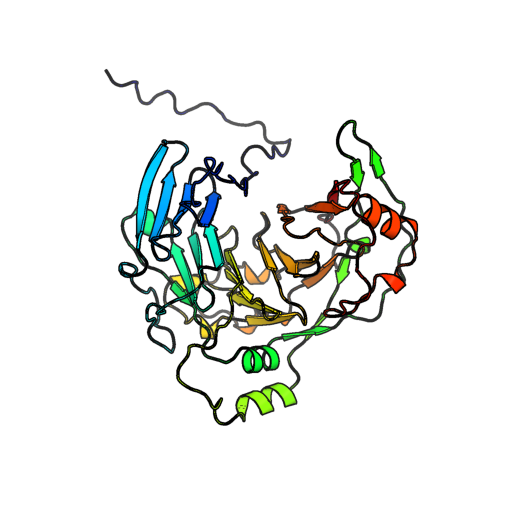 LEU A CA 1
ATOM 2491 C C . LEU A 1 318 ? 2.394 -9.172 -11.602 1.00 87.88 318 LEU A C 1
ATOM 2493 O O . LEU A 1 318 ? 1.743 -8.174 -11.298 1.00 87.88 318 LEU A O 1
ATOM 2497 N N . LEU A 1 319 ? 3.721 -9.211 -11.519 1.00 90.50 319 LEU A N 1
ATOM 2498 C CA . LEU A 1 319 ? 4.537 -8.055 -11.175 1.00 90.50 319 LEU A CA 1
ATOM 2499 C C . LEU A 1 319 ? 5.154 -7.466 -12.441 1.00 90.50 319 LEU A C 1
ATOM 2501 O O . LEU A 1 319 ? 5.853 -8.154 -13.185 1.00 90.50 319 LEU A O 1
ATOM 2505 N N . HIS A 1 320 ? 4.947 -6.172 -12.644 1.00 87.75 320 HIS A N 1
ATOM 2506 C CA . HIS A 1 320 ? 5.567 -5.424 -13.724 1.00 87.75 320 HIS A CA 1
ATOM 2507 C C . HIS A 1 320 ? 6.323 -4.218 -13.180 1.00 87.75 320 HIS A C 1
ATOM 2509 O O . HIS A 1 320 ? 5.881 -3.560 -12.239 1.00 87.75 320 HIS A O 1
ATOM 2515 N N . ARG A 1 321 ? 7.457 -3.909 -13.801 1.00 86.06 321 ARG A N 1
ATOM 2516 C CA . ARG A 1 321 ? 8.247 -2.705 -13.561 1.00 86.06 321 ARG A CA 1
ATOM 2517 C C . ARG A 1 321 ? 8.107 -1.760 -14.739 1.00 86.06 321 ARG A C 1
ATOM 2519 O O . ARG A 1 321 ? 8.292 -2.165 -15.881 1.00 86.06 321 ARG A O 1
ATOM 2526 N N . MET A 1 322 ? 7.847 -0.494 -14.455 1.00 81.25 322 MET A N 1
ATOM 2527 C CA . MET A 1 322 ? 7.825 0.561 -15.457 1.00 81.25 322 MET A CA 1
ATOM 2528 C C . MET A 1 322 ? 9.251 0.910 -15.912 1.00 81.25 322 MET A C 1
ATOM 2530 O O . MET A 1 322 ? 10.111 1.265 -15.107 1.00 81.25 322 MET A O 1
ATOM 2534 N N . LEU A 1 323 ? 9.489 0.816 -17.216 1.00 74.50 323 LEU A N 1
ATOM 2535 C CA . LEU A 1 323 ? 10.761 1.058 -17.893 1.00 74.50 323 LEU A CA 1
ATOM 2536 C C . LEU A 1 323 ? 10.881 2.512 -18.339 1.00 74.50 323 LEU A C 1
ATOM 2538 O O . LEU A 1 323 ? 9.903 3.108 -18.752 1.00 74.50 323 LEU A O 1
ATOM 2542 N N . HIS A 1 324 ? 12.080 3.091 -18.337 1.00 68.00 324 HIS A N 1
ATOM 2543 C CA . HIS A 1 324 ? 12.332 4.490 -18.736 1.00 68.00 324 HIS A CA 1
ATOM 2544 C C . HIS A 1 324 ? 11.815 5.568 -17.770 1.00 68.00 324 HIS A C 1
ATOM 2546 O O . HIS A 1 324 ? 12.221 6.724 -17.891 1.00 68.00 324 HIS A O 1
ATOM 2552 N N . TRP A 1 325 ? 11.001 5.226 -16.770 1.00 68.94 325 TRP A N 1
ATOM 2553 C CA . TRP A 1 325 ? 10.510 6.199 -15.796 1.00 68.94 325 TRP A CA 1
ATOM 2554 C C . TRP A 1 325 ? 11.394 6.321 -14.564 1.00 68.94 325 TRP A C 1
ATOM 2556 O O . TRP A 1 325 ? 11.955 5.354 -14.051 1.00 68.94 325 TRP A O 1
ATOM 2566 N N . LYS A 1 326 ? 11.478 7.556 -14.079 1.00 70.12 326 LYS A N 1
ATOM 2567 C CA . LYS A 1 326 ? 11.919 7.889 -12.735 1.00 70.12 326 LYS A CA 1
ATOM 2568 C C . LYS A 1 326 ? 11.006 8.994 -12.231 1.00 70.12 326 LYS A C 1
ATOM 2570 O O . LYS A 1 326 ? 10.892 10.041 -12.869 1.00 70.12 326 LYS A O 1
ATOM 2575 N N . LEU A 1 327 ? 10.326 8.734 -11.126 1.00 70.44 327 LEU A N 1
ATOM 2576 C CA . LEU A 1 327 ? 9.538 9.759 -10.463 1.00 70.44 327 LEU A CA 1
ATOM 2577 C C . LEU A 1 327 ? 10.455 10.705 -9.700 1.00 70.44 327 LEU A C 1
ATOM 2579 O O . LEU A 1 327 ? 11.438 10.286 -9.086 1.00 70.44 327 LEU A O 1
ATOM 2583 N N . GLU A 1 328 ? 10.110 11.987 -9.731 1.00 65.31 328 GLU A N 1
ATOM 2584 C CA . GLU A 1 328 ? 10.708 12.946 -8.813 1.00 65.31 328 GLU A CA 1
ATOM 2585 C C . GLU A 1 328 ? 10.245 12.644 -7.383 1.00 65.31 328 GLU A C 1
ATOM 2587 O O . GLU A 1 328 ? 9.161 12.100 -7.145 1.00 65.31 328 GLU A O 1
ATOM 2592 N N . TYR A 1 329 ? 11.083 12.998 -6.413 1.00 60.16 329 TYR A N 1
ATOM 2593 C CA . TYR A 1 329 ? 10.779 12.768 -5.007 1.00 60.16 329 TYR A CA 1
ATOM 2594 C C . TYR A 1 329 ? 9.476 13.482 -4.616 1.00 60.16 329 TYR A C 1
ATOM 2596 O O . TYR A 1 329 ? 9.301 14.667 -4.899 1.00 60.16 329 TYR A O 1
ATOM 2604 N N . GLY A 1 330 ? 8.558 12.767 -3.960 1.00 58.16 330 GLY A N 1
ATOM 2605 C CA . GLY A 1 330 ? 7.260 13.314 -3.547 1.00 58.16 330 GLY A CA 1
ATOM 2606 C C . GLY A 1 330 ? 6.194 13.378 -4.648 1.00 58.16 330 GLY A C 1
ATOM 2607 O O . GLY A 1 330 ? 5.148 13.992 -4.441 1.00 58.16 330 GLY A O 1
ATOM 2608 N N . VAL A 1 331 ? 6.420 12.755 -5.809 1.00 64.19 331 VAL A N 1
ATOM 2609 C CA . VAL A 1 331 ? 5.368 12.571 -6.816 1.00 64.19 331 VAL A CA 1
ATOM 2610 C C . VAL A 1 331 ? 4.455 11.407 -6.432 1.00 64.19 331 VAL A C 1
ATOM 2612 O O . VAL A 1 331 ? 4.915 10.296 -6.181 1.00 64.19 331 VAL A O 1
ATOM 2615 N N . HIS A 1 332 ? 3.145 11.652 -6.468 1.00 68.06 332 HIS A N 1
ATOM 2616 C CA . HIS A 1 332 ? 2.127 10.617 -6.318 1.00 68.06 332 HIS A CA 1
ATOM 2617 C C . HIS A 1 332 ? 1.768 9.992 -7.667 1.00 68.06 332 HIS A C 1
ATOM 2619 O O . HIS A 1 332 ? 1.623 10.694 -8.672 1.00 68.06 332 HIS A O 1
ATOM 2625 N N . VAL A 1 333 ? 1.579 8.675 -7.661 1.00 76.94 333 VAL A N 1
ATOM 2626 C CA . VAL A 1 333 ? 1.040 7.921 -8.794 1.00 76.94 333 VAL A CA 1
ATOM 2627 C C . VAL A 1 333 ? -0.438 7.657 -8.552 1.00 76.94 333 VAL A C 1
ATOM 2629 O O . VAL A 1 333 ? -0.850 7.317 -7.440 1.00 76.94 333 VAL A O 1
ATOM 2632 N N . ALA A 1 334 ? -1.232 7.813 -9.605 1.00 76.94 334 ALA A N 1
ATOM 2633 C CA . ALA A 1 334 ? -2.626 7.400 -9.623 1.00 76.94 334 ALA A CA 1
ATOM 2634 C C . ALA A 1 334 ? -2.833 6.353 -10.714 1.00 76.94 334 ALA A C 1
ATOM 2636 O O . ALA A 1 334 ? -2.121 6.333 -11.719 1.00 76.94 334 ALA A O 1
ATOM 2637 N N . MET A 1 335 ? -3.814 5.482 -10.518 1.00 81.56 335 MET A N 1
ATOM 2638 C CA . MET A 1 335 ? -4.107 4.400 -11.443 1.00 81.56 335 MET A CA 1
ATOM 2639 C C . MET A 1 335 ? -5.617 4.220 -11.572 1.00 81.56 335 MET A C 1
ATOM 2641 O O . MET A 1 335 ? -6.335 4.188 -10.580 1.00 81.56 335 MET A O 1
ATOM 2645 N N . THR A 1 336 ? -6.090 4.094 -12.803 1.00 78.44 336 THR A N 1
ATOM 2646 C CA . THR A 1 336 ? -7.454 3.679 -13.135 1.00 78.44 336 THR A CA 1
ATOM 2647 C C . THR A 1 336 ? -7.421 2.254 -13.686 1.00 78.44 336 THR A C 1
ATOM 2649 O O . THR A 1 336 ? -6.360 1.650 -13.850 1.00 78.44 336 THR A O 1
ATOM 2652 N N . HIS A 1 337 ? -8.588 1.714 -14.032 1.00 73.38 337 HIS A N 1
ATOM 2653 C CA . HIS A 1 337 ? -8.714 0.404 -14.679 1.00 73.38 337 HIS A CA 1
ATOM 2654 C C . HIS A 1 337 ? -7.911 0.260 -15.994 1.00 73.38 337 HIS A C 1
ATOM 2656 O O . HIS A 1 337 ? -7.544 -0.853 -16.364 1.00 73.38 337 HIS A O 1
ATOM 2662 N N . THR A 1 338 ? -7.612 1.355 -16.704 1.00 73.31 338 THR A N 1
ATOM 2663 C CA . THR A 1 338 ? -6.892 1.319 -17.996 1.00 73.31 338 THR A CA 1
ATOM 2664 C C . THR A 1 338 ? -5.633 2.160 -18.039 1.00 73.31 338 THR A C 1
ATOM 2666 O O . THR A 1 338 ? -4.901 2.084 -19.021 1.00 73.31 338 THR A O 1
ATOM 2669 N N . ARG A 1 339 ? -5.355 2.989 -17.029 1.00 74.69 339 ARG A N 1
ATOM 2670 C CA . ARG A 1 339 ? -4.259 3.958 -17.117 1.00 74.69 339 ARG A CA 1
ATOM 2671 C C . ARG A 1 339 ? -3.508 4.136 -15.821 1.00 74.69 339 ARG A C 1
ATOM 2673 O O . ARG A 1 339 ? -4.102 4.141 -14.750 1.00 74.69 339 ARG A O 1
ATOM 2680 N N . LEU A 1 340 ? -2.213 4.395 -15.943 1.00 77.94 340 LEU A N 1
ATOM 2681 C CA . LEU A 1 340 ? -1.393 4.928 -14.864 1.00 77.94 340 LEU A CA 1
ATOM 2682 C C . LEU A 1 340 ? -0.985 6.364 -15.185 1.00 77.94 340 LEU A C 1
ATOM 2684 O O . LEU A 1 340 ? -0.599 6.684 -16.311 1.00 77.94 340 LEU A O 1
ATOM 2688 N N . TYR A 1 341 ? -1.094 7.214 -14.169 1.00 77.50 341 TYR A N 1
ATOM 2689 C CA . TYR A 1 341 ? -0.855 8.647 -14.216 1.00 77.50 341 TYR A CA 1
ATOM 2690 C C . TYR A 1 341 ? 0.312 8.969 -13.297 1.00 77.50 341 TYR A C 1
ATOM 2692 O O . TYR A 1 341 ? 0.266 8.691 -12.096 1.00 77.50 341 TYR A O 1
ATOM 2700 N N . ALA A 1 342 ? 1.341 9.589 -13.858 1.00 75.31 342 ALA A N 1
ATOM 2701 C CA . ALA A 1 342 ? 2.514 9.988 -13.103 1.00 75.31 342 ALA A CA 1
ATOM 2702 C C . ALA A 1 342 ? 3.040 11.340 -13.581 1.00 75.31 342 ALA A C 1
ATOM 2704 O O . ALA A 1 342 ? 3.019 11.647 -14.775 1.00 75.31 342 ALA A O 1
ATOM 2705 N N . ARG A 1 343 ? 3.551 12.139 -12.642 1.00 72.00 343 ARG A N 1
ATOM 2706 C CA . ARG A 1 343 ? 4.318 13.344 -12.964 1.00 72.00 343 ARG A CA 1
ATOM 2707 C C . ARG A 1 343 ? 5.790 12.968 -13.106 1.00 72.00 343 ARG A C 1
ATOM 2709 O O . ARG A 1 343 ? 6.367 12.325 -12.238 1.00 72.00 343 ARG A O 1
ATOM 2716 N N . CYS A 1 344 ? 6.386 13.339 -14.220 1.00 71.12 344 CYS A N 1
ATOM 2717 C CA . CYS A 1 344 ? 7.711 12.881 -14.620 1.00 71.12 344 CYS A CA 1
ATOM 2718 C C . CYS A 1 344 ? 8.563 14.096 -15.011 1.00 71.12 344 CYS A C 1
ATOM 2720 O O . CYS A 1 344 ? 8.023 15.079 -15.531 1.00 71.12 344 CYS A O 1
ATOM 2722 N N . ASN A 1 345 ? 9.878 14.044 -14.775 1.00 72.62 345 ASN A N 1
ATOM 2723 C CA . ASN A 1 345 ? 10.787 15.041 -15.338 1.00 72.62 345 ASN A CA 1
ATOM 2724 C C . ASN A 1 345 ? 10.776 14.893 -16.866 1.00 72.62 345 ASN A C 1
ATOM 2726 O O . ASN A 1 345 ? 11.083 13.823 -17.399 1.00 72.62 345 ASN A O 1
ATOM 2730 N N . LYS A 1 346 ? 10.362 15.949 -17.566 1.00 73.94 346 LYS A N 1
ATOM 2731 C CA . LYS A 1 346 ? 10.149 15.940 -19.014 1.00 73.94 346 LYS A CA 1
ATOM 2732 C C . LYS A 1 346 ? 11.454 15.718 -19.768 1.00 73.94 346 LYS A C 1
ATOM 2734 O O . LYS A 1 346 ? 11.463 14.936 -20.715 1.00 73.94 346 LYS A O 1
ATOM 2739 N N . VAL A 1 347 ? 12.523 16.403 -19.364 1.00 72.62 347 VAL A N 1
ATOM 2740 C CA . VAL A 1 347 ? 13.825 16.355 -20.043 1.00 72.62 347 VAL A CA 1
ATOM 2741 C C . VAL A 1 347 ? 14.418 14.959 -19.902 1.00 72.62 347 VAL A C 1
ATOM 2743 O O . VAL A 1 347 ? 14.666 14.305 -20.913 1.00 72.62 347 VAL A O 1
ATOM 2746 N N . ALA A 1 348 ? 14.498 14.446 -18.671 1.00 71.06 348 ALA A N 1
ATOM 2747 C CA . ALA A 1 348 ? 15.023 13.110 -18.405 1.00 71.06 348 ALA A CA 1
ATOM 2748 C C . ALA A 1 348 ? 14.205 12.017 -19.112 1.00 71.06 348 ALA A C 1
ATOM 2750 O O . ALA A 1 348 ? 14.761 11.068 -19.667 1.00 71.06 348 ALA A O 1
ATOM 2751 N N . LEU A 1 349 ? 12.873 12.142 -19.135 1.00 72.75 349 LEU A N 1
ATOM 2752 C CA . LEU A 1 349 ? 12.026 11.204 -19.866 1.00 72.75 349 LEU A CA 1
ATOM 2753 C C . LEU A 1 349 ? 12.278 11.270 -21.375 1.00 72.75 349 LEU A C 1
ATOM 2755 O O . LEU A 1 349 ? 12.374 10.229 -22.025 1.00 72.75 349 LEU A O 1
ATOM 2759 N N . ARG A 1 350 ? 12.374 12.479 -21.937 1.00 73.38 350 ARG A N 1
ATOM 2760 C CA . ARG A 1 350 ? 12.612 12.680 -23.365 1.00 73.38 350 ARG A CA 1
ATOM 2761 C C . ARG A 1 350 ? 13.957 12.089 -23.770 1.00 73.38 350 ARG A C 1
ATOM 2763 O O . ARG A 1 350 ? 13.978 11.272 -24.680 1.00 73.38 350 ARG A O 1
ATOM 2770 N N . GLU A 1 351 ? 15.030 12.382 -23.040 1.00 72.06 351 GLU A N 1
ATOM 2771 C CA . GLU A 1 351 ? 16.358 11.803 -23.277 1.00 72.06 351 GLU A CA 1
ATOM 2772 C C . GLU A 1 351 ? 16.342 10.269 -23.229 1.00 72.06 351 GLU A C 1
ATOM 2774 O O . GLU A 1 351 ? 16.906 9.608 -24.103 1.00 72.06 351 GLU A O 1
ATOM 2779 N N . ARG A 1 352 ? 15.647 9.672 -22.255 1.00 72.44 352 ARG A N 1
ATOM 2780 C CA . ARG A 1 352 ? 15.537 8.207 -22.116 1.00 72.44 352 ARG A CA 1
ATOM 2781 C C . ARG A 1 352 ? 14.760 7.549 -23.245 1.00 72.44 352 ARG A C 1
ATOM 2783 O O . ARG A 1 352 ? 15.123 6.463 -23.692 1.00 72.44 352 ARG A O 1
ATOM 2790 N N . ILE A 1 353 ? 13.680 8.182 -23.693 1.00 70.56 353 ILE A N 1
ATOM 2791 C CA . ILE A 1 353 ? 12.863 7.673 -24.796 1.00 70.56 353 ILE A CA 1
ATOM 2792 C C . ILE A 1 353 ? 13.582 7.883 -26.133 1.00 70.56 353 ILE A C 1
ATOM 2794 O O . ILE A 1 353 ? 13.518 7.015 -27.008 1.00 70.56 353 ILE A O 1
ATOM 2798 N N . GLU A 1 354 ? 14.261 9.019 -26.304 1.00 71.50 354 GLU A N 1
ATOM 2799 C CA . GLU A 1 354 ? 14.904 9.419 -27.556 1.00 71.50 354 GLU A CA 1
ATOM 2800 C C . GLU A 1 354 ? 16.234 8.718 -27.805 1.00 71.50 354 GLU A C 1
ATOM 2802 O O . GLU A 1 354 ? 16.445 8.254 -28.930 1.00 71.50 354 GLU A O 1
ATOM 2807 N N . SER A 1 355 ? 17.071 8.571 -26.772 1.00 67.50 355 SER A N 1
ATOM 2808 C CA . SER A 1 355 ? 18.382 7.912 -26.868 1.00 67.50 355 SER A CA 1
ATOM 2809 C C . SER A 1 355 ? 18.289 6.466 -27.348 1.00 67.50 355 SER A C 1
ATOM 2811 O O . SER A 1 355 ? 19.223 5.979 -27.976 1.00 67.50 355 SER A O 1
ATOM 2813 N N . GLY A 1 356 ? 17.181 5.766 -27.068 1.00 58.38 356 GLY A N 1
ATOM 2814 C CA . GLY A 1 356 ? 17.007 4.357 -27.439 1.00 58.38 356 GLY A CA 1
ATOM 2815 C C . GLY A 1 356 ? 18.009 3.408 -26.768 1.00 58.38 356 GLY A C 1
ATOM 2816 O O . GLY A 1 356 ? 17.998 2.212 -27.048 1.00 58.38 356 GLY A O 1
ATOM 2817 N N . ASP A 1 357 ? 18.849 3.922 -25.867 1.00 57.28 357 ASP A N 1
ATOM 2818 C CA . ASP A 1 357 ? 19.977 3.225 -25.253 1.00 57.28 357 ASP A CA 1
ATOM 2819 C C . ASP A 1 357 ? 19.510 2.491 -23.988 1.00 57.28 357 ASP A C 1
ATOM 2821 O O . ASP A 1 357 ? 19.927 2.743 -22.857 1.00 57.28 357 ASP A O 1
ATOM 2825 N N . TYR A 1 358 ? 18.544 1.598 -24.203 1.00 56.34 358 TYR A N 1
ATOM 2826 C CA . TYR A 1 358 ? 17.843 0.833 -23.176 1.00 56.34 358 TYR A CA 1
ATOM 2827 C C . TYR A 1 358 ? 18.755 0.08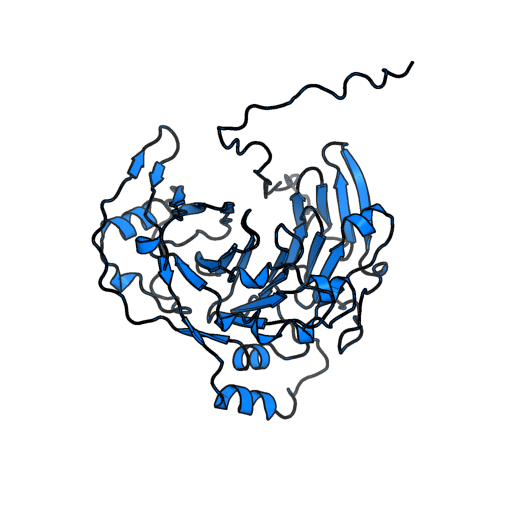5 -22.183 1.00 56.34 358 TYR A C 1
ATOM 2829 O O . TYR A 1 358 ? 18.448 0.110 -20.987 1.00 56.34 358 TYR A O 1
ATOM 2837 N N . PRO A 1 359 ? 19.883 -0.535 -22.599 1.00 55.78 359 PRO A N 1
ATOM 2838 C CA . PRO A 1 359 ? 20.753 -1.260 -21.675 1.00 55.78 359 PRO A CA 1
ATOM 2839 C C . PRO A 1 359 ? 21.302 -0.386 -20.542 1.00 55.78 359 PRO A C 1
ATOM 2841 O O . PRO A 1 359 ? 21.501 -0.889 -19.441 1.00 55.78 359 PRO A O 1
ATOM 2844 N N . LYS A 1 360 ? 21.479 0.926 -20.769 1.00 52.72 360 LYS A N 1
ATOM 2845 C CA . LYS A 1 360 ? 21.937 1.874 -19.737 1.00 52.72 360 LYS A CA 1
ATOM 2846 C C . LYS A 1 360 ? 20.898 2.132 -18.646 1.00 52.72 360 LYS A C 1
ATOM 2848 O O . LYS A 1 360 ? 21.261 2.519 -17.542 1.00 52.72 360 LYS A O 1
ATOM 2853 N N . PHE A 1 361 ? 19.616 1.915 -18.941 1.00 53.94 361 PHE A N 1
ATOM 2854 C CA . PHE A 1 361 ? 18.508 2.174 -18.016 1.00 53.94 361 PHE A CA 1
ATOM 2855 C C . PHE A 1 361 ? 17.966 0.902 -17.353 1.00 53.94 361 PHE A C 1
ATOM 2857 O O . PHE A 1 361 ? 17.115 0.990 -16.465 1.00 53.94 361 PHE A O 1
ATOM 2864 N N . LYS A 1 362 ? 18.471 -0.279 -17.740 1.00 56.28 362 LYS A N 1
ATOM 2865 C CA . LYS A 1 362 ? 18.162 -1.563 -17.102 1.00 56.28 362 LYS A CA 1
ATOM 2866 C C . LYS A 1 362 ? 19.005 -1.730 -15.833 1.00 56.28 362 LYS A C 1
ATOM 2868 O O . LYS A 1 362 ? 19.877 -2.589 -15.761 1.00 56.28 362 LYS A O 1
ATOM 2873 N N . THR A 1 363 ? 18.755 -0.904 -14.820 1.00 60.88 363 THR A N 1
ATOM 2874 C CA . THR A 1 363 ? 19.393 -1.099 -13.512 1.00 60.88 363 THR A CA 1
ATOM 2875 C C . THR A 1 363 ? 18.763 -2.290 -12.806 1.00 60.88 363 THR A C 1
ATOM 2877 O O . THR A 1 363 ? 17.560 -2.552 -12.952 1.00 60.88 363 THR A O 1
ATOM 2880 N N . ARG A 1 364 ? 19.556 -3.050 -12.047 1.00 64.38 364 ARG A N 1
ATOM 2881 C CA . ARG A 1 364 ? 18.981 -4.048 -11.138 1.00 64.38 364 ARG A CA 1
ATOM 2882 C C . ARG A 1 364 ? 18.114 -3.338 -10.090 1.00 64.38 364 ARG A C 1
ATOM 2884 O O . ARG A 1 364 ? 18.226 -2.129 -9.853 1.00 64.38 364 ARG A O 1
ATOM 2891 N N . ILE A 1 365 ? 17.168 -4.065 -9.504 1.00 64.69 365 ILE A N 1
ATOM 2892 C CA . ILE A 1 365 ? 16.511 -3.584 -8.281 1.00 64.69 365 ILE A CA 1
ATOM 2893 C C . ILE A 1 365 ? 17.626 -3.401 -7.235 1.00 64.69 365 ILE A C 1
ATOM 2895 O O . ILE A 1 365 ? 18.557 -4.198 -7.211 1.00 64.69 365 ILE A O 1
ATOM 2899 N N . GLY A 1 366 ? 17.618 -2.290 -6.495 1.00 57.00 366 GLY A N 1
ATOM 2900 C CA . GLY A 1 366 ? 18.703 -1.965 -5.555 1.00 57.00 366 GLY A CA 1
ATOM 2901 C C . GLY A 1 366 ? 20.005 -1.409 -6.161 1.00 57.00 366 GLY A C 1
ATOM 2902 O O . GLY A 1 366 ? 20.912 -1.074 -5.410 1.00 57.00 366 GLY A O 1
ATOM 2903 N N . ASP A 1 367 ? 20.118 -1.259 -7.486 1.00 62.00 367 ASP A N 1
ATOM 2904 C CA . ASP A 1 367 ? 21.268 -0.588 -8.115 1.00 62.00 367 ASP A CA 1
ATOM 2905 C C . ASP A 1 367 ? 21.002 0.926 -8.245 1.00 62.00 367 ASP A C 1
ATOM 2907 O O . ASP A 1 367 ? 20.140 1.366 -9.024 1.00 62.00 367 ASP A O 1
ATOM 2911 N N . GLU A 1 368 ? 21.688 1.697 -7.395 1.00 53.72 368 GLU A N 1
ATOM 2912 C CA . GLU A 1 368 ? 21.487 3.133 -7.151 1.00 53.72 368 GLU A CA 1
ATOM 2913 C C . GLU A 1 368 ? 22.262 4.032 -8.134 1.00 53.72 368 GLU A C 1
ATOM 2915 O O . GLU A 1 368 ? 21.850 5.169 -8.400 1.00 53.72 368 GLU A O 1
ATOM 2920 N N . ASP A 1 369 ? 23.366 3.530 -8.700 1.00 45.97 369 ASP A N 1
ATOM 2921 C CA . ASP A 1 369 ? 24.406 4.368 -9.314 1.00 45.97 369 ASP A CA 1
ATOM 2922 C C . ASP A 1 369 ? 24.083 4.829 -10.741 1.00 45.97 369 ASP A C 1
ATOM 2924 O O . ASP A 1 369 ? 24.569 5.869 -11.188 1.00 45.97 369 ASP A O 1
ATOM 2928 N N . ALA A 1 370 ? 23.200 4.137 -11.462 1.00 49.09 370 ALA A N 1
ATOM 2929 C CA . ALA A 1 370 ? 22.925 4.471 -12.864 1.00 49.09 370 ALA A CA 1
ATOM 2930 C C . ALA A 1 370 ? 21.891 5.600 -13.072 1.00 49.09 370 ALA A C 1
ATOM 2932 O O . ALA A 1 370 ? 21.487 5.871 -14.203 1.00 49.09 370 ALA A O 1
ATOM 2933 N N . MET A 1 371 ? 21.402 6.249 -12.005 1.00 50.00 371 MET A N 1
ATOM 2934 C CA . MET A 1 371 ? 20.187 7.077 -12.091 1.00 50.00 371 MET A CA 1
ATOM 2935 C C . MET A 1 371 ? 20.260 8.417 -11.334 1.00 50.00 371 MET A C 1
ATOM 2937 O O . MET A 1 371 ? 19.209 8.961 -10.987 1.00 50.00 371 MET A O 1
ATOM 2941 N N . ARG A 1 372 ? 21.441 8.998 -11.068 1.00 49.44 372 ARG A N 1
ATOM 2942 C CA . ARG A 1 372 ? 21.525 10.408 -10.618 1.00 49.44 372 ARG A CA 1
ATOM 2943 C C . ARG A 1 372 ? 21.176 11.343 -11.777 1.00 49.44 372 ARG A C 1
ATOM 2945 O O . ARG A 1 372 ? 21.767 11.244 -12.843 1.00 49.44 372 ARG A O 1
ATOM 2952 N N . ASP A 1 373 ? 20.204 12.225 -11.555 1.00 53.31 373 ASP A N 1
ATOM 2953 C CA . ASP A 1 373 ? 19.758 13.195 -12.559 1.00 53.31 373 ASP A CA 1
ATOM 2954 C C . ASP A 1 373 ? 20.687 14.423 -12.515 1.00 53.31 373 ASP A C 1
ATOM 2956 O O . ASP A 1 373 ? 20.816 15.030 -11.444 1.00 53.31 373 ASP A O 1
ATOM 2960 N N . PRO A 1 374 ? 21.380 14.779 -13.609 1.00 43.66 374 PRO A N 1
ATOM 2961 C CA . PRO A 1 374 ? 22.330 15.878 -13.634 1.00 43.66 374 PRO A CA 1
ATOM 2962 C C . PRO A 1 374 ? 21.636 17.172 -14.085 1.00 43.66 374 PRO A C 1
ATOM 2964 O O . PRO A 1 374 ? 21.944 17.695 -15.147 1.00 43.66 374 PRO A O 1
ATOM 2967 N N . GLY A 1 375 ? 20.683 17.723 -13.329 1.00 49.53 375 GLY A N 1
ATOM 2968 C CA . GLY A 1 375 ? 20.103 19.000 -13.764 1.00 49.53 375 GLY A CA 1
ATOM 2969 C C . GLY A 1 375 ? 18.950 19.544 -12.940 1.00 49.53 375 GLY A C 1
ATOM 2970 O O . GLY A 1 375 ? 18.044 18.823 -12.543 1.00 49.53 375 GLY A O 1
ATOM 2971 N N . SER A 1 376 ? 18.986 20.854 -12.699 1.00 47.44 376 SER A N 1
ATOM 2972 C CA . SER A 1 376 ? 18.028 21.633 -11.909 1.00 47.44 376 SER A CA 1
ATOM 2973 C C . SER A 1 376 ? 16.774 22.085 -12.670 1.00 47.44 376 SER A C 1
ATOM 2975 O O . SER A 1 376 ? 15.962 22.809 -12.089 1.00 47.44 376 SER A O 1
ATOM 2977 N N . ASP A 1 377 ? 16.594 21.688 -13.934 1.00 51.56 377 ASP A N 1
ATOM 2978 C CA . ASP A 1 377 ? 15.436 22.103 -14.731 1.00 51.56 377 ASP A CA 1
ATOM 2979 C C . ASP A 1 377 ? 14.228 21.194 -14.483 1.00 51.56 377 ASP A C 1
ATOM 2981 O O . ASP A 1 377 ? 14.130 20.053 -14.935 1.00 51.56 377 ASP A O 1
ATOM 2985 N N . ARG A 1 378 ? 13.283 21.743 -13.712 1.00 60.66 378 ARG A N 1
ATOM 2986 C CA . ARG A 1 378 ? 12.045 21.102 -13.247 1.00 60.66 378 ARG A CA 1
ATOM 2987 C C . ARG A 1 378 ? 10.900 21.255 -14.249 1.00 60.66 378 ARG A C 1
ATOM 2989 O O . ARG A 1 378 ? 9.772 21.577 -13.862 1.00 60.66 378 ARG A O 1
ATOM 2996 N N . GLU A 1 379 ? 11.160 21.070 -15.541 1.00 62.75 379 GLU A N 1
ATOM 2997 C CA . GLU A 1 379 ? 10.051 20.930 -16.483 1.00 62.75 379 GLU A CA 1
ATOM 2998 C C . GLU A 1 379 ? 9.381 19.578 -16.242 1.00 62.75 379 GLU A C 1
ATOM 3000 O O . GLU A 1 379 ? 9.950 18.521 -16.505 1.00 62.75 379 GLU A O 1
ATOM 3005 N N . THR A 1 380 ? 8.158 19.598 -15.720 1.00 63.88 380 THR A N 1
ATOM 3006 C CA . THR A 1 380 ? 7.412 18.372 -15.432 1.00 63.88 380 THR A CA 1
ATOM 3007 C C . THR A 1 380 ? 6.391 18.092 -16.523 1.00 63.88 380 THR A C 1
ATOM 3009 O O . THR A 1 380 ? 5.591 18.973 -16.839 1.00 63.88 380 THR A O 1
ATOM 3012 N N . ALA A 1 381 ? 6.351 16.864 -17.030 1.00 59.66 381 ALA A N 1
ATOM 3013 C CA . ALA A 1 381 ? 5.293 16.385 -17.914 1.00 59.66 381 ALA A CA 1
ATOM 3014 C C . ALA A 1 381 ? 4.284 15.521 -17.140 1.00 59.66 381 ALA A C 1
ATOM 3016 O O . ALA A 1 381 ? 4.606 14.936 -16.099 1.00 59.66 381 ALA A O 1
ATOM 3017 N N . LEU A 1 382 ? 3.054 15.443 -17.655 1.00 64.44 382 LEU A N 1
ATOM 3018 C CA . LEU A 1 382 ? 2.078 14.452 -17.213 1.00 64.44 382 LEU A CA 1
ATOM 3019 C C . LEU A 1 382 ? 2.176 13.246 -18.150 1.00 64.44 382 LEU A C 1
ATOM 3021 O O . LEU A 1 382 ? 1.869 13.334 -19.340 1.00 64.44 382 LEU A O 1
ATOM 3025 N N . CYS A 1 383 ? 2.635 12.129 -17.600 1.00 63.78 383 CYS A N 1
ATOM 3026 C CA . CYS A 1 383 ? 2.836 10.881 -18.315 1.00 63.78 383 CYS A CA 1
ATOM 3027 C C . CYS A 1 383 ? 1.598 9.981 -18.190 1.00 63.78 383 CYS A C 1
ATOM 3029 O O . CYS A 1 383 ? 1.077 9.810 -17.084 1.00 63.78 383 CYS A O 1
ATOM 3031 N N . PHE A 1 384 ? 1.182 9.363 -19.302 1.00 68.06 384 PHE A N 1
ATOM 3032 C CA . PHE A 1 384 ? 0.128 8.348 -19.321 1.00 68.06 384 PHE A CA 1
ATOM 3033 C C . PHE A 1 384 ? 0.687 7.029 -19.846 1.00 68.06 384 PHE A C 1
ATOM 3035 O O . PHE A 1 384 ? 1.299 6.980 -20.915 1.00 68.06 384 PHE A O 1
ATOM 3042 N N . VAL A 1 385 ? 0.433 5.951 -19.112 1.00 66.00 385 VAL A N 1
ATOM 3043 C CA . VAL A 1 385 ? 0.620 4.592 -19.624 1.00 66.00 385 VAL A CA 1
ATOM 3044 C C . VAL A 1 385 ? -0.747 3.981 -19.818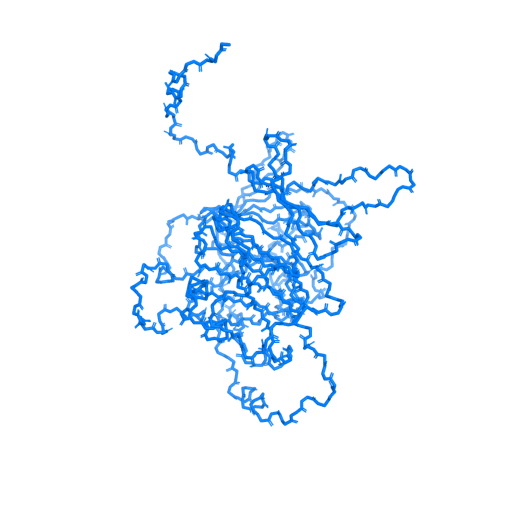 1.00 66.00 385 VAL A C 1
ATOM 3046 O O . VAL A 1 385 ? -1.499 3.850 -18.856 1.00 66.00 385 VAL A O 1
ATOM 3049 N N . ASP A 1 386 ? -1.064 3.643 -21.064 1.00 66.75 386 ASP A N 1
ATOM 3050 C CA . ASP A 1 386 ? -2.287 2.933 -21.405 1.00 66.75 386 ASP A CA 1
ATOM 3051 C C . ASP A 1 386 ? -2.050 1.427 -21.216 1.00 66.75 386 ASP A C 1
ATOM 3053 O O . ASP A 1 386 ? -1.297 0.785 -21.959 1.00 66.75 386 ASP A O 1
ATOM 3057 N N . PHE A 1 387 ? -2.721 0.855 -20.222 1.00 63.19 387 PHE A N 1
ATOM 3058 C CA . PHE A 1 387 ? -2.980 -0.574 -20.152 1.00 63.19 387 PHE A CA 1
ATOM 3059 C C . PHE A 1 387 ? -4.113 -0.841 -21.143 1.00 63.19 387 PHE A C 1
ATOM 3061 O O . PHE A 1 387 ? -5.275 -0.535 -20.871 1.00 63.19 387 PHE A O 1
ATOM 3068 N N . LEU A 1 388 ? -3.791 -1.340 -22.337 1.00 53.69 388 LEU A N 1
ATOM 3069 C CA . LEU A 1 388 ? -4.838 -1.786 -23.252 1.00 53.69 388 LEU A CA 1
ATOM 3070 C C . LEU A 1 388 ? -5.688 -2.844 -22.522 1.00 53.69 388 LEU A C 1
ATOM 3072 O O . LEU A 1 388 ? -5.116 -3.809 -22.018 1.00 53.69 388 LEU A O 1
ATOM 3076 N N . PRO A 1 389 ? -7.026 -2.708 -22.465 1.00 39.22 389 PRO A N 1
ATOM 3077 C CA . PRO A 1 389 ? -7.900 -3.692 -21.820 1.00 39.22 389 PRO A CA 1
ATOM 3078 C C . PRO A 1 389 ? -8.030 -5.002 -22.617 1.00 39.22 389 PRO A C 1
ATOM 3080 O O . PRO A 1 389 ? -8.871 -5.839 -22.313 1.00 39.22 389 PRO A O 1
ATOM 3083 N N . SER A 1 390 ? -7.209 -5.202 -23.640 1.00 32.94 390 SER A N 1
ATOM 3084 C CA . SER A 1 390 ? -7.234 -6.379 -24.490 1.00 32.94 390 SER A CA 1
ATOM 3085 C C . SER A 1 390 ? -5.813 -6.713 -24.907 1.00 32.94 390 SER A C 1
ATOM 3087 O O . SER A 1 390 ? -5.217 -5.999 -25.718 1.00 32.94 390 SER A O 1
ATOM 3089 N N . LEU A 1 391 ? -5.273 -7.779 -24.340 1.00 27.75 391 LEU A N 1
ATOM 3090 C CA . LEU A 1 391 ? -4.913 -8.987 -25.073 1.00 27.75 391 LEU A CA 1
ATOM 3091 C C . LEU A 1 391 ? -4.423 -9.984 -24.029 1.00 27.75 391 LEU A C 1
ATOM 3093 O O . LEU A 1 391 ? -3.611 -9.651 -23.171 1.00 27.75 391 LEU A O 1
ATOM 3097 N N . GLU A 1 392 ? -5.017 -11.165 -24.086 1.00 29.52 392 GLU A N 1
ATOM 3098 C CA . GLU A 1 392 ? -4.564 -12.389 -23.442 1.00 29.52 392 GLU A CA 1
ATOM 3099 C C . GLU A 1 392 ? -3.025 -12.424 -23.376 1.00 29.52 392 GLU A C 1
ATOM 3101 O O . GLU A 1 392 ? -2.354 -12.225 -24.393 1.00 29.52 392 GLU A O 1
ATOM 3106 N N . PHE A 1 393 ? -2.487 -12.611 -22.168 1.00 33.06 393 PHE A N 1
ATOM 3107 C CA . PHE A 1 393 ? -1.104 -13.042 -21.973 1.00 33.06 393 PHE A CA 1
ATOM 3108 C C . PHE A 1 393 ? -1.024 -14.558 -22.068 1.00 33.06 393 PHE A C 1
ATOM 3110 O O . PHE A 1 393 ? -1.906 -15.214 -21.464 1.00 33.06 393 PHE A O 1
#

Radius of gyration: 22.5 Å; chains: 1; bounding box: 66×58×57 Å

Secondary structure (DSSP, 8-state):
-PPPTTSS-------SS---TTT------------TTPPPSEEEEEEETTEEEEEESS-TTEEEEEETTTTEEEEEEEGGGPEEPSSPPSS-----SS--EEEEEE-SSEEEEEESSEEEEEEHHHHHTT--EEEEEE--S-HHHHHHHSEEEEPPPPP-PPP---EEEE-SS-EEEEEEHHHHEEEEEEEPPPHHHHHHHHH-----S-S------EEEEEE-TTSS-EEEEETTSEEEEETTHHHHHTTSS-HHHH-EEEE-SS-EEEEEE-SSTTEEEEEETT--EEEEE--GGGGS---SS---GGGS-GGGSEEEEESS--BPTTPPPEE-SSEEEEEEEHHHHHHHHHH--GGGG-PPTT--GGG--------EEEEEEE--S----

Organism: NCBI:txid2447956